Protein AF-A0A913XPG2-F1 (afdb_monomer_lite)

Radius of gyration: 34.28 Å; chains: 1; bounding box: 102×54×102 Å

InterPro domains:
  IPR027417 P-loop containing nucleoside triphosphate hydrolase [G3DSA:3.40.50.300] (82-255)
  IPR027417 P-loop containing nucleoside triphosphate hydrolase [SSF52540] (102-247)

Sequence (441 aa):
MLGPQTVNMPYKYRRSCPVCHKPDLQFLSDHLRQVHNLYGSERKQLLSMALFSQQKYYTHNPLRSASSNVNSSRPSISRNIQNGKKRALKSPKPISSKRKKEDICLVTEPYLDFKFRHKFSLLVVGPTQSGKTHFVQQILEKDWILYGTSKKRRILWYYTQWQNGYQIMKGMFNKEISFHQGLPNFTEDLREIDSSFNNLIILDDLMAEAIDSTIVSRLFTQGRHRNASVILLLQNMFPKGKYNTDISRNAQYIALFRSPSDRKQIGIVAERMFDKQRNRFMEAFYRETQKPFGYLLVDNKPDTPVDKQVIGDIFGQCHVFSSINKANEESERAKSSADVIQSRAPSVFWSDAVIHVWQNYTNDVKYVKSIPQGYTIVEMYKTSRNPHHPNQPGVSLGGELYWPVKIRNLCNGSFKWVNLHEDDPIVKIIVQEALAGEMIS

Organism: Exaiptasia diaphana (NCBI:txid2652724)

pLDDT: mean 70.62, std 25.74, range [22.72, 98.69]

Secondary structure (DSSP, 8-state):
----------TTS-B--TTT----BS-HHHHHHHHH---HHHHHHHHHH-PBPP------------------------------------PPPP--------------EE-TT--EESS-EEEEE--TTSSHHHHHHHHHHTT-EE--SSPPEEEEEEESS--HHHHHHHHHSTTTEEEEESS----TT-TTS-TTSEEEEEEES-HHHHTT-HHHHHHHHHGGGGTEEEEEEESSSS--STTHHHHHHT-SEEEEE--SS-HHHHHHHHHHHHGGGHHHHHHHHHHHHTSTT-EEEEE--TTS-GGGSEEE-TTSS-EE-THHHHHHHHHHHHHHTTS-----------------TTSS--S--EEESSPPTTEEEEEE---S--SS-TTS-SEEETTEEEEEEEEEETTT--EEEEEEETTSHHHHHHHHHHHHHHTT-

Structure (mmCIF, N/CA/C/O backbone):
data_AF-A0A913XPG2-F1
#
_entry.id   AF-A0A913XPG2-F1
#
loop_
_atom_site.group_PDB
_atom_site.id
_atom_site.type_symbol
_atom_site.label_atom_id
_atom_site.label_alt_id
_atom_site.label_comp_id
_atom_site.label_asym_id
_atom_site.label_entity_id
_atom_site.label_seq_id
_atom_site.pdbx_PDB_ins_code
_atom_site.Cartn_x
_atom_site.Cartn_y
_atom_site.Cartn_z
_atom_site.occupancy
_atom_site.B_iso_or_equiv
_atom_site.auth_seq_id
_atom_site.auth_comp_id
_atom_site.auth_asym_id
_atom_site.auth_atom_id
_atom_site.pdbx_PDB_model_num
ATOM 1 N N . MET A 1 1 ? -34.262 -5.312 -42.869 1.00 35.16 1 MET A N 1
ATOM 2 C CA . MET A 1 1 ? -34.297 -6.393 -41.863 1.00 35.16 1 MET A CA 1
ATOM 3 C C . MET A 1 1 ? -33.327 -6.035 -40.751 1.00 35.16 1 MET A C 1
ATOM 5 O O . MET A 1 1 ? -32.126 -6.108 -40.959 1.00 35.16 1 MET A O 1
ATOM 9 N N . LEU A 1 2 ? -33.839 -5.568 -39.615 1.00 27.78 2 LEU A N 1
ATOM 10 C CA . LEU A 1 2 ? -33.054 -5.323 -38.406 1.00 27.78 2 LEU A CA 1
ATOM 11 C C . LEU A 1 2 ? -33.663 -6.216 -37.324 1.00 27.78 2 LEU A C 1
ATOM 13 O O . LEU A 1 2 ? -34.847 -6.091 -37.020 1.00 27.78 2 LEU A O 1
ATOM 17 N N . GLY A 1 3 ? -32.884 -7.191 -36.852 1.00 28.38 3 GLY A N 1
ATOM 18 C CA . GLY A 1 3 ? -33.308 -8.151 -35.834 1.00 28.38 3 GLY A CA 1
ATOM 19 C C . GLY A 1 3 ? -33.564 -7.487 -34.474 1.00 28.38 3 GLY A C 1
ATOM 20 O O . GLY A 1 3 ? -33.089 -6.374 -34.231 1.00 28.38 3 GLY A O 1
ATOM 21 N N . PRO A 1 4 ? -34.314 -8.144 -33.572 1.00 31.52 4 PRO A N 1
ATOM 22 C CA . PRO A 1 4 ? -34.682 -7.551 -32.297 1.00 31.52 4 PRO A CA 1
ATOM 23 C C . PRO A 1 4 ? -33.459 -7.458 -31.378 1.00 31.52 4 PRO A C 1
ATOM 25 O O . PRO A 1 4 ? -32.856 -8.463 -31.003 1.00 31.52 4 PRO A O 1
ATOM 28 N N . GLN A 1 5 ? -33.107 -6.227 -31.004 1.00 29.03 5 GLN A N 1
ATOM 29 C CA . GLN A 1 5 ? -32.110 -5.945 -29.979 1.00 29.03 5 GLN A CA 1
ATOM 30 C C . GLN A 1 5 ? -32.599 -6.485 -28.629 1.00 29.03 5 GLN A C 1
ATOM 32 O O . GLN A 1 5 ? -33.582 -6.007 -28.062 1.00 29.03 5 GLN A O 1
ATOM 37 N N . THR A 1 6 ? -31.912 -7.491 -28.095 1.00 29.91 6 THR A N 1
ATOM 38 C CA . THR A 1 6 ? -32.162 -8.011 -26.750 1.00 29.91 6 THR A CA 1
ATOM 39 C C . THR A 1 6 ? -31.617 -7.028 -25.716 1.00 29.91 6 THR A C 1
ATOM 41 O O . THR A 1 6 ? -30.428 -7.037 -25.397 1.00 29.91 6 THR A O 1
ATOM 44 N N . VAL A 1 7 ? -32.487 -6.167 -25.184 1.00 34.03 7 VAL A N 1
ATOM 45 C CA . VAL A 1 7 ? -32.163 -5.302 -24.044 1.00 34.03 7 VAL A CA 1
ATOM 46 C C . VAL A 1 7 ? -32.013 -6.178 -22.800 1.00 34.03 7 VAL A C 1
ATOM 48 O O . VAL A 1 7 ? -32.989 -6.684 -22.246 1.00 34.03 7 VAL A O 1
ATOM 51 N N . ASN A 1 8 ? -30.776 -6.370 -22.354 1.00 33.91 8 ASN A N 1
ATOM 52 C CA . ASN A 1 8 ? -30.463 -7.095 -21.127 1.00 33.91 8 ASN A CA 1
ATOM 53 C C . ASN A 1 8 ? -30.808 -6.193 -19.920 1.00 33.91 8 ASN A C 1
ATOM 55 O O . ASN A 1 8 ? -29.980 -5.408 -19.460 1.00 33.91 8 ASN A O 1
ATOM 59 N N . MET A 1 9 ? -32.064 -6.226 -19.454 1.00 40.25 9 MET A N 1
ATOM 60 C CA . MET A 1 9 ? -32.538 -5.367 -18.357 1.00 40.25 9 MET A CA 1
ATOM 61 C C . MET A 1 9 ? -32.300 -5.987 -16.964 1.00 40.25 9 MET A C 1
ATOM 63 O O . MET A 1 9 ? -32.623 -7.158 -16.745 1.00 40.25 9 MET A O 1
ATOM 67 N N . PRO A 1 10 ? -31.813 -5.210 -15.976 1.00 40.22 10 PRO A N 1
ATOM 68 C CA . PRO A 1 10 ? -31.480 -5.703 -14.642 1.00 40.22 10 PRO A CA 1
ATOM 69 C C . PRO A 1 10 ? -32.710 -6.165 -13.838 1.00 40.22 10 PRO A C 1
ATOM 71 O O . PRO A 1 10 ? -33.776 -5.550 -13.852 1.00 40.22 10 PRO A O 1
ATOM 74 N N . TYR A 1 11 ? -32.518 -7.233 -13.061 1.00 43.09 11 TYR A N 1
ATOM 75 C CA . TYR A 1 11 ? -33.481 -7.972 -12.220 1.00 43.09 11 TYR A CA 1
ATOM 76 C C . TYR A 1 11 ? -34.160 -7.171 -11.075 1.00 43.09 11 TYR A C 1
ATOM 78 O O . TYR A 1 11 ? -34.677 -7.762 -10.130 1.00 43.09 11 TYR A O 1
ATOM 86 N N . LYS A 1 12 ? -34.131 -5.832 -11.100 1.00 46.84 12 LYS A N 1
ATOM 87 C CA . LYS A 1 12 ? -34.428 -4.968 -9.939 1.00 46.84 12 LYS A CA 1
ATOM 88 C C . LYS A 1 12 ? -35.791 -4.265 -9.934 1.00 46.84 12 LYS A C 1
ATOM 90 O O . LYS A 1 12 ? -36.066 -3.535 -8.987 1.00 46.84 12 LYS A O 1
ATOM 95 N N . TYR A 1 13 ? -36.649 -4.483 -10.925 1.00 57.25 13 TYR A N 1
ATOM 96 C CA . TYR A 1 13 ? -37.972 -3.849 -10.972 1.00 57.25 13 TYR A CA 1
ATOM 97 C C . TYR A 1 13 ? -39.064 -4.793 -10.470 1.00 57.25 13 TYR A C 1
ATOM 99 O O . TYR A 1 13 ? -39.072 -5.971 -10.831 1.00 57.25 13 TYR A O 1
ATOM 107 N N . ARG A 1 14 ? -39.991 -4.269 -9.658 1.00 68.12 14 ARG A N 1
ATOM 108 C CA . ARG A 1 14 ? -41.200 -4.997 -9.262 1.00 68.12 14 ARG A CA 1
ATOM 109 C C . ARG A 1 14 ? -42.110 -5.163 -10.486 1.00 68.12 14 ARG A C 1
ATOM 111 O O . ARG A 1 14 ? -42.260 -4.229 -11.270 1.00 68.12 14 ARG A O 1
ATOM 118 N N . ARG A 1 15 ? -42.662 -6.361 -10.690 1.00 77.69 15 ARG A N 1
ATOM 119 C CA . ARG A 1 15 ? -43.468 -6.705 -11.878 1.00 77.69 15 ARG A CA 1
ATOM 120 C C . ARG A 1 15 ? -44.822 -7.267 -11.479 1.00 77.69 15 ARG A C 1
ATOM 122 O O . ARG A 1 15 ? -44.940 -7.896 -10.430 1.00 77.69 15 ARG A O 1
ATOM 129 N N . SER A 1 16 ? -45.822 -7.088 -12.331 1.00 80.38 16 SER A N 1
ATOM 130 C CA . SER A 1 16 ? -47.124 -7.725 -12.144 1.00 80.38 16 SER A CA 1
ATOM 131 C C . SER A 1 16 ? -47.137 -9.115 -12.778 1.00 80.38 16 SER A C 1
ATOM 133 O O . SER A 1 16 ? -46.565 -9.321 -13.848 1.00 80.38 16 SER A O 1
ATOM 135 N N . CYS A 1 17 ? -47.778 -10.085 -12.125 1.00 83.25 17 CYS A N 1
ATOM 136 C CA . CYS A 1 17 ? -47.957 -11.413 -12.705 1.00 83.25 17 CYS A CA 1
ATOM 137 C C . CYS A 1 17 ? -48.901 -11.338 -13.915 1.00 83.25 17 CYS A C 1
ATOM 139 O O . CYS A 1 17 ? -50.011 -10.843 -13.757 1.00 83.25 17 CYS A O 1
ATOM 141 N N . PRO A 1 18 ? -48.530 -11.846 -15.101 1.00 78.81 18 PRO A N 1
ATOM 142 C CA . PRO A 1 18 ? -49.409 -11.801 -16.270 1.00 78.81 18 PRO A CA 1
ATOM 143 C C . PRO A 1 18 ? -50.591 -12.780 -16.181 1.00 78.81 18 PRO A C 1
ATOM 145 O O . PRO A 1 18 ? -51.552 -12.612 -16.917 1.00 78.81 18 PRO A O 1
ATOM 148 N N . VAL A 1 19 ? -50.533 -13.781 -15.290 1.00 79.81 19 VAL A N 1
ATOM 149 C CA . VAL A 1 19 ? -51.573 -14.818 -15.156 1.00 79.81 19 VAL A CA 1
ATOM 150 C C . VAL A 1 19 ? -52.651 -14.418 -14.149 1.00 79.81 19 VAL A C 1
ATOM 152 O O . VAL A 1 19 ? -53.835 -14.548 -14.426 1.00 79.81 19 VAL A O 1
ATOM 155 N N . CYS A 1 20 ? -52.257 -13.926 -12.970 1.00 83.19 20 CYS A N 1
ATOM 156 C CA . CYS A 1 20 ? -53.203 -13.534 -11.916 1.00 83.19 20 CYS A CA 1
ATOM 157 C C . CYS A 1 20 ? -53.242 -12.029 -11.635 1.00 83.19 20 CYS A C 1
ATOM 159 O O . CYS A 1 20 ? -53.876 -11.605 -10.673 1.00 83.19 20 CYS A O 1
ATOM 161 N N . HIS A 1 21 ? -52.515 -11.225 -12.414 1.00 78.50 21 HIS A N 1
ATOM 162 C CA . HIS A 1 21 ? -52.416 -9.769 -12.267 1.00 78.50 21 HIS A CA 1
ATOM 163 C C . HIS A 1 21 ? -51.936 -9.275 -10.897 1.00 78.50 21 HIS A C 1
ATOM 165 O O . HIS A 1 21 ? -52.016 -8.082 -10.615 1.00 78.50 21 HIS A O 1
ATOM 171 N N . LYS A 1 22 ? -51.367 -10.155 -10.059 1.00 77.62 22 LYS A N 1
ATOM 172 C CA . LYS A 1 22 ? -50.794 -9.774 -8.765 1.00 77.62 22 LYS A CA 1
ATOM 173 C C . LYS A 1 22 ? -49.667 -8.753 -8.975 1.00 77.62 22 LYS A C 1
ATOM 175 O O . LYS A 1 22 ? -48.665 -9.119 -9.597 1.00 77.62 22 LYS A O 1
ATOM 180 N N . PRO A 1 23 ? -49.800 -7.510 -8.481 1.00 80.25 23 PRO A N 1
ATOM 181 C CA . PRO A 1 23 ? -48.814 -6.469 -8.725 1.00 80.25 23 PRO A CA 1
ATOM 182 C C . PRO A 1 23 ? -47.588 -6.603 -7.811 1.00 80.25 23 PRO A C 1
ATOM 184 O O . PRO A 1 23 ? -47.585 -7.353 -6.832 1.00 80.25 23 PRO A O 1
ATOM 187 N N . ASP A 1 24 ? -46.552 -5.829 -8.131 1.00 73.44 24 ASP A N 1
ATOM 188 C CA . ASP A 1 24 ? -45.400 -5.541 -7.273 1.00 73.44 24 ASP A CA 1
ATOM 189 C C . ASP A 1 24 ? -44.536 -6.735 -6.816 1.00 73.44 24 ASP A C 1
ATOM 191 O O . ASP A 1 24 ? -43.912 -6.713 -5.749 1.00 73.44 24 ASP A O 1
ATOM 195 N N . LEU A 1 25 ? -44.428 -7.772 -7.645 1.00 77.62 25 LEU A N 1
ATOM 196 C CA . LEU A 1 25 ? -43.617 -8.950 -7.353 1.00 77.62 25 LEU A CA 1
ATOM 197 C C . LEU A 1 25 ? -42.128 -8.676 -7.585 1.00 77.62 25 LEU A C 1
ATOM 199 O O . LEU A 1 25 ? -41.698 -8.387 -8.701 1.00 77.62 25 LEU A O 1
ATOM 203 N N . GLN A 1 26 ? -41.334 -8.832 -6.523 1.00 74.44 26 GLN A N 1
ATOM 204 C CA . GLN A 1 26 ? -39.870 -8.752 -6.574 1.00 74.44 26 GLN A CA 1
ATOM 205 C C . GLN A 1 26 ? -39.244 -9.985 -7.250 1.00 74.44 26 GLN A C 1
ATOM 207 O O . GLN A 1 26 ? -38.237 -9.866 -7.942 1.00 74.44 26 GLN A O 1
ATOM 212 N N . PHE A 1 27 ? -39.867 -11.160 -7.096 1.00 82.25 27 PHE A N 1
ATOM 213 C CA . PHE A 1 27 ? -39.412 -12.430 -7.672 1.00 82.25 27 PHE A CA 1
ATOM 214 C C . PHE A 1 27 ? -40.533 -13.089 -8.485 1.00 82.25 27 PHE A C 1
ATOM 216 O O . PHE A 1 27 ? -41.069 -14.135 -8.119 1.00 82.25 27 PHE A O 1
ATOM 223 N N . LEU A 1 28 ? -40.907 -12.470 -9.612 1.00 82.94 28 LEU A N 1
ATOM 224 C CA . LEU A 1 28 ? -41.981 -12.975 -10.481 1.00 82.94 28 LEU A CA 1
ATOM 225 C C . LEU A 1 28 ? -41.742 -14.429 -10.943 1.00 82.94 28 LEU A C 1
ATOM 227 O O . LEU A 1 28 ? -42.684 -15.206 -11.055 1.00 82.94 28 LEU A O 1
ATOM 231 N N . SER A 1 29 ? -40.483 -14.819 -11.155 1.00 82.50 29 SER A N 1
ATOM 232 C CA . SER A 1 29 ? -40.115 -16.176 -11.587 1.00 82.50 29 SER A CA 1
ATOM 233 C C . SER A 1 29 ? -40.436 -17.254 -10.549 1.00 82.50 29 SER A C 1
ATOM 235 O O . SER A 1 29 ? -40.900 -18.337 -10.912 1.00 82.50 29 SER A O 1
ATOM 237 N N . ASP A 1 30 ? -40.231 -16.960 -9.263 1.00 84.38 30 ASP A N 1
ATOM 238 C CA . ASP A 1 30 ? -40.577 -17.886 -8.182 1.00 84.38 30 ASP A CA 1
ATOM 239 C C . ASP A 1 30 ? -42.090 -17.930 -7.965 1.00 84.38 30 ASP A C 1
ATOM 241 O O . ASP A 1 30 ? -42.645 -19.004 -7.747 1.00 84.38 30 ASP A O 1
ATOM 245 N N . HIS A 1 31 ? -42.768 -16.789 -8.124 1.00 86.94 31 HIS A N 1
ATOM 246 C CA . HIS A 1 31 ? -44.225 -16.713 -8.067 1.00 86.94 31 HIS A CA 1
ATOM 247 C C . HIS A 1 31 ? -44.900 -17.556 -9.162 1.00 86.94 31 HIS A C 1
ATOM 249 O O . HIS A 1 31 ? -45.782 -18.351 -8.847 1.00 86.94 31 HIS A O 1
ATOM 255 N N . LEU A 1 32 ? -44.457 -17.453 -10.423 1.00 84.12 32 LEU A N 1
ATOM 256 C CA . LEU A 1 32 ? -44.985 -18.275 -11.524 1.00 84.12 32 LEU A CA 1
ATOM 257 C C . LEU A 1 32 ? -44.770 -19.776 -11.275 1.00 84.12 32 LEU A C 1
ATOM 259 O O . LEU A 1 32 ? -45.645 -20.582 -11.580 1.00 84.12 32 LEU A O 1
ATOM 263 N N . ARG A 1 33 ? -43.638 -20.150 -10.668 1.00 87.50 33 ARG A N 1
ATOM 264 C CA . ARG A 1 33 ? -43.343 -21.550 -10.343 1.00 87.50 33 ARG A CA 1
ATOM 265 C C . ARG A 1 33 ? -44.216 -22.080 -9.206 1.00 87.50 33 ARG A C 1
ATOM 267 O O . ARG A 1 33 ? -44.743 -23.172 -9.320 1.00 87.50 33 ARG A O 1
ATOM 274 N N . GLN A 1 34 ? -44.345 -21.335 -8.110 1.00 86.62 34 GLN A N 1
ATOM 275 C CA . GLN A 1 34 ? -44.992 -21.832 -6.887 1.00 86.62 34 GLN A CA 1
ATOM 276 C C . GLN A 1 34 ? -46.513 -21.684 -6.891 1.00 86.62 34 GLN A C 1
ATOM 278 O O . GLN A 1 34 ? -47.199 -22.484 -6.268 1.00 86.62 34 GLN A O 1
ATOM 283 N N . VAL A 1 35 ? -47.039 -20.645 -7.544 1.00 87.25 35 VAL A N 1
ATOM 284 C CA . VAL A 1 35 ? -48.479 -20.340 -7.520 1.00 87.25 35 VAL A CA 1
ATOM 285 C C . VAL A 1 35 ? -49.185 -20.877 -8.759 1.00 87.25 35 VAL A C 1
ATOM 287 O O . VAL A 1 35 ? -50.336 -21.288 -8.668 1.00 87.25 35 VAL A O 1
ATOM 290 N N . HIS A 1 36 ? -48.501 -20.902 -9.904 1.00 83.81 36 HIS A N 1
ATOM 291 C CA . HIS A 1 36 ? -49.084 -21.353 -11.168 1.00 83.81 36 HIS A CA 1
ATOM 292 C C . HIS A 1 36 ? -48.530 -22.701 -11.655 1.00 83.81 36 HIS A C 1
ATOM 294 O O . HIS A 1 36 ? -48.957 -23.164 -12.704 1.00 83.81 36 HIS A O 1
ATOM 300 N N . ASN A 1 37 ? -47.606 -23.338 -10.916 1.00 82.31 37 ASN A N 1
ATOM 301 C CA . ASN A 1 37 ? -46.940 -24.590 -11.312 1.00 82.31 37 ASN A CA 1
ATOM 302 C C . ASN A 1 37 ? -46.341 -24.545 -12.730 1.00 82.31 37 ASN A C 1
ATOM 304 O O . ASN A 1 37 ? -46.296 -25.552 -13.432 1.00 82.31 37 ASN A O 1
ATOM 308 N N . LEU A 1 38 ? -45.857 -23.372 -13.154 1.00 79.75 38 LEU A N 1
ATOM 309 C CA . LEU A 1 38 ? -45.268 -23.186 -14.477 1.00 79.75 38 LEU A CA 1
ATOM 310 C C . LEU A 1 38 ? -43.758 -23.426 -14.432 1.00 79.75 38 LEU A C 1
ATOM 312 O O . LEU A 1 38 ? -43.022 -22.763 -13.690 1.00 79.75 38 LEU A O 1
ATOM 316 N N . TYR A 1 39 ? -43.282 -24.337 -15.277 1.00 79.06 39 TYR A N 1
ATOM 317 C CA . TYR A 1 39 ? -41.876 -24.731 -15.374 1.00 79.06 39 TYR A CA 1
ATOM 318 C C . TYR A 1 39 ? -41.340 -24.534 -16.801 1.00 79.06 39 TYR A C 1
ATOM 320 O O . TYR A 1 39 ? -42.073 -24.214 -17.731 1.00 79.06 39 TYR A O 1
ATOM 328 N N . GLY A 1 40 ? -40.022 -24.671 -16.973 1.00 77.06 40 GLY A N 1
ATOM 329 C CA . GLY A 1 40 ? -39.411 -24.755 -18.304 1.00 77.06 40 GLY A CA 1
ATOM 330 C C . GLY A 1 40 ? -39.657 -23.550 -19.226 1.00 77.06 40 GLY A C 1
ATOM 331 O O . GLY A 1 40 ? -39.385 -22.402 -18.853 1.00 77.06 40 GLY A O 1
ATOM 332 N N . SER A 1 41 ? -40.088 -23.840 -20.457 1.00 71.75 41 SER A N 1
ATOM 333 C CA . SER A 1 41 ? -40.273 -22.897 -21.571 1.00 71.75 41 SER A CA 1
ATOM 334 C C . SER A 1 41 ? -41.465 -21.958 -21.377 1.00 71.75 41 SER A C 1
ATOM 336 O O . SER A 1 41 ? -41.312 -20.752 -21.568 1.00 71.75 41 SER A O 1
ATOM 338 N N . GLU A 1 42 ? -42.605 -22.467 -20.909 1.00 68.94 42 GLU A N 1
ATOM 339 C CA . GLU A 1 42 ? -43.828 -21.680 -20.679 1.00 68.94 42 GLU A CA 1
ATOM 340 C C . GLU A 1 42 ? -43.589 -20.553 -19.664 1.00 68.94 42 GLU A C 1
ATOM 342 O O . GLU A 1 42 ? -43.952 -19.393 -19.880 1.00 68.94 42 GLU A O 1
ATOM 347 N N . ARG A 1 43 ? -42.849 -20.857 -18.587 1.00 80.19 43 ARG A N 1
ATOM 348 C CA . ARG A 1 43 ? -42.443 -19.853 -17.593 1.00 80.19 43 ARG A CA 1
ATOM 349 C C . ARG A 1 43 ? -41.553 -18.764 -18.199 1.00 80.19 43 ARG A C 1
ATOM 351 O O . ARG A 1 43 ? -41.689 -17.596 -17.837 1.00 80.19 43 ARG A O 1
ATOM 358 N N . LYS A 1 44 ? -40.625 -19.121 -19.098 1.00 73.75 44 LYS A N 1
ATOM 359 C CA . LYS A 1 44 ? -39.740 -18.143 -19.760 1.00 73.75 44 LYS A CA 1
ATOM 360 C C . LYS A 1 44 ? -40.531 -17.202 -20.670 1.00 73.75 44 LYS A C 1
ATOM 362 O O . LYS A 1 44 ? -40.263 -16.002 -20.655 1.00 73.75 44 LYS A O 1
ATOM 367 N N . GLN A 1 45 ? -41.518 -17.725 -21.395 1.00 74.31 45 GLN A N 1
ATOM 368 C CA . GLN A 1 45 ? -42.373 -16.925 -22.271 1.00 74.31 45 GLN A CA 1
ATOM 369 C C . GLN A 1 45 ? -43.170 -15.889 -21.464 1.00 74.31 45 GLN A C 1
ATOM 371 O O . GLN A 1 45 ? -43.114 -14.697 -21.761 1.00 74.31 45 GLN A O 1
ATOM 376 N N . LEU A 1 46 ? -43.780 -16.296 -20.348 1.00 73.25 46 LEU A N 1
ATOM 377 C CA . LEU A 1 46 ? -44.551 -15.387 -19.490 1.00 73.25 46 LEU A CA 1
ATOM 378 C C . LEU A 1 46 ? -43.688 -14.357 -18.742 1.00 73.25 46 LEU A C 1
ATOM 380 O O . LEU A 1 46 ? -44.125 -13.227 -18.530 1.00 73.25 46 LEU A O 1
ATOM 384 N N . LEU A 1 47 ? -42.441 -14.691 -18.394 1.00 73.69 47 LEU A N 1
ATOM 385 C CA . LEU A 1 47 ? -41.496 -13.719 -17.823 1.00 73.69 47 LEU A CA 1
ATOM 386 C C . LEU A 1 47 ? -41.132 -12.593 -18.799 1.00 73.69 47 LEU A C 1
ATOM 388 O O . LEU A 1 47 ? -40.857 -11.478 -18.350 1.00 73.69 47 LEU A O 1
ATOM 392 N N . SER A 1 48 ? -41.130 -12.884 -20.104 1.00 67.81 48 SER A N 1
ATOM 393 C CA . SER A 1 48 ? -40.864 -11.893 -21.153 1.00 67.81 48 SER A CA 1
ATOM 394 C C . SER A 1 48 ? -42.061 -10.975 -21.428 1.00 67.81 48 SER A C 1
ATOM 396 O O . SER A 1 48 ? -41.867 -9.821 -21.793 1.00 67.81 48 SER A O 1
ATOM 398 N N . MET A 1 49 ? -43.285 -11.459 -21.185 1.00 64.25 49 MET A N 1
ATOM 399 C CA . MET A 1 49 ? -44.534 -10.718 -21.413 1.00 64.25 49 MET A CA 1
ATOM 400 C C . MET A 1 49 ? -44.959 -9.830 -20.231 1.00 64.25 49 MET A C 1
ATOM 402 O O . MET A 1 49 ? -45.863 -9.009 -20.368 1.00 64.25 49 MET A O 1
ATOM 406 N N . ALA A 1 50 ? -44.351 -9.994 -19.053 1.00 61.09 50 ALA A N 1
ATOM 407 C CA . ALA A 1 50 ? -44.756 -9.276 -17.848 1.00 61.09 50 ALA A CA 1
ATOM 408 C C . ALA A 1 50 ? -44.360 -7.786 -17.890 1.00 61.09 50 ALA A C 1
ATOM 410 O O . ALA A 1 50 ? -43.181 -7.442 -17.783 1.00 61.09 50 ALA A O 1
ATOM 411 N N . LEU A 1 51 ? -45.363 -6.908 -17.997 1.00 54.81 51 LEU A N 1
ATOM 412 C CA . LEU A 1 51 ? -45.214 -5.450 -17.990 1.00 54.81 51 LEU A CA 1
ATOM 413 C C . LEU A 1 51 ? -44.877 -4.917 -16.581 1.00 54.81 51 LEU A C 1
ATOM 415 O O . LEU A 1 51 ? -45.373 -5.412 -15.564 1.00 54.81 51 LEU A O 1
ATOM 419 N N . PHE A 1 52 ? -44.012 -3.900 -16.520 1.00 55.62 52 PHE A N 1
ATOM 420 C CA . PHE A 1 52 ? -43.617 -3.218 -15.282 1.00 55.62 52 PHE A CA 1
ATOM 421 C C . PHE A 1 52 ? -44.802 -2.441 -14.685 1.00 55.62 52 PHE A C 1
ATOM 423 O O . PHE A 1 52 ? -45.524 -1.767 -15.423 1.00 55.62 52 PHE A O 1
ATOM 430 N N . SER A 1 53 ? -45.003 -2.497 -13.361 1.00 44.75 53 SER A N 1
ATOM 431 C CA . SER A 1 53 ? -45.981 -1.624 -12.702 1.00 44.75 53 SER A CA 1
ATOM 432 C C . SER A 1 53 ? -45.475 -0.179 -12.776 1.00 44.75 53 SER A C 1
ATOM 434 O O . SER A 1 53 ? -44.388 0.138 -12.293 1.00 44.75 53 SER A O 1
ATOM 436 N N . GLN A 1 54 ? -46.224 0.698 -13.451 1.00 39.25 54 GLN A N 1
ATOM 437 C CA . GLN A 1 54 ? -45.863 2.111 -13.565 1.00 39.25 54 GLN A CA 1
ATOM 438 C C . GLN A 1 54 ? -45.822 2.754 -12.172 1.00 39.25 54 GLN A C 1
ATOM 440 O O . GLN A 1 54 ? -46.798 2.722 -11.421 1.00 39.25 54 GLN A O 1
ATOM 445 N N . GLN A 1 55 ? -44.683 3.357 -11.838 1.00 31.38 55 GLN A N 1
ATOM 446 C CA . GLN A 1 55 ? -44.527 4.218 -10.673 1.00 31.38 55 GLN A CA 1
ATOM 447 C C . GLN A 1 55 ? -45.399 5.464 -10.885 1.00 31.38 55 GLN A C 1
ATOM 449 O O . GLN A 1 55 ? -45.148 6.250 -11.797 1.00 31.38 55 GLN A O 1
ATOM 454 N N . LYS A 1 56 ? -46.435 5.654 -10.057 1.00 26.89 56 LYS A N 1
ATOM 455 C CA . LYS A 1 56 ? -47.138 6.940 -9.973 1.00 26.89 56 LYS A CA 1
ATOM 456 C C . LYS A 1 56 ? -46.135 7.997 -9.508 1.00 26.89 56 LYS A C 1
ATOM 458 O O . LYS A 1 56 ? -45.663 7.946 -8.373 1.00 26.89 56 LYS A O 1
ATOM 463 N N . TYR A 1 57 ? -45.805 8.930 -10.395 1.00 23.83 57 TYR A N 1
ATOM 464 C CA . TYR A 1 57 ? -45.099 10.157 -10.052 1.00 23.83 57 TYR A CA 1
ATOM 465 C C . TYR A 1 57 ? -45.963 10.956 -9.070 1.00 23.83 57 TYR A C 1
ATOM 467 O O . TYR A 1 57 ? -47.098 11.304 -9.385 1.00 23.83 57 TYR A O 1
ATOM 475 N N . TYR A 1 58 ? -45.434 11.242 -7.882 1.00 22.95 58 TYR A N 1
ATOM 476 C CA . TYR A 1 58 ? -45.971 12.306 -7.043 1.00 22.95 58 TYR A CA 1
ATOM 477 C C . TYR A 1 58 ? -45.463 13.631 -7.610 1.00 22.95 58 TYR A C 1
ATOM 479 O O . TYR A 1 58 ? -44.322 14.018 -7.369 1.00 22.95 58 TYR A O 1
ATOM 487 N N . THR A 1 59 ? -46.300 14.301 -8.396 1.00 25.20 59 THR A N 1
ATOM 488 C CA . THR A 1 59 ? -46.174 15.734 -8.658 1.00 25.20 59 THR A CA 1
ATOM 489 C C . THR A 1 59 ? -47.015 16.508 -7.638 1.00 25.20 59 THR A C 1
ATOM 491 O O . THR A 1 59 ? -48.064 16.056 -7.186 1.00 25.20 59 THR A O 1
ATOM 494 N N . HIS A 1 60 ? -46.447 17.634 -7.211 1.00 28.92 60 HIS A N 1
ATOM 495 C CA . HIS A 1 60 ? -46.815 18.520 -6.105 1.00 28.92 60 HIS A CA 1
ATOM 496 C C . HIS A 1 60 ? -48.288 18.965 -6.049 1.00 28.92 60 HIS A C 1
ATOM 498 O O . HIS A 1 60 ? -48.922 19.083 -7.091 1.00 28.92 60 HIS A O 1
ATOM 504 N N . ASN A 1 61 ? -48.774 19.374 -4.862 1.00 24.47 61 ASN A N 1
ATOM 505 C CA . ASN A 1 61 ? -49.244 20.764 -4.714 1.00 24.47 61 ASN A CA 1
ATOM 506 C C . ASN A 1 61 ? -49.609 21.209 -3.282 1.00 24.47 61 ASN A C 1
ATOM 508 O O . ASN A 1 61 ? -50.232 20.450 -2.537 1.00 24.47 61 ASN A O 1
ATOM 512 N N . PRO A 1 62 ? -49.308 22.473 -2.922 1.00 27.08 62 PRO A N 1
ATOM 513 C CA . PRO A 1 62 ? -50.024 23.214 -1.898 1.00 27.08 62 PRO A CA 1
ATOM 514 C C . PRO A 1 62 ? -51.318 23.834 -2.465 1.00 27.08 62 PRO A C 1
ATOM 516 O O . PRO A 1 62 ? -51.343 24.326 -3.585 1.00 27.08 62 PRO A O 1
ATOM 519 N N . LEU A 1 63 ? -52.339 23.881 -1.605 1.00 24.17 63 LEU A N 1
ATOM 520 C CA . LEU A 1 63 ? -53.479 24.810 -1.582 1.00 24.17 63 LEU A CA 1
ATOM 521 C C . LEU A 1 63 ? -54.542 24.806 -2.709 1.00 24.17 63 LEU A C 1
ATOM 523 O O . LEU A 1 63 ? -54.272 24.939 -3.894 1.00 24.17 63 LEU A O 1
ATOM 527 N N . ARG A 1 64 ? -55.781 24.896 -2.194 1.00 24.23 64 ARG A N 1
ATOM 528 C CA . ARG A 1 64 ? -57.019 25.497 -2.728 1.00 24.23 64 ARG A CA 1
ATOM 529 C C . ARG A 1 64 ? -58.007 24.650 -3.554 1.00 24.23 64 ARG A C 1
ATOM 531 O O . ARG A 1 64 ? -57.883 24.456 -4.750 1.00 24.23 64 ARG A O 1
ATOM 538 N N . SER A 1 65 ? -59.085 24.330 -2.829 1.00 23.81 65 SER A N 1
ATOM 539 C CA . SER A 1 65 ? -60.486 24.728 -3.063 1.00 23.81 65 SER A CA 1
ATOM 540 C C . SER A 1 65 ? -61.318 24.098 -4.185 1.00 23.81 65 SER A C 1
ATOM 542 O O . SER A 1 65 ? -61.062 24.297 -5.362 1.00 23.81 65 SER A O 1
ATOM 544 N N . ALA A 1 66 ? -62.468 23.604 -3.710 1.00 22.78 66 ALA A N 1
ATOM 545 C CA . ALA A 1 66 ? -63.818 23.763 -4.247 1.00 22.78 66 ALA A CA 1
ATOM 546 C C . ALA A 1 66 ? -64.376 22.729 -5.243 1.00 22.78 66 ALA A C 1
ATOM 548 O O . ALA A 1 66 ? -63.839 22.462 -6.309 1.00 22.78 66 ALA A O 1
ATOM 549 N N . SER A 1 67 ? -65.601 22.330 -4.883 1.00 22.72 67 SER A N 1
ATOM 550 C CA . SER A 1 67 ? -66.741 21.942 -5.719 1.00 22.72 67 SER A CA 1
ATOM 551 C C . SER A 1 67 ? -66.925 20.471 -6.137 1.00 22.72 67 SER A C 1
ATOM 553 O O . SER A 1 67 ? -66.258 19.923 -7.001 1.00 22.72 67 SER A O 1
ATOM 555 N N . SER A 1 68 ? -67.956 19.906 -5.496 1.00 23.17 68 SER A N 1
ATOM 556 C CA . SER A 1 68 ? -69.160 19.308 -6.090 1.00 23.17 68 SER A CA 1
ATOM 557 C C . SER A 1 68 ? -69.117 17.929 -6.766 1.00 23.17 68 SER A C 1
ATOM 559 O O . SER A 1 68 ? -68.619 17.761 -7.869 1.00 23.17 68 SER A O 1
ATOM 561 N N . ASN A 1 69 ? -69.925 17.059 -6.147 1.00 24.02 69 ASN A N 1
ATOM 562 C CA . ASN A 1 69 ? -71.057 16.336 -6.739 1.00 24.02 69 ASN A CA 1
ATOM 563 C C . ASN A 1 69 ? -70.887 14.911 -7.311 1.00 24.02 69 ASN A C 1
ATOM 565 O O . ASN A 1 69 ? -70.366 14.695 -8.394 1.00 24.02 69 ASN A O 1
ATOM 569 N N . VAL A 1 70 ? -71.591 14.008 -6.603 1.00 24.00 70 VAL A N 1
ATOM 570 C CA . VAL A 1 70 ? -72.695 13.149 -7.090 1.00 24.00 70 VAL A CA 1
ATOM 571 C C . VAL A 1 70 ? -72.392 11.673 -7.410 1.00 24.00 70 VAL A C 1
ATOM 573 O O . VAL A 1 70 ? -71.795 11.316 -8.414 1.00 24.00 70 VAL A O 1
ATOM 576 N N . ASN A 1 71 ? -72.958 10.856 -6.511 1.00 24.42 71 ASN A N 1
ATOM 577 C CA . ASN A 1 71 ? -73.731 9.614 -6.647 1.00 24.42 71 ASN A CA 1
ATOM 578 C C . ASN A 1 71 ? -73.216 8.372 -7.389 1.00 24.42 71 ASN A C 1
ATOM 580 O O . ASN A 1 71 ? -72.941 8.375 -8.583 1.00 24.42 71 ASN A O 1
ATOM 584 N N . SER A 1 72 ? -73.427 7.263 -6.663 1.00 23.41 72 SER A N 1
ATOM 585 C CA . SER A 1 72 ? -74.133 6.018 -7.040 1.00 23.41 72 SER A CA 1
ATOM 586 C C . SER A 1 72 ? -73.227 4.789 -6.950 1.00 23.41 72 SER A C 1
ATOM 588 O O . SER A 1 72 ? -72.059 4.854 -7.297 1.00 23.41 72 SER A O 1
ATOM 590 N N . SER A 1 73 ? -73.620 3.606 -6.492 1.00 23.02 73 SER A N 1
ATOM 591 C CA . SER A 1 73 ? -74.780 3.065 -5.781 1.00 23.02 73 SER A CA 1
ATOM 592 C C . SER A 1 73 ? -74.364 1.634 -5.403 1.00 23.02 73 SER A C 1
ATOM 594 O O . SER A 1 73 ? -73.668 0.963 -6.162 1.00 23.02 73 SER A O 1
ATOM 596 N N . ARG A 1 74 ? -74.777 1.164 -4.224 1.00 23.62 74 ARG A N 1
ATOM 597 C CA . ARG A 1 74 ? -74.692 -0.247 -3.788 1.00 23.62 74 ARG A CA 1
ATOM 598 C C . ARG A 1 74 ? -75.525 -1.163 -4.714 1.00 23.62 74 ARG A C 1
ATOM 600 O O . ARG A 1 74 ? -76.433 -0.672 -5.379 1.00 23.62 74 ARG A O 1
ATOM 607 N N . PRO A 1 75 ? -75.312 -2.493 -4.673 1.00 26.91 75 PRO A N 1
ATOM 608 C CA . PRO A 1 75 ? -76.219 -3.296 -3.846 1.00 26.91 75 PRO A CA 1
ATOM 609 C C . PRO A 1 75 ? -75.537 -4.405 -3.028 1.00 26.91 75 PRO A C 1
ATOM 611 O O . PRO A 1 75 ? -74.506 -4.970 -3.377 1.00 26.91 75 PRO A O 1
ATOM 614 N N . SER A 1 76 ? -76.180 -4.701 -1.906 1.00 25.52 76 SER A N 1
ATOM 615 C CA . SER A 1 76 ? -75.945 -5.785 -0.955 1.00 25.52 76 SER A CA 1
ATOM 616 C C . SER A 1 76 ? -76.870 -6.971 -1.241 1.00 25.52 76 SER A C 1
ATOM 618 O O . SER A 1 76 ? -78.053 -6.735 -1.472 1.00 25.52 76 SER A O 1
ATOM 620 N N . ILE A 1 77 ? -76.399 -8.216 -1.090 1.00 25.56 77 ILE A N 1
ATOM 621 C CA . ILE A 1 77 ? -77.262 -9.392 -0.863 1.00 25.56 77 ILE A CA 1
ATOM 622 C C . ILE A 1 77 ? -76.663 -10.266 0.248 1.00 25.56 77 ILE A C 1
ATOM 624 O O . ILE A 1 77 ? -75.464 -10.531 0.289 1.00 25.56 77 ILE A O 1
ATOM 628 N N . SER A 1 78 ? -77.537 -10.659 1.170 1.00 23.44 78 SER A N 1
ATOM 629 C CA . SER A 1 78 ? -77.329 -11.468 2.368 1.00 23.44 78 SER A CA 1
ATOM 630 C C . SER A 1 78 ? -77.636 -12.954 2.127 1.00 23.44 78 SER A C 1
ATOM 632 O O . SER A 1 78 ? -78.472 -13.272 1.284 1.00 23.44 78 SER A O 1
ATOM 634 N N . ARG A 1 79 ? -77.038 -13.855 2.928 1.00 24.45 79 ARG A N 1
ATOM 635 C CA . ARG A 1 79 ? -77.736 -14.871 3.757 1.00 24.45 79 ARG A CA 1
ATOM 636 C C . ARG A 1 79 ? -76.755 -15.777 4.529 1.00 24.45 79 ARG A C 1
ATOM 638 O O . ARG A 1 79 ? -75.752 -16.231 3.995 1.00 24.45 79 ARG A O 1
ATOM 645 N N . ASN A 1 80 ? -77.114 -16.001 5.800 1.00 23.62 80 ASN A N 1
ATOM 646 C CA . ASN A 1 80 ? -76.592 -16.972 6.779 1.00 23.62 80 ASN A CA 1
ATOM 647 C C . ASN A 1 80 ? -76.782 -18.433 6.269 1.00 23.62 80 ASN A C 1
ATOM 649 O O . ASN A 1 80 ? -77.515 -18.623 5.307 1.00 23.62 80 ASN A O 1
ATOM 653 N N . ILE A 1 81 ? -76.253 -19.536 6.827 1.00 25.00 81 ILE A N 1
ATOM 654 C CA . ILE A 1 81 ? -76.181 -20.031 8.219 1.00 25.00 81 ILE A CA 1
ATOM 655 C C . ILE A 1 81 ? -75.198 -21.239 8.214 1.00 25.00 81 ILE A C 1
ATOM 657 O O . ILE A 1 81 ? -75.295 -22.057 7.307 1.00 25.00 81 ILE A O 1
ATOM 661 N N . GLN A 1 82 ? -74.312 -21.407 9.211 1.00 27.28 82 GLN A N 1
ATOM 662 C CA . GLN A 1 82 ? -74.264 -22.576 10.128 1.00 27.28 82 GLN A CA 1
ATOM 663 C C . GLN A 1 82 ? -72.994 -22.645 10.989 1.00 27.28 82 GLN A C 1
ATOM 665 O O . GLN A 1 82 ? -71.859 -22.508 10.544 1.00 27.28 82 GLN A O 1
ATOM 670 N N . ASN A 1 83 ? -73.270 -22.842 12.278 1.00 25.55 83 ASN A N 1
ATOM 671 C CA . ASN A 1 83 ? -72.369 -22.892 13.414 1.00 25.55 83 ASN A CA 1
ATOM 672 C C . ASN A 1 83 ? -71.516 -24.165 13.426 1.00 25.55 83 ASN A C 1
ATOM 674 O O . ASN A 1 83 ? -72.042 -25.270 13.331 1.00 25.55 83 ASN A O 1
ATOM 678 N N . GLY A 1 84 ? -70.227 -24.007 13.728 1.00 26.20 84 GLY A N 1
ATOM 679 C CA . GLY A 1 84 ? -69.348 -25.087 14.167 1.00 26.20 84 GLY A CA 1
ATOM 680 C C . GLY A 1 84 ? -68.330 -24.568 15.181 1.00 26.20 84 GLY A C 1
ATOM 681 O O . GLY A 1 84 ? -67.290 -24.034 14.811 1.00 26.20 84 GLY A O 1
ATOM 682 N N . LYS A 1 85 ? -68.625 -24.705 16.480 1.00 28.31 85 LYS A N 1
ATOM 683 C CA . LYS A 1 85 ? -67.682 -24.424 17.576 1.00 28.31 85 LYS A CA 1
ATOM 684 C C . LYS A 1 85 ? -66.521 -25.427 17.532 1.00 28.31 85 LYS A C 1
ATOM 686 O O . LYS A 1 85 ? -66.748 -26.588 17.861 1.00 28.31 85 LYS A O 1
ATOM 691 N N . LYS A 1 86 ? -65.280 -24.990 17.272 1.00 28.78 86 LYS A N 1
ATOM 692 C CA . LYS A 1 86 ? -64.062 -25.663 17.774 1.00 28.78 86 LYS A CA 1
ATOM 693 C C . LYS A 1 86 ? -62.993 -24.640 18.193 1.00 28.78 86 LYS A C 1
ATOM 695 O O . LYS A 1 86 ? -62.775 -23.626 17.545 1.00 28.78 86 LYS A O 1
ATOM 700 N N . ARG A 1 87 ? -62.419 -24.926 19.363 1.00 26.27 87 ARG A N 1
ATOM 701 C CA . ARG A 1 87 ? -61.522 -24.139 20.226 1.00 26.27 87 ARG A CA 1
ATOM 702 C C . ARG A 1 87 ? -60.360 -23.446 19.494 1.00 26.27 87 ARG A C 1
ATOM 704 O O . ARG A 1 87 ? -59.627 -24.087 18.751 1.00 26.27 87 ARG A O 1
ATOM 711 N N . ALA A 1 88 ? -60.138 -22.167 19.806 1.00 27.11 88 ALA A N 1
ATOM 712 C CA . ALA A 1 88 ? -58.961 -21.410 19.389 1.00 27.11 88 ALA A CA 1
ATOM 713 C C . ALA A 1 88 ? -57.755 -21.730 20.292 1.00 27.11 88 ALA A C 1
ATOM 715 O O . ALA A 1 88 ? -57.732 -21.354 21.464 1.00 27.11 88 ALA A O 1
ATOM 716 N N . LEU A 1 89 ? -56.740 -22.393 19.732 1.00 26.59 89 LEU A N 1
ATOM 717 C CA . LEU A 1 89 ? -55.391 -22.431 20.294 1.00 26.59 89 LEU A CA 1
ATOM 718 C C . LEU A 1 89 ? -54.690 -21.121 19.890 1.00 26.59 89 LEU A C 1
ATOM 720 O O . LEU A 1 89 ? -54.441 -20.887 18.709 1.00 26.59 89 LEU A O 1
ATOM 724 N N . LYS A 1 90 ? -54.412 -20.233 20.851 1.00 29.80 90 LYS A N 1
ATOM 725 C CA . LYS A 1 90 ? -53.615 -19.020 20.611 1.00 29.80 90 LYS A CA 1
ATOM 726 C C . LYS A 1 90 ? -52.143 -19.416 20.456 1.00 29.80 90 LYS A C 1
ATOM 728 O O . LYS A 1 90 ? -51.481 -19.710 21.445 1.00 29.80 90 LYS A O 1
ATOM 733 N N . SER A 1 91 ? -51.626 -19.397 19.232 1.00 27.72 91 SER A N 1
ATOM 734 C CA . SER A 1 91 ? -50.184 -19.424 18.972 1.00 27.72 91 SER A CA 1
ATOM 735 C C . SER A 1 91 ? -49.542 -18.082 19.383 1.00 27.72 91 SER A C 1
ATOM 737 O O . SER A 1 91 ? -50.111 -17.032 19.057 1.00 27.72 91 SER A O 1
ATOM 739 N N . PRO A 1 92 ? -48.383 -18.063 20.070 1.00 29.80 92 PRO A N 1
ATOM 740 C CA . PRO A 1 92 ? -47.737 -16.822 20.498 1.00 29.80 92 PRO A CA 1
ATOM 741 C C . PRO A 1 92 ? -47.183 -16.029 19.307 1.00 29.80 92 PRO A C 1
ATOM 743 O O . PRO A 1 92 ? -46.611 -16.595 18.377 1.00 29.80 92 PRO A O 1
ATOM 746 N N . LYS A 1 93 ? -47.326 -14.700 19.354 1.00 29.00 93 LYS A N 1
ATOM 747 C CA . LYS A 1 93 ? -46.660 -13.765 18.432 1.00 29.00 93 LYS A CA 1
ATOM 748 C C . LYS A 1 93 ? -45.137 -13.818 18.655 1.00 29.00 93 LYS A C 1
ATOM 750 O O . LYS A 1 93 ? -44.724 -13.873 19.814 1.00 29.00 93 LYS A O 1
ATOM 755 N N . PRO A 1 94 ? -44.294 -13.730 17.610 1.00 26.91 94 PRO A N 1
ATOM 756 C CA . PRO A 1 94 ? -42.853 -13.649 17.801 1.00 26.91 94 PRO A CA 1
ATOM 757 C C . PRO A 1 94 ? -42.497 -12.283 18.404 1.00 26.91 94 PRO A C 1
ATOM 759 O O . PRO A 1 94 ? -42.736 -11.237 17.800 1.00 26.91 94 PRO A O 1
ATOM 762 N N . ILE A 1 95 ? -41.941 -12.297 19.616 1.00 29.41 95 ILE A N 1
ATOM 763 C CA . ILE A 1 95 ? -41.354 -11.122 20.263 1.00 29.41 95 ILE A CA 1
ATOM 764 C C . ILE A 1 95 ? -39.983 -10.903 19.623 1.00 29.41 95 ILE A C 1
ATOM 766 O O . ILE A 1 95 ? -39.043 -11.660 19.847 1.00 29.41 95 ILE A O 1
ATOM 770 N N . SER A 1 96 ? -39.867 -9.867 18.796 1.00 28.89 96 SER A N 1
ATOM 771 C CA . SER A 1 96 ? -38.583 -9.400 18.283 1.00 28.89 96 SER A CA 1
ATOM 772 C C . SER A 1 96 ? -37.781 -8.765 19.425 1.00 28.89 96 SER A C 1
ATOM 774 O O . SER A 1 96 ? -38.024 -7.612 19.790 1.00 28.89 96 SER A O 1
ATOM 776 N N . SER A 1 97 ? -36.820 -9.491 19.996 1.00 29.89 97 SER A N 1
ATOM 777 C CA . SER A 1 97 ? -35.847 -8.910 20.921 1.00 29.89 97 SER A CA 1
ATOM 778 C C . SER A 1 97 ? -34.916 -7.974 20.144 1.00 29.89 97 SER A C 1
ATOM 780 O O . SER A 1 97 ? -34.025 -8.420 19.416 1.00 29.89 97 SER A O 1
ATOM 782 N N . LYS A 1 98 ? -35.127 -6.661 20.275 1.00 26.50 98 LYS A N 1
ATOM 783 C CA . LYS A 1 98 ? -34.163 -5.645 19.842 1.00 26.50 98 LYS A CA 1
ATOM 784 C C . LYS A 1 98 ? -32.882 -5.832 20.664 1.00 26.50 98 LYS A C 1
ATOM 786 O O . LYS A 1 98 ? -32.864 -5.496 21.843 1.00 26.50 98 LYS A O 1
ATOM 791 N N . ARG A 1 99 ? -31.819 -6.373 20.060 1.00 28.25 99 ARG A N 1
ATOM 792 C CA . ARG A 1 99 ? -30.467 -6.307 20.639 1.00 28.25 99 ARG A CA 1
ATOM 793 C C . ARG A 1 99 ? -30.077 -4.829 20.743 1.00 28.25 99 ARG A C 1
ATOM 795 O O . ARG A 1 99 ? -30.012 -4.158 19.713 1.00 28.25 99 ARG A O 1
ATOM 802 N N . LYS A 1 100 ? -29.846 -4.322 21.960 1.00 26.69 100 LYS A N 1
ATOM 803 C CA . LYS A 1 100 ? -29.140 -3.049 22.163 1.00 26.69 100 LYS A CA 1
ATOM 804 C C . LYS A 1 100 ? -27.726 -3.232 21.601 1.00 26.69 100 LYS A C 1
ATOM 806 O O . LYS A 1 100 ? -27.030 -4.167 21.979 1.00 26.69 100 LYS A O 1
ATOM 811 N N . LYS A 1 101 ? -27.363 -2.406 20.623 1.00 30.44 101 LYS A N 1
ATOM 812 C CA . LYS A 1 101 ? -26.002 -2.291 20.099 1.00 30.44 101 LYS A CA 1
ATOM 813 C C . LYS A 1 101 ? -25.224 -1.491 21.143 1.00 30.44 101 LYS A C 1
ATOM 815 O O . LYS A 1 101 ? -25.586 -0.349 21.394 1.00 30.44 101 LYS A O 1
ATOM 820 N N . GLU A 1 102 ? -24.238 -2.094 21.788 1.00 35.72 102 GLU A N 1
ATOM 821 C CA . GLU A 1 102 ? -23.263 -1.337 22.572 1.00 35.72 102 GLU A CA 1
ATOM 822 C C . GLU A 1 102 ? -22.361 -0.588 21.584 1.00 35.72 102 GLU A C 1
ATOM 824 O O . GLU A 1 102 ? -21.570 -1.196 20.858 1.00 35.72 102 GLU A O 1
ATOM 829 N N . ASP A 1 103 ? -22.545 0.729 21.498 1.00 37.09 103 ASP A N 1
ATOM 830 C CA . ASP A 1 103 ? -21.705 1.627 20.708 1.00 37.09 103 ASP A CA 1
ATOM 831 C C . ASP A 1 103 ? -20.390 1.860 21.466 1.00 37.09 103 ASP A C 1
ATOM 833 O O . ASP A 1 103 ? -20.253 2.791 22.258 1.00 37.09 103 ASP A O 1
ATOM 837 N N . ILE A 1 104 ? -19.410 0.980 21.259 1.00 49.25 104 ILE A N 1
ATOM 838 C CA . ILE A 1 104 ? -18.046 1.212 21.745 1.00 49.25 104 ILE A CA 1
ATOM 839 C C . ILE A 1 104 ? -17.381 2.219 20.801 1.00 49.25 104 ILE A C 1
ATOM 841 O O . ILE A 1 104 ? -17.112 1.896 19.644 1.00 49.25 104 ILE A O 1
ATOM 845 N N . CYS A 1 105 ? -17.138 3.429 21.308 1.00 57.34 105 CYS A N 1
ATOM 846 C CA . CYS A 1 105 ? -16.557 4.557 20.579 1.00 57.34 105 CYS A CA 1
ATOM 847 C C . CYS A 1 105 ? -15.155 4.227 20.028 1.00 57.34 105 CYS A C 1
ATOM 849 O O . CYS A 1 105 ? -14.316 3.665 20.739 1.00 57.34 105 CYS A O 1
ATOM 851 N N . LEU A 1 106 ? -14.883 4.589 18.769 1.00 72.38 106 LEU A N 1
ATOM 852 C CA . LEU A 1 106 ? -13.551 4.470 18.173 1.00 72.38 106 LEU A CA 1
ATOM 853 C C . LEU A 1 106 ? -12.543 5.377 18.888 1.00 72.38 106 LEU A C 1
ATOM 855 O O . LEU A 1 106 ? -12.538 6.594 18.703 1.00 72.38 106 LEU A O 1
ATOM 859 N N . VAL A 1 107 ? -11.633 4.769 19.643 1.00 79.19 107 VAL A N 1
ATOM 860 C CA . VAL A 1 107 ? -10.493 5.467 20.249 1.00 79.19 107 VAL A CA 1
ATOM 861 C C . VAL A 1 107 ? -9.361 5.583 19.234 1.00 79.19 107 VAL A C 1
ATOM 863 O O . VAL A 1 107 ? -8.997 4.589 18.593 1.00 79.19 107 VAL A O 1
ATOM 866 N N . THR A 1 108 ? -8.803 6.789 19.118 1.00 84.56 108 THR A N 1
ATOM 867 C CA . THR A 1 108 ? -7.602 7.068 18.327 1.00 84.56 108 THR A CA 1
ATOM 868 C C . THR A 1 108 ? -6.506 7.671 19.182 1.00 84.56 108 THR A C 1
ATOM 870 O O . THR A 1 108 ? -6.783 8.535 20.009 1.00 84.56 108 THR A O 1
ATOM 873 N N . GLU A 1 109 ? -5.270 7.247 18.945 1.00 88.12 109 GLU A N 1
ATOM 874 C CA . GLU A 1 109 ? -4.082 7.718 19.658 1.00 88.12 109 GLU A CA 1
ATOM 875 C C . GLU A 1 109 ? -3.080 8.295 18.644 1.00 88.12 109 GLU A C 1
ATOM 877 O O . GLU A 1 109 ? -2.932 7.721 17.560 1.00 88.12 109 GLU A O 1
ATOM 882 N N . PRO A 1 110 ? -2.398 9.418 18.938 1.00 91.25 110 PRO A N 1
ATOM 883 C CA . PRO A 1 110 ? -1.372 9.963 18.050 1.00 91.25 110 PRO A CA 1
ATOM 884 C C . PRO A 1 110 ? -0.268 8.941 17.754 1.00 91.25 110 PRO A C 1
ATOM 886 O O . PRO A 1 110 ? 0.177 8.224 18.649 1.00 91.25 110 PRO A O 1
ATOM 889 N N . TYR A 1 111 ? 0.214 8.905 16.510 1.00 88.69 111 TYR A N 1
ATOM 890 C CA . TYR A 1 111 ? 1.295 8.014 16.088 1.00 88.69 111 TYR A CA 1
ATOM 891 C C . TYR A 1 111 ? 2.404 8.784 15.365 1.00 88.69 111 TYR A C 1
ATOM 893 O O . TYR A 1 111 ? 2.537 8.743 14.144 1.00 88.69 111 TYR A O 1
ATOM 901 N N . LEU A 1 112 ? 3.189 9.522 16.152 1.00 82.88 112 LEU A N 1
ATOM 902 C CA . LEU A 1 112 ? 4.104 10.558 15.661 1.00 82.88 112 LEU A CA 1
ATOM 903 C C . LEU A 1 112 ? 5.293 10.020 14.844 1.00 82.88 112 LEU A C 1
ATOM 905 O O . LEU A 1 112 ? 5.741 10.691 13.922 1.00 82.88 112 LEU A O 1
ATOM 909 N N . ASP A 1 113 ? 5.756 8.801 15.131 1.00 84.31 113 ASP A N 1
ATOM 910 C CA . ASP A 1 113 ? 6.992 8.244 14.554 1.00 84.31 113 ASP A CA 1
ATOM 911 C C . ASP A 1 113 ? 6.748 7.185 13.468 1.00 84.31 113 ASP A C 1
ATOM 913 O O . ASP A 1 113 ? 7.598 6.326 13.203 1.00 84.31 113 ASP A O 1
ATOM 917 N N . PHE A 1 114 ? 5.568 7.186 12.844 1.00 91.56 114 PHE A N 1
ATOM 918 C CA . PHE A 1 114 ? 5.308 6.259 11.748 1.00 91.56 114 PHE A CA 1
ATOM 919 C C . PHE A 1 114 ? 6.226 6.560 10.554 1.00 91.56 114 PHE A C 1
ATOM 921 O O . PHE A 1 114 ? 6.313 7.688 10.092 1.00 91.56 114 PHE A O 1
ATOM 928 N N . LYS A 1 115 ? 6.881 5.535 10.005 1.00 93.88 115 LYS A N 1
ATOM 929 C CA . LYS A 1 115 ? 7.538 5.579 8.692 1.00 93.88 115 LYS A CA 1
ATOM 930 C C . LYS A 1 115 ? 7.477 4.201 8.049 1.00 93.88 115 LYS A C 1
ATOM 932 O O . LYS A 1 115 ? 7.589 3.179 8.733 1.00 93.88 115 LYS A O 1
ATOM 937 N N . PHE A 1 116 ? 7.399 4.159 6.723 1.00 95.56 116 PHE A N 1
ATOM 938 C CA . PHE A 1 116 ? 7.583 2.917 5.984 1.00 95.56 116 PHE A CA 1
ATOM 939 C C . PHE A 1 116 ? 9.036 2.466 6.118 1.00 95.56 116 PHE A C 1
ATOM 941 O O . PHE A 1 116 ? 9.950 3.101 5.601 1.00 95.56 116 PHE A O 1
ATOM 948 N N . ARG A 1 117 ? 9.279 1.359 6.815 1.00 93.69 117 ARG A N 1
ATOM 949 C CA . ARG A 1 117 ? 10.633 0.807 6.949 1.00 93.69 117 ARG A CA 1
ATOM 950 C C . ARG A 1 117 ? 11.032 0.098 5.659 1.00 93.69 117 ARG A C 1
ATOM 952 O O . ARG A 1 117 ? 10.400 -0.887 5.285 1.00 93.69 117 ARG A O 1
ATOM 959 N N . HIS A 1 118 ? 12.072 0.577 4.978 1.00 95.25 118 HIS A N 1
ATOM 960 C CA . HIS A 1 118 ? 12.670 -0.168 3.873 1.00 95.25 118 HIS A CA 1
ATOM 961 C C . HIS A 1 118 ? 13.304 -1.450 4.437 1.00 95.25 118 HIS A C 1
ATOM 963 O O . HIS A 1 118 ? 14.111 -1.396 5.361 1.00 95.25 118 HIS A O 1
ATOM 969 N N . LYS A 1 119 ? 12.970 -2.639 3.936 1.00 94.94 119 LYS A N 1
ATOM 970 C CA . LYS A 1 119 ? 12.241 -2.969 2.697 1.00 94.94 119 LYS A CA 1
ATOM 971 C C . LYS A 1 119 ? 10.775 -3.264 2.983 1.00 94.94 119 LYS A C 1
ATOM 973 O O . LYS A 1 119 ? 10.481 -3.908 3.987 1.00 94.94 119 LYS A O 1
ATOM 978 N N . PHE A 1 120 ? 9.885 -2.874 2.075 1.00 96.62 120 PHE A N 1
ATOM 979 C CA . PHE A 1 120 ? 8.457 -3.133 2.239 1.00 96.62 120 PHE A CA 1
ATOM 980 C C . PHE A 1 120 ? 7.705 -3.406 0.938 1.00 96.62 120 PHE A C 1
ATOM 982 O O . PHE A 1 120 ? 8.110 -2.951 -0.125 1.00 96.62 120 PHE A O 1
ATOM 989 N N . SER A 1 121 ? 6.559 -4.071 1.033 1.00 98.06 121 SER A N 1
ATOM 990 C CA . SER A 1 121 ? 5.552 -4.153 -0.029 1.00 98.06 121 SER A CA 1
ATOM 991 C C . SER A 1 121 ? 4.297 -3.361 0.357 1.00 98.06 121 SER A C 1
ATOM 993 O O . SER A 1 121 ? 3.783 -3.503 1.466 1.00 98.06 121 SER A O 1
ATOM 995 N N . LEU A 1 122 ? 3.799 -2.514 -0.543 1.00 98.56 122 LEU A N 1
ATOM 996 C CA . LEU A 1 122 ? 2.632 -1.658 -0.326 1.00 98.56 122 LEU A CA 1
ATOM 997 C C . LEU A 1 122 ? 1.649 -1.787 -1.491 1.00 98.56 122 LEU A C 1
ATOM 999 O O . LEU A 1 122 ? 2.012 -1.595 -2.652 1.00 98.56 122 LEU A O 1
ATOM 1003 N N . LEU A 1 123 ? 0.386 -2.048 -1.167 1.00 98.50 123 LEU A N 1
ATOM 1004 C CA . LEU A 1 123 ? -0.730 -1.887 -2.092 1.00 98.50 123 LEU A CA 1
ATOM 1005 C C . LEU A 1 123 ? -1.406 -0.541 -1.864 1.00 98.50 123 LEU A C 1
ATOM 1007 O O . LEU A 1 123 ? -1.773 -0.211 -0.741 1.00 98.50 123 LEU A O 1
ATOM 1011 N N . VAL A 1 124 ? -1.615 0.222 -2.931 1.00 98.31 124 VAL A N 1
ATOM 1012 C CA . VAL A 1 124 ? -2.374 1.477 -2.894 1.00 98.31 124 VAL A CA 1
ATOM 1013 C C . VAL A 1 124 ? -3.642 1.270 -3.709 1.00 98.31 124 VAL A C 1
ATOM 1015 O O . VAL A 1 124 ? -3.589 1.141 -4.929 1.00 98.31 124 VAL A O 1
ATOM 1018 N N . VAL A 1 125 ? -4.789 1.188 -3.041 1.00 96.94 125 VAL A N 1
ATOM 1019 C CA . VAL A 1 125 ? -6.027 0.662 -3.625 1.00 96.94 125 VAL A CA 1
ATOM 1020 C C . VAL A 1 125 ? -7.120 1.717 -3.633 1.00 96.94 125 VAL A C 1
ATOM 1022 O O . VAL A 1 125 ? -7.480 2.257 -2.593 1.00 96.94 125 VAL A O 1
ATOM 1025 N N . GLY A 1 126 ? -7.705 1.976 -4.798 1.00 94.88 126 GLY A N 1
ATOM 1026 C CA . GLY A 1 126 ? -8.791 2.943 -4.961 1.00 94.88 126 GLY A CA 1
ATOM 1027 C C . GLY A 1 126 ? -9.157 3.141 -6.424 1.00 94.88 126 GLY A C 1
ATOM 1028 O O . GLY A 1 126 ? -8.322 2.865 -7.276 1.00 94.88 126 GLY A O 1
ATOM 1029 N N . PRO A 1 127 ? -10.356 3.641 -6.754 1.00 92.69 127 PRO A N 1
ATOM 1030 C CA . PRO A 1 127 ? -10.772 3.832 -8.142 1.00 92.69 127 PRO A CA 1
ATOM 1031 C C . PRO A 1 127 ? -9.945 4.912 -8.862 1.00 92.69 127 PRO A C 1
ATOM 1033 O O . PRO A 1 127 ? -9.118 5.614 -8.269 1.00 92.69 127 PRO A O 1
ATOM 1036 N N . THR A 1 128 ? -10.185 5.076 -10.161 1.00 89.81 128 THR A N 1
ATOM 1037 C CA . THR A 1 128 ? -9.626 6.180 -10.950 1.00 89.81 128 THR A CA 1
ATOM 1038 C C . THR A 1 128 ? -9.919 7.522 -10.269 1.00 89.81 128 THR A C 1
ATOM 1040 O O . THR A 1 128 ? -10.988 7.703 -9.692 1.00 89.81 128 THR A O 1
ATOM 1043 N N . GLN A 1 129 ? -8.949 8.444 -10.305 1.00 88.38 129 GLN A N 1
ATOM 1044 C CA . GLN A 1 129 ? -9.009 9.768 -9.656 1.00 88.38 129 GLN A CA 1
ATOM 1045 C C . GLN A 1 129 ? -9.117 9.763 -8.116 1.00 88.38 129 GLN A C 1
ATOM 1047 O O . GLN A 1 129 ? -9.326 10.813 -7.519 1.00 88.38 129 GLN A O 1
ATOM 1052 N N . SER A 1 130 ? -8.898 8.632 -7.430 1.00 91.56 130 SER A N 1
ATOM 1053 C CA . SER A 1 130 ? -8.943 8.604 -5.957 1.00 91.56 130 SER A CA 1
ATOM 1054 C C . SER A 1 130 ? -7.731 9.236 -5.256 1.00 91.56 130 SER A C 1
ATOM 1056 O O . SER A 1 130 ? -7.735 9.318 -4.035 1.00 91.56 130 SER A O 1
ATOM 1058 N N . GLY A 1 131 ? -6.693 9.652 -5.992 1.00 93.31 131 GLY A N 1
ATOM 1059 C CA . GLY A 1 131 ? -5.479 10.263 -5.428 1.00 93.31 131 GLY A CA 1
ATOM 1060 C C . GLY A 1 131 ? -4.295 9.314 -5.199 1.00 93.31 131 GLY A C 1
ATOM 1061 O O . GLY A 1 131 ? -3.318 9.719 -4.583 1.00 93.31 131 GLY A O 1
ATOM 1062 N N . LYS A 1 132 ? -4.332 8.074 -5.713 1.00 95.38 132 LYS A N 1
ATOM 1063 C CA . LYS A 1 132 ? -3.269 7.062 -5.509 1.00 95.38 132 LYS A CA 1
ATOM 1064 C C . LYS A 1 132 ? -1.868 7.533 -5.923 1.00 95.38 132 LYS A C 1
ATOM 1066 O O . LYS A 1 132 ? -0.927 7.419 -5.146 1.00 95.38 132 LYS A O 1
ATOM 1071 N N . THR A 1 133 ? -1.731 8.068 -7.136 1.00 94.94 133 THR A N 1
ATOM 1072 C CA . THR A 1 133 ? -0.446 8.559 -7.658 1.00 94.94 133 THR A CA 1
ATOM 1073 C C . THR A 1 133 ? 0.078 9.720 -6.813 1.00 94.94 133 THR A C 1
ATOM 1075 O O . THR A 1 133 ? 1.253 9.741 -6.459 1.00 94.94 133 THR A O 1
ATOM 1078 N N . HIS A 1 134 ? -0.809 10.633 -6.400 1.00 93.94 134 HIS A N 1
ATOM 1079 C CA . HIS A 1 134 ? -0.455 11.739 -5.510 1.00 93.94 134 HIS A CA 1
ATOM 1080 C C . HIS A 1 134 ? -0.029 11.254 -4.116 1.00 93.94 134 HIS A C 1
ATOM 1082 O O . HIS A 1 134 ? 0.937 11.759 -3.560 1.00 93.94 134 HIS A O 1
ATOM 1088 N N . PHE A 1 135 ? -0.686 10.229 -3.572 1.00 96.12 135 PHE A N 1
ATOM 1089 C CA . PHE A 1 135 ? -0.287 9.609 -2.310 1.00 96.12 135 PHE A CA 1
ATOM 1090 C C . PHE A 1 135 ? 1.147 9.071 -2.370 1.00 96.12 135 PHE A C 1
ATOM 1092 O O . PHE A 1 135 ? 1.940 9.332 -1.470 1.00 96.12 135 PHE A O 1
ATOM 1099 N N . VAL A 1 136 ? 1.523 8.385 -3.455 1.00 96.31 136 VAL A N 1
ATOM 1100 C CA . VAL A 1 136 ? 2.910 7.922 -3.634 1.00 96.31 136 VAL A CA 1
ATOM 1101 C C . VAL A 1 136 ? 3.875 9.086 -3.827 1.00 96.31 136 VAL A C 1
ATOM 1103 O O . VAL A 1 136 ? 4.950 9.077 -3.235 1.00 96.31 136 VAL A O 1
ATOM 1106 N N . GLN A 1 137 ? 3.489 10.113 -4.583 1.00 93.88 137 GLN A N 1
ATOM 1107 C CA . GLN A 1 137 ? 4.275 11.341 -4.700 1.00 93.88 137 GLN A CA 1
ATOM 1108 C C . GLN A 1 137 ? 4.561 11.948 -3.312 1.00 93.88 137 GLN A C 1
ATOM 1110 O O . GLN A 1 137 ? 5.716 12.218 -2.997 1.00 93.88 137 GLN A O 1
ATOM 1115 N N . GLN A 1 138 ? 3.560 12.047 -2.432 1.00 93.38 138 GLN A N 1
ATOM 1116 C CA . GLN A 1 138 ? 3.737 12.546 -1.062 1.00 93.38 138 GLN A CA 1
ATOM 1117 C C . GLN A 1 138 ? 4.668 11.668 -0.208 1.00 93.38 138 GLN A C 1
ATOM 1119 O O . GLN A 1 138 ? 5.430 12.208 0.597 1.00 93.38 138 GLN A O 1
ATOM 1124 N N . ILE A 1 139 ? 4.659 10.338 -0.395 1.00 95.19 139 ILE A N 1
ATOM 1125 C CA . ILE A 1 139 ? 5.639 9.439 0.248 1.00 95.19 139 ILE A CA 1
ATOM 1126 C C . ILE A 1 139 ? 7.067 9.843 -0.139 1.00 95.19 139 ILE A C 1
ATOM 1128 O O . ILE A 1 139 ? 7.940 9.900 0.730 1.00 95.19 139 ILE A O 1
ATOM 1132 N N . LEU A 1 140 ? 7.301 10.107 -1.429 1.00 93.12 140 LEU A N 1
ATOM 1133 C CA . LEU A 1 140 ? 8.624 10.442 -1.958 1.00 93.12 140 LEU A CA 1
ATOM 1134 C C . LEU A 1 140 ? 9.089 11.835 -1.523 1.00 93.12 140 LEU A C 1
ATOM 1136 O O . LEU A 1 140 ? 10.239 11.993 -1.116 1.00 93.12 140 LEU A O 1
ATOM 1140 N N . GLU A 1 141 ? 8.206 12.830 -1.608 1.00 89.62 141 GLU A N 1
ATOM 1141 C CA . GLU A 1 141 ? 8.514 14.238 -1.322 1.00 89.62 141 GLU A CA 1
ATOM 1142 C C . GLU A 1 141 ? 8.816 14.497 0.153 1.00 89.62 141 GLU A C 1
ATOM 1144 O O . GLU A 1 141 ? 9.702 15.287 0.470 1.00 89.62 141 GLU A O 1
ATOM 1149 N N . LYS A 1 142 ? 8.095 13.830 1.059 1.00 84.50 142 LYS A N 1
ATOM 1150 C CA . LYS A 1 142 ? 8.190 14.066 2.508 1.00 84.50 142 LYS A CA 1
ATOM 1151 C C . LYS A 1 142 ? 9.058 13.037 3.248 1.00 84.50 142 LYS A C 1
ATOM 1153 O O . LYS A 1 142 ? 9.016 12.977 4.472 1.00 84.50 142 LYS A O 1
ATOM 1158 N N . ASP A 1 143 ? 9.812 12.214 2.517 1.00 83.62 143 ASP A N 1
ATOM 1159 C CA . ASP A 1 143 ? 10.728 11.197 3.058 1.00 83.62 143 ASP A CA 1
ATOM 1160 C C . ASP A 1 143 ? 10.092 10.276 4.126 1.00 83.62 143 ASP A C 1
ATOM 1162 O O . ASP A 1 143 ? 10.629 10.023 5.214 1.00 83.62 143 ASP A O 1
ATOM 1166 N N . TRP A 1 144 ? 8.908 9.741 3.800 1.00 89.88 144 TRP A N 1
ATOM 1167 C CA . TRP A 1 144 ? 8.164 8.801 4.658 1.00 89.88 144 TRP A CA 1
ATOM 1168 C C . TRP A 1 144 ? 8.753 7.391 4.690 1.00 89.88 144 TRP A C 1
ATOM 1170 O O . TRP A 1 144 ? 8.175 6.491 5.300 1.00 89.88 144 TRP A O 1
ATOM 1180 N N . ILE A 1 145 ? 9.892 7.179 4.033 1.00 91.12 145 ILE A N 1
ATOM 1181 C CA . ILE A 1 145 ? 10.566 5.889 3.981 1.00 91.12 145 ILE A CA 1
ATOM 1182 C C . ILE A 1 145 ? 11.818 5.961 4.845 1.00 91.12 145 ILE A C 1
ATOM 1184 O O . ILE A 1 145 ? 12.745 6.710 4.562 1.00 91.12 145 ILE A O 1
ATOM 1188 N N . LEU A 1 146 ? 11.862 5.142 5.891 1.00 89.69 146 LEU A N 1
ATOM 1189 C CA . LEU A 1 146 ? 13.054 4.978 6.706 1.00 89.69 146 LEU A CA 1
ATOM 1190 C C . LEU A 1 146 ? 13.986 3.958 6.047 1.00 89.69 146 LEU A C 1
ATOM 1192 O O . LEU A 1 146 ? 13.672 2.766 5.981 1.00 89.69 146 LEU A O 1
ATOM 1196 N N . TYR A 1 147 ? 15.149 4.422 5.599 1.00 87.56 147 TYR A N 1
ATOM 1197 C CA . TYR A 1 147 ? 16.217 3.572 5.083 1.00 87.56 147 TYR A CA 1
ATOM 1198 C C . TYR A 1 147 ? 17.207 3.238 6.202 1.00 87.56 147 TYR A C 1
ATOM 1200 O O . TYR A 1 147 ? 17.795 4.128 6.804 1.00 87.56 147 TYR A O 1
ATOM 1208 N N . GLY A 1 148 ? 17.415 1.949 6.478 1.00 73.00 148 GLY A N 1
ATOM 1209 C CA . GLY A 1 148 ? 18.346 1.500 7.523 1.00 73.00 148 GLY A CA 1
ATOM 1210 C C . GLY A 1 148 ? 19.824 1.455 7.107 1.00 73.00 148 GLY A C 1
ATOM 1211 O O . GLY A 1 148 ? 20.656 1.034 7.901 1.00 73.00 148 GLY A O 1
ATOM 1212 N N . THR A 1 149 ? 20.170 1.815 5.865 1.00 71.00 149 THR A N 1
ATOM 1213 C CA . THR A 1 149 ? 21.536 1.682 5.324 1.00 71.00 149 THR A CA 1
ATOM 1214 C C . THR A 1 149 ? 21.982 2.959 4.618 1.00 71.00 149 THR A C 1
ATOM 1216 O O . THR A 1 149 ? 21.153 3.664 4.048 1.00 71.00 149 THR A O 1
ATOM 1219 N N . SER A 1 150 ? 23.294 3.209 4.565 1.00 78.62 150 SER A N 1
ATOM 1220 C CA . SER A 1 150 ? 23.918 4.342 3.856 1.00 78.62 150 SER A CA 1
ATOM 1221 C C . SER A 1 150 ? 23.879 4.237 2.320 1.00 78.62 150 SER A C 1
ATOM 1223 O O . SER A 1 150 ? 24.523 5.017 1.618 1.00 78.62 150 SER A O 1
ATOM 1225 N N . LYS A 1 151 ? 23.142 3.264 1.770 1.00 89.06 151 LYS A N 1
ATOM 1226 C CA . LYS A 1 151 ? 23.029 3.049 0.325 1.00 89.06 151 LYS A CA 1
ATOM 1227 C C . LYS A 1 151 ? 22.242 4.174 -0.345 1.00 89.06 151 LYS A C 1
ATOM 1229 O O . LYS A 1 151 ? 21.274 4.697 0.206 1.00 89.06 151 LYS A O 1
ATOM 1234 N N . LYS A 1 152 ? 22.610 4.485 -1.590 1.00 91.75 152 LYS A N 1
ATOM 1235 C CA . LYS A 1 152 ? 21.874 5.446 -2.421 1.00 91.75 152 LYS A CA 1
ATOM 1236 C C . LYS A 1 152 ? 20.482 4.912 -2.759 1.00 91.75 152 LYS A C 1
ATOM 1238 O O . LYS A 1 152 ? 20.304 3.710 -2.970 1.00 91.75 152 LYS A O 1
ATOM 1243 N N . ARG A 1 153 ? 19.503 5.811 -2.835 1.00 93.25 153 ARG A N 1
ATOM 1244 C CA . ARG A 1 153 ? 18.136 5.502 -3.264 1.00 93.25 153 ARG A CA 1
ATOM 1245 C C . ARG A 1 153 ? 18.073 5.384 -4.788 1.00 93.25 153 ARG A C 1
ATOM 1247 O O . ARG A 1 153 ? 18.685 6.181 -5.493 1.00 93.25 153 ARG A O 1
ATOM 1254 N N . ARG A 1 154 ? 17.327 4.395 -5.288 1.00 95.62 154 ARG A N 1
ATOM 1255 C CA . ARG A 1 154 ? 17.009 4.232 -6.715 1.00 95.62 154 ARG A CA 1
ATOM 1256 C C . ARG A 1 154 ? 15.522 3.948 -6.877 1.00 95.62 154 ARG A C 1
ATOM 1258 O O . ARG A 1 154 ? 15.027 2.962 -6.337 1.00 95.62 154 ARG A O 1
ATOM 1265 N N . ILE A 1 155 ? 14.826 4.796 -7.622 1.00 97.25 155 ILE A N 1
ATOM 1266 C CA . ILE A 1 155 ? 13.384 4.724 -7.855 1.00 97.25 155 ILE A CA 1
ATOM 1267 C C . ILE A 1 155 ? 13.146 4.279 -9.303 1.00 97.25 155 ILE A C 1
ATOM 1269 O O . ILE A 1 155 ? 13.561 4.940 -10.256 1.00 97.25 155 ILE A O 1
ATOM 1273 N N . LEU A 1 156 ? 12.479 3.141 -9.470 1.00 97.75 156 LEU A N 1
ATOM 1274 C CA . LEU A 1 156 ? 12.063 2.609 -10.765 1.00 97.75 156 LEU A CA 1
ATOM 1275 C C . LEU A 1 156 ? 10.542 2.739 -10.859 1.00 97.75 156 LEU A C 1
ATOM 1277 O O . LEU A 1 156 ? 9.816 2.024 -10.169 1.00 97.75 156 LEU A O 1
ATOM 1281 N N . TRP A 1 157 ? 10.068 3.673 -11.677 1.00 98.06 157 TRP A N 1
ATOM 1282 C CA . TRP A 1 157 ? 8.648 3.954 -11.856 1.00 98.06 157 TRP A CA 1
ATOM 1283 C C . TRP A 1 157 ? 8.151 3.357 -13.169 1.00 98.06 157 TRP A C 1
ATOM 1285 O O . TRP A 1 157 ? 8.521 3.814 -14.248 1.00 98.06 157 TRP A O 1
ATOM 1295 N N . TYR A 1 158 ? 7.286 2.359 -13.075 1.00 98.31 158 TYR A N 1
ATOM 1296 C CA . TYR A 1 158 ? 6.656 1.695 -14.206 1.00 98.31 158 TYR A CA 1
ATOM 1297 C C . TYR A 1 1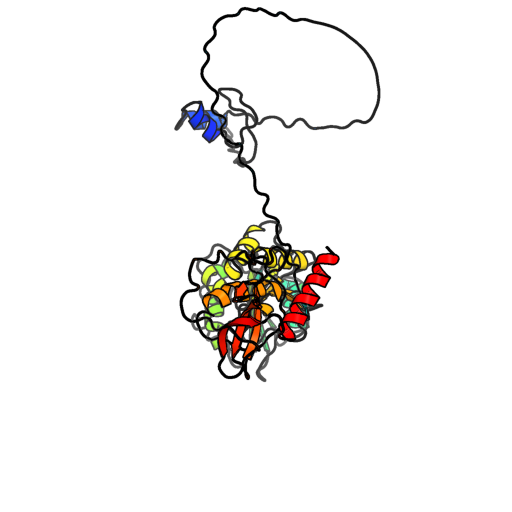58 ? 5.228 2.205 -14.387 1.00 98.31 158 TYR A C 1
ATOM 1299 O O . TYR A 1 158 ? 4.507 2.370 -13.400 1.00 98.31 158 TYR A O 1
ATOM 1307 N N . TYR A 1 159 ? 4.829 2.472 -15.629 1.00 97.12 159 TYR A N 1
ATOM 1308 C CA . TYR A 1 159 ? 3.523 3.054 -15.947 1.00 97.12 159 TYR A CA 1
ATOM 1309 C C . TYR A 1 159 ? 2.986 2.598 -17.310 1.00 97.12 159 TYR A C 1
ATOM 1311 O O . TYR A 1 159 ? 3.751 2.192 -18.181 1.00 97.12 159 TYR A O 1
ATOM 1319 N N . THR A 1 160 ? 1.676 2.701 -17.535 1.00 93.31 160 THR A N 1
ATOM 1320 C CA . THR A 1 160 ? 1.068 2.505 -18.868 1.00 93.31 160 THR A CA 1
ATOM 1321 C C . THR A 1 160 ? 0.985 3.810 -19.657 1.00 93.31 160 THR A C 1
ATOM 1323 O O . THR A 1 160 ? 1.442 3.874 -20.800 1.00 93.31 160 THR A O 1
ATOM 1326 N N . GLN A 1 161 ? 0.430 4.858 -19.042 1.00 90.88 161 GLN A N 1
ATOM 1327 C CA . GLN A 1 161 ? 0.208 6.176 -19.642 1.00 90.88 161 GLN A CA 1
ATOM 1328 C C . GLN A 1 161 ? 0.959 7.276 -18.892 1.00 90.88 161 GLN A C 1
ATOM 1330 O O . GLN A 1 161 ? 0.961 7.316 -17.661 1.00 90.88 161 GLN A O 1
ATOM 1335 N N . TRP A 1 162 ? 1.612 8.175 -19.634 1.00 92.44 162 TRP A N 1
ATOM 1336 C CA . TRP A 1 162 ? 2.349 9.289 -19.039 1.00 92.44 162 TRP A CA 1
ATOM 1337 C C . TRP A 1 162 ? 1.388 10.285 -18.375 1.00 92.44 162 TRP A C 1
ATOM 1339 O O . TRP A 1 162 ? 0.412 10.714 -18.988 1.00 92.44 162 TRP A O 1
ATOM 1349 N N . GLN A 1 163 ? 1.682 10.691 -17.138 1.00 87.88 163 GLN A N 1
ATOM 1350 C CA . GLN A 1 163 ? 0.884 11.650 -16.371 1.00 87.88 163 GLN A CA 1
ATOM 1351 C C . GLN A 1 163 ? 1.694 12.917 -16.067 1.00 87.88 163 GLN A C 1
ATOM 1353 O O . GLN A 1 163 ? 2.899 12.857 -15.830 1.00 87.88 163 GLN A O 1
ATOM 1358 N N . ASN A 1 164 ? 1.033 14.077 -15.990 1.00 86.44 164 ASN A N 1
ATOM 1359 C CA . ASN A 1 164 ? 1.705 15.357 -15.708 1.00 86.44 164 ASN A CA 1
ATOM 1360 C C . ASN A 1 164 ? 2.479 15.349 -14.376 1.00 86.44 164 ASN A C 1
ATOM 1362 O O . ASN A 1 164 ? 3.567 15.915 -14.295 1.00 86.44 164 ASN A O 1
ATOM 1366 N N . GLY A 1 165 ? 1.981 14.641 -13.354 1.00 84.19 165 GLY A N 1
ATOM 1367 C CA . GLY A 1 165 ? 2.678 14.493 -12.068 1.00 84.19 165 GLY A CA 1
ATOM 1368 C C . GLY A 1 165 ? 4.064 13.842 -12.183 1.00 84.19 165 GLY A C 1
ATOM 1369 O O . GLY A 1 165 ? 4.948 14.121 -11.375 1.00 84.19 165 GLY A O 1
ATOM 1370 N N . TYR A 1 166 ? 4.305 13.038 -13.224 1.00 92.25 166 TYR A N 1
ATOM 1371 C CA . TYR A 1 166 ? 5.604 12.405 -13.461 1.00 92.25 166 TYR A CA 1
ATOM 1372 C C . TYR A 1 166 ? 6.678 13.425 -13.832 1.00 92.25 166 TYR A C 1
ATOM 1374 O O . TYR A 1 166 ? 7.833 13.255 -13.451 1.00 92.25 166 TYR A O 1
ATOM 1382 N N . GLN A 1 167 ? 6.311 14.514 -14.517 1.00 89.38 167 GLN A N 1
ATOM 1383 C CA . GLN A 1 167 ? 7.252 15.589 -14.846 1.00 89.38 167 GLN A CA 1
ATOM 1384 C C . GLN A 1 167 ? 7.761 16.287 -13.583 1.00 89.38 167 GLN A C 1
ATOM 1386 O O . GLN A 1 167 ? 8.959 16.541 -13.469 1.00 89.38 167 GLN A O 1
ATOM 1391 N N . ILE A 1 168 ? 6.872 16.525 -12.615 1.00 87.94 168 ILE A N 1
ATOM 1392 C CA . ILE A 1 168 ? 7.215 17.133 -11.324 1.00 87.94 168 ILE A CA 1
ATOM 1393 C C . ILE A 1 168 ? 8.197 16.227 -10.574 1.00 87.94 168 ILE A C 1
ATOM 1395 O O . ILE A 1 168 ? 9.297 16.655 -10.226 1.00 87.94 168 ILE A O 1
ATOM 1399 N N . MET A 1 169 ? 7.856 14.942 -10.417 1.00 91.81 169 MET A N 1
ATOM 1400 C CA . MET A 1 169 ? 8.732 13.975 -9.744 1.00 91.81 169 MET A CA 1
ATOM 1401 C C . MET A 1 169 ? 10.070 13.790 -10.469 1.00 91.81 169 MET A C 1
ATOM 1403 O O . MET A 1 169 ? 11.108 13.675 -9.821 1.00 91.81 169 MET A O 1
ATOM 1407 N N . LYS A 1 170 ? 10.077 13.806 -11.807 1.00 92.38 170 LYS A N 1
ATOM 1408 C CA . LYS A 1 170 ? 11.311 13.757 -12.602 1.00 92.38 170 LYS A CA 1
ATOM 1409 C C . LYS A 1 170 ? 12.205 14.968 -12.331 1.00 92.38 170 LYS A C 1
ATOM 1411 O O . LYS A 1 170 ? 13.412 14.800 -12.205 1.00 92.38 170 LYS A O 1
ATOM 1416 N N . GLY A 1 171 ? 11.630 16.164 -12.207 1.00 91.25 171 GLY A N 1
ATOM 1417 C CA . GLY A 1 171 ? 12.370 17.369 -11.825 1.00 91.25 171 GLY A CA 1
ATOM 1418 C C . GLY A 1 171 ? 12.971 17.267 -10.421 1.00 91.25 171 GLY A C 1
ATOM 1419 O O . GLY A 1 171 ? 14.145 17.575 -10.234 1.00 91.25 171 GLY A O 1
ATOM 1420 N N . MET A 1 172 ? 12.194 16.772 -9.452 1.00 89.44 172 MET A N 1
ATOM 1421 C CA . MET A 1 172 ? 12.610 16.680 -8.046 1.00 89.44 172 MET A CA 1
ATOM 1422 C C . MET A 1 172 ? 13.654 15.586 -7.782 1.00 89.44 172 MET A C 1
ATOM 1424 O O . MET A 1 172 ? 14.586 15.800 -7.012 1.00 89.44 172 MET A O 1
ATOM 1428 N N . PHE A 1 173 ? 13.522 14.422 -8.424 1.00 90.56 173 PHE A N 1
ATOM 1429 C CA . PHE A 1 173 ? 14.331 13.229 -8.135 1.00 90.56 173 PHE A CA 1
ATOM 1430 C C . PHE A 1 173 ? 15.255 12.827 -9.291 1.00 90.56 173 PHE A C 1
ATOM 1432 O O . PHE A 1 173 ? 15.683 11.681 -9.355 1.00 90.56 173 PHE A O 1
ATOM 1439 N N . ASN A 1 174 ? 15.565 13.746 -10.209 1.00 83.69 174 ASN A N 1
ATOM 1440 C CA . ASN A 1 174 ? 16.191 13.524 -11.523 1.00 83.69 174 ASN A CA 1
ATOM 1441 C C . ASN A 1 174 ? 17.255 12.403 -11.616 1.00 83.69 174 ASN A C 1
ATOM 1443 O O . ASN A 1 174 ? 17.212 11.595 -12.537 1.00 83.69 174 ASN A O 1
ATOM 1447 N N . LYS A 1 175 ? 18.208 12.325 -10.671 1.00 89.31 175 LYS A N 1
ATOM 1448 C CA . LYS A 1 175 ? 19.290 11.311 -10.679 1.00 89.31 175 LYS A CA 1
ATOM 1449 C C . LYS A 1 175 ? 18.920 9.978 -10.014 1.00 89.31 175 LYS A C 1
ATOM 1451 O O . LYS A 1 175 ? 19.660 9.008 -10.144 1.00 89.31 175 LYS A O 1
ATOM 1456 N N . GLU A 1 176 ? 17.818 9.941 -9.278 1.00 93.69 176 GLU A N 1
ATOM 1457 C CA . GLU A 1 176 ? 17.359 8.792 -8.495 1.00 93.69 176 GLU A CA 1
ATOM 1458 C C . GLU A 1 176 ? 16.178 8.078 -9.153 1.00 93.69 176 GLU A C 1
ATOM 1460 O O . GLU A 1 176 ? 16.056 6.865 -8.993 1.00 93.69 176 GLU A O 1
ATOM 1465 N N . ILE A 1 177 ? 15.316 8.807 -9.875 1.00 96.56 177 ILE A N 1
ATOM 1466 C CA . ILE A 1 177 ? 14.105 8.269 -10.502 1.00 96.56 177 ILE A CA 1
ATOM 1467 C C . ILE A 1 177 ? 14.287 8.000 -11.994 1.00 96.56 177 ILE A C 1
ATOM 1469 O O . ILE A 1 177 ? 14.788 8.830 -12.749 1.00 96.56 177 ILE A O 1
ATOM 1473 N N . SER A 1 178 ? 13.807 6.843 -12.435 1.00 96.31 178 SER A N 1
ATOM 1474 C CA . SER A 1 178 ? 13.686 6.496 -13.850 1.00 96.31 178 SER A CA 1
ATOM 1475 C C . SER A 1 178 ? 12.275 6.006 -14.148 1.00 96.31 178 SER A C 1
ATOM 1477 O O . SER A 1 178 ? 11.674 5.307 -13.333 1.00 96.31 178 SER A O 1
ATOM 1479 N N . PHE A 1 179 ? 11.750 6.399 -15.306 1.00 97.25 179 PHE A N 1
ATOM 1480 C CA . PHE A 1 179 ? 10.392 6.092 -15.744 1.00 97.25 179 PHE A CA 1
ATOM 1481 C C . PHE A 1 179 ? 10.435 5.114 -16.915 1.00 97.25 179 PHE A C 1
ATOM 1483 O O . PHE A 1 179 ? 11.124 5.371 -17.901 1.00 97.25 179 PHE A O 1
ATOM 1490 N N . HIS A 1 180 ? 9.667 4.033 -16.819 1.00 97.00 180 HIS A N 1
ATOM 1491 C CA . HIS A 1 180 ? 9.644 2.933 -17.782 1.00 97.00 180 HIS A CA 1
ATOM 1492 C C . HIS A 1 180 ? 8.200 2.610 -18.156 1.00 97.00 180 HIS A C 1
ATOM 1494 O O . HIS A 1 180 ? 7.353 2.456 -17.281 1.00 97.00 180 HIS A O 1
ATOM 1500 N N . GLN A 1 181 ? 7.901 2.522 -19.448 1.00 97.31 181 GLN A N 1
ATOM 1501 C CA . GLN A 1 181 ? 6.561 2.150 -19.890 1.00 97.31 181 GLN A CA 1
ATOM 1502 C C . GLN A 1 181 ? 6.390 0.623 -19.859 1.00 97.31 181 GLN A C 1
ATOM 1504 O O . GLN A 1 181 ? 7.282 -0.107 -20.290 1.00 97.31 181 GLN A O 1
ATOM 1509 N N . GLY A 1 182 ? 5.240 0.145 -19.385 1.00 97.25 182 GLY A N 1
ATOM 1510 C CA . GLY A 1 182 ? 4.927 -1.278 -19.244 1.00 97.25 182 GLY A CA 1
ATOM 1511 C C . GLY A 1 182 ? 5.447 -1.889 -17.941 1.00 97.25 182 GLY A C 1
ATOM 1512 O O . GLY A 1 182 ? 5.828 -1.184 -17.012 1.00 97.25 182 GLY A O 1
ATOM 1513 N N . LEU A 1 183 ? 5.431 -3.220 -17.855 1.00 97.00 183 LEU A N 1
ATOM 1514 C CA . LEU A 1 183 ? 5.953 -3.953 -16.700 1.00 97.00 183 LEU A CA 1
ATOM 1515 C C . LEU A 1 183 ? 7.487 -4.074 -16.733 1.00 97.00 183 LEU A C 1
ATOM 1517 O O . LEU A 1 183 ? 8.091 -4.014 -17.805 1.00 97.00 183 LEU A O 1
ATOM 1521 N N . PRO A 1 184 ? 8.132 -4.320 -15.577 1.00 96.25 184 PRO A N 1
ATOM 1522 C CA . PRO A 1 184 ? 9.546 -4.660 -15.543 1.00 96.25 184 PRO A CA 1
ATOM 1523 C C . PRO A 1 184 ? 9.842 -5.932 -16.341 1.00 96.25 184 PRO A C 1
ATOM 1525 O O . PRO A 1 184 ? 9.224 -6.970 -16.111 1.00 96.25 184 PRO A O 1
ATOM 1528 N N . ASN A 1 185 ? 10.841 -5.870 -17.221 1.00 93.75 185 ASN A N 1
ATOM 1529 C CA . ASN A 1 185 ? 11.363 -7.035 -17.933 1.00 93.75 185 ASN A CA 1
ATOM 1530 C C . ASN A 1 185 ? 12.524 -7.667 -17.149 1.00 93.75 185 ASN A C 1
ATOM 1532 O O . ASN A 1 185 ? 13.666 -7.682 -17.604 1.00 93.75 185 ASN A O 1
ATOM 1536 N N . PHE A 1 186 ? 12.244 -8.079 -15.913 1.00 94.44 186 PHE A N 1
ATOM 1537 C CA . PHE A 1 186 ? 13.221 -8.763 -15.069 1.00 94.44 186 PHE A CA 1
ATOM 1538 C C . PHE A 1 186 ? 13.202 -10.259 -15.333 1.00 94.44 186 PHE A C 1
ATOM 1540 O O . PHE A 1 186 ? 12.172 -10.831 -15.694 1.00 94.44 186 PHE A O 1
ATOM 1547 N N . THR A 1 187 ? 14.333 -10.905 -15.091 1.00 91.31 187 THR A N 1
ATOM 1548 C CA . THR A 1 187 ? 14.371 -12.356 -14.993 1.00 91.31 187 THR A CA 1
ATOM 1549 C C . THR A 1 187 ? 13.644 -12.817 -13.737 1.00 91.31 187 THR A C 1
ATOM 1551 O O . THR A 1 187 ? 13.462 -12.089 -12.759 1.00 91.31 187 THR A O 1
ATOM 1554 N N . GLU A 1 188 ? 13.218 -14.074 -13.754 1.00 88.06 188 GLU A N 1
ATOM 1555 C CA . GLU A 1 188 ? 12.463 -14.686 -12.667 1.00 88.06 188 GLU A CA 1
ATOM 1556 C C . GLU A 1 188 ? 13.218 -14.631 -11.316 1.00 88.06 188 GLU A C 1
ATOM 1558 O O . GLU A 1 188 ? 12.593 -14.595 -10.262 1.00 88.06 188 GLU A O 1
ATOM 1563 N N . ASP A 1 189 ? 14.549 -14.574 -11.286 1.00 87.81 189 ASP A N 1
ATOM 1564 C CA . ASP A 1 189 ? 15.311 -14.414 -10.039 1.00 87.81 189 ASP A CA 1
ATOM 1565 C C . ASP A 1 189 ? 15.655 -12.956 -9.682 1.00 87.81 189 ASP A C 1
ATOM 1567 O O . ASP A 1 189 ? 16.318 -12.714 -8.666 1.00 87.81 189 AS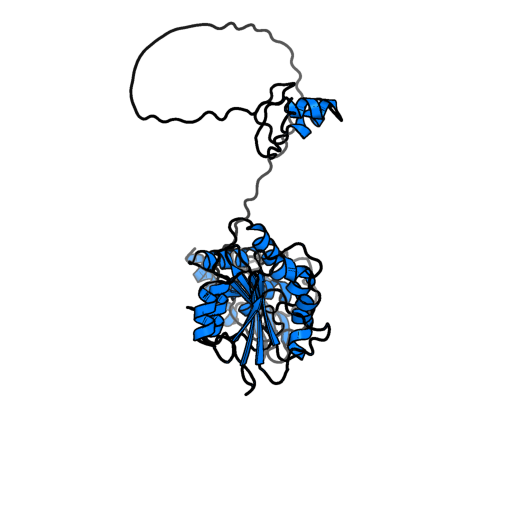P A O 1
ATOM 1571 N N . LEU A 1 190 ? 15.147 -11.984 -10.447 1.00 94.50 190 LEU A N 1
ATOM 1572 C CA . LEU A 1 190 ? 15.226 -10.544 -10.189 1.00 94.50 190 LEU A CA 1
ATOM 1573 C C . LEU A 1 190 ? 16.668 -10.005 -10.125 1.00 94.50 190 LEU A C 1
ATOM 1575 O O . LEU A 1 190 ? 16.973 -9.123 -9.313 1.00 94.50 190 LEU A O 1
ATOM 1579 N N . ARG A 1 191 ? 17.589 -10.561 -10.927 1.00 90.94 191 ARG A N 1
ATOM 1580 C CA . ARG A 1 191 ? 19.018 -10.178 -10.924 1.00 90.94 191 ARG A CA 1
ATOM 1581 C C . ARG A 1 191 ? 19.283 -8.738 -11.325 1.00 90.94 191 ARG A C 1
ATOM 1583 O O . ARG A 1 191 ? 20.266 -8.162 -10.868 1.00 90.94 191 ARG A O 1
ATOM 1590 N N . GLU A 1 192 ? 18.404 -8.160 -12.125 1.00 94.62 192 GLU A N 1
ATOM 1591 C CA . GLU A 1 192 ? 18.499 -6.788 -12.618 1.00 94.62 192 GLU A CA 1
ATOM 1592 C C . GLU A 1 192 ? 18.305 -5.762 -11.490 1.00 94.62 192 GLU A C 1
ATOM 1594 O O . GLU A 1 192 ? 18.749 -4.614 -11.584 1.00 94.62 192 GLU A O 1
ATOM 1599 N N . ILE A 1 193 ? 17.696 -6.178 -10.375 1.00 95.50 193 ILE A N 1
ATOM 1600 C CA . ILE A 1 193 ? 17.595 -5.363 -9.170 1.00 95.50 193 ILE A CA 1
ATOM 1601 C C . ILE A 1 193 ? 18.939 -5.396 -8.433 1.00 95.50 193 ILE A C 1
ATOM 1603 O O . ILE A 1 193 ? 19.188 -6.238 -7.569 1.00 95.50 193 ILE A O 1
ATOM 1607 N N . ASP A 1 194 ? 19.810 -4.447 -8.778 1.00 94.50 194 ASP A N 1
ATOM 1608 C CA . ASP A 1 194 ? 21.060 -4.211 -8.046 1.00 94.50 194 ASP A CA 1
ATOM 1609 C C . ASP A 1 194 ? 20.819 -3.904 -6.551 1.00 94.50 194 ASP A C 1
ATOM 1611 O O . ASP A 1 194 ? 20.378 -2.814 -6.171 1.00 94.50 194 ASP A O 1
ATOM 1615 N N . SER A 1 195 ? 21.158 -4.876 -5.701 1.00 94.00 195 SER A N 1
ATOM 1616 C CA . SER A 1 195 ? 21.047 -4.824 -4.240 1.00 94.00 195 SER A CA 1
ATOM 1617 C C . SER A 1 195 ? 21.986 -3.812 -3.565 1.00 94.00 195 SER A C 1
ATOM 1619 O O . SER A 1 195 ? 21.883 -3.617 -2.346 1.00 94.00 195 SER A O 1
ATOM 1621 N N . SER A 1 196 ? 22.916 -3.188 -4.300 1.00 93.56 196 SER A N 1
ATOM 1622 C CA . SER A 1 196 ? 23.780 -2.110 -3.796 1.00 93.56 196 SER A CA 1
ATOM 1623 C C . SER A 1 196 ? 23.013 -0.801 -3.554 1.00 93.56 196 SER A C 1
ATOM 1625 O O . SER A 1 196 ? 23.445 0.022 -2.747 1.00 93.56 196 SER A O 1
ATOM 1627 N N . PHE A 1 197 ? 21.831 -0.655 -4.160 1.00 95.00 197 PHE A N 1
ATOM 1628 C CA . PHE A 1 197 ? 20.917 0.471 -3.971 1.00 95.00 197 PHE A CA 1
ATOM 1629 C C . PHE A 1 197 ? 19.769 0.127 -3.025 1.00 95.00 197 PHE A C 1
ATOM 1631 O O . PHE A 1 197 ? 19.332 -1.021 -2.945 1.00 95.00 197 PHE A O 1
ATOM 1638 N N . ASN A 1 198 ? 19.229 1.139 -2.348 1.00 95.62 198 ASN A N 1
ATOM 1639 C CA . ASN A 1 198 ? 17.904 1.079 -1.737 1.00 95.62 198 ASN A CA 1
ATOM 1640 C C . ASN A 1 198 ? 16.858 1.246 -2.847 1.00 95.62 198 ASN A C 1
ATOM 1642 O O . ASN A 1 198 ? 16.550 2.367 -3.260 1.00 95.62 198 ASN A O 1
ATOM 1646 N N . ASN A 1 199 ? 16.373 0.123 -3.377 1.00 97.31 199 ASN A N 1
ATOM 1647 C CA . ASN A 1 199 ? 15.472 0.115 -4.524 1.00 97.31 199 ASN A CA 1
ATOM 1648 C C . ASN A 1 199 ? 14.034 0.392 -4.091 1.00 97.31 199 ASN A C 1
ATOM 1650 O O . ASN A 1 199 ? 13.532 -0.220 -3.149 1.00 97.31 199 ASN A O 1
ATOM 1654 N N . LEU A 1 200 ? 13.352 1.260 -4.826 1.00 97.81 200 LEU A N 1
ATOM 1655 C CA . LEU A 1 200 ? 11.919 1.478 -4.720 1.00 97.81 200 LEU A CA 1
ATOM 1656 C C . LEU A 1 200 ? 11.291 1.286 -6.097 1.00 97.81 200 LEU A C 1
ATOM 1658 O O . LEU A 1 200 ? 11.530 2.070 -7.010 1.00 97.81 200 LEU A O 1
ATOM 1662 N N . ILE A 1 201 ? 10.511 0.223 -6.244 1.00 98.50 201 ILE A N 1
ATOM 1663 C CA . ILE A 1 201 ? 9.840 -0.137 -7.491 1.00 98.50 201 ILE A CA 1
ATOM 1664 C C . ILE A 1 201 ? 8.375 0.256 -7.363 1.00 98.50 201 ILE A C 1
ATOM 1666 O O . ILE A 1 201 ? 7.696 -0.193 -6.442 1.00 98.50 201 ILE A O 1
ATOM 1670 N N . ILE A 1 202 ? 7.893 1.095 -8.270 1.00 98.56 202 ILE A N 1
ATOM 1671 C CA . ILE A 1 202 ? 6.527 1.619 -8.265 1.00 98.56 202 ILE A CA 1
ATOM 1672 C C . ILE A 1 202 ? 5.849 1.157 -9.550 1.00 98.56 202 ILE A C 1
ATOM 1674 O O . ILE A 1 202 ? 6.384 1.364 -10.633 1.00 98.56 202 ILE A O 1
ATOM 1678 N N . LEU A 1 203 ? 4.694 0.512 -9.423 1.00 98.38 203 LEU A N 1
ATOM 1679 C CA . LEU A 1 203 ? 3.868 0.029 -10.525 1.00 98.38 203 LEU A CA 1
ATOM 1680 C C . LEU A 1 203 ? 2.562 0.839 -10.517 1.00 98.38 203 LEU A C 1
ATOM 1682 O O . LEU A 1 203 ? 1.665 0.560 -9.715 1.00 98.38 203 LEU A O 1
ATOM 1686 N N . ASP A 1 204 ? 2.482 1.869 -11.361 1.00 96.88 204 ASP A N 1
ATOM 1687 C CA . ASP A 1 204 ? 1.328 2.771 -11.465 1.00 96.88 204 ASP A CA 1
ATOM 1688 C C . ASP A 1 204 ? 0.497 2.469 -12.717 1.00 96.88 204 ASP A C 1
ATOM 1690 O O . ASP A 1 204 ? 1.033 2.272 -13.800 1.00 96.88 204 ASP A O 1
ATOM 1694 N N . ASP A 1 205 ? -0.823 2.427 -12.558 1.00 91.94 205 ASP A N 1
ATOM 1695 C CA . ASP A 1 205 ? -1.797 2.157 -13.624 1.00 91.94 205 ASP A CA 1
ATOM 1696 C C . ASP A 1 205 ? -1.511 0.907 -14.485 1.00 91.94 205 ASP A C 1
ATOM 1698 O O . ASP A 1 205 ? -1.822 0.861 -15.670 1.00 91.94 205 ASP A O 1
ATOM 1702 N N . LEU A 1 206 ? -0.924 -0.121 -13.862 1.00 94.62 206 LEU A N 1
ATOM 1703 C CA . LEU A 1 206 ? -0.533 -1.402 -14.473 1.00 94.62 206 LEU A CA 1
ATOM 1704 C C . LEU A 1 206 ? -1.352 -2.580 -13.924 1.00 94.62 206 LEU A C 1
ATOM 1706 O O . LEU A 1 206 ? -0.895 -3.719 -13.922 1.00 94.62 206 LEU A O 1
ATOM 1710 N N . MET A 1 207 ? -2.536 -2.322 -13.356 1.00 94.00 207 MET A N 1
ATOM 1711 C CA . MET A 1 207 ? -3.290 -3.339 -12.613 1.00 94.00 207 MET A CA 1
ATOM 1712 C C . MET A 1 207 ? -3.608 -4.577 -13.463 1.00 94.00 207 MET A C 1
ATOM 1714 O O . MET A 1 207 ? -3.511 -5.685 -12.945 1.00 94.00 207 MET A O 1
ATOM 1718 N N . ALA A 1 208 ? -4.021 -4.403 -14.722 1.00 91.75 208 ALA A N 1
ATOM 1719 C CA . ALA A 1 208 ? -4.453 -5.516 -15.568 1.00 91.75 208 ALA A CA 1
ATOM 1720 C C . ALA A 1 208 ? -3.284 -6.444 -15.928 1.00 91.75 208 ALA A C 1
ATOM 1722 O O . ALA A 1 208 ? -3.425 -7.661 -15.908 1.00 91.75 208 ALA A O 1
ATOM 1723 N N . GLU A 1 209 ? -2.118 -5.869 -16.195 1.00 94.56 209 GLU A N 1
ATOM 1724 C CA . GLU A 1 209 ? -0.898 -6.584 -16.541 1.00 94.56 209 GLU A CA 1
ATOM 1725 C C . GLU A 1 209 ? -0.237 -7.189 -15.293 1.00 94.56 209 GLU A C 1
ATOM 1727 O O . GLU A 1 209 ? 0.254 -8.318 -15.312 1.00 94.56 209 GLU A O 1
ATOM 1732 N N . ALA A 1 210 ? -0.234 -6.451 -14.181 1.00 94.88 210 ALA A N 1
ATOM 1733 C CA . ALA A 1 210 ? 0.467 -6.827 -12.957 1.00 94.88 210 ALA A CA 1
ATOM 1734 C C . ALA A 1 210 ? -0.123 -8.071 -12.277 1.00 94.88 210 ALA A C 1
ATOM 1736 O O . ALA A 1 210 ? 0.624 -8.893 -11.748 1.00 94.88 210 ALA A O 1
ATOM 1737 N N . ILE A 1 211 ? -1.449 -8.230 -12.287 1.00 92.56 211 ILE A N 1
ATOM 1738 C CA . ILE A 1 211 ? -2.145 -9.311 -11.560 1.00 92.56 211 ILE A CA 1
ATOM 1739 C C . ILE A 1 211 ? -1.924 -10.705 -12.164 1.00 92.56 211 ILE A C 1
ATOM 1741 O O . ILE A 1 211 ? -2.116 -11.705 -11.466 1.00 92.56 211 ILE A O 1
ATOM 1745 N N . ASP A 1 212 ? -1.503 -10.770 -13.428 1.00 94.88 212 ASP A N 1
ATOM 1746 C CA . ASP A 1 212 ? -1.154 -12.002 -14.145 1.00 94.88 212 ASP A CA 1
ATOM 1747 C C . ASP A 1 212 ? 0.362 -12.146 -14.377 1.00 94.88 212 ASP A C 1
ATOM 1749 O O . ASP A 1 212 ? 0.816 -13.136 -14.951 1.00 94.88 212 ASP A O 1
ATOM 1753 N N . SER A 1 213 ? 1.169 -11.213 -13.863 1.00 96.25 213 SER A N 1
ATOM 1754 C CA . SER A 1 213 ? 2.624 -11.227 -14.006 1.00 96.25 213 SER A CA 1
ATOM 1755 C C . SER A 1 213 ? 3.318 -12.041 -12.908 1.00 96.25 213 SER A C 1
ATOM 1757 O O . SER A 1 213 ? 3.236 -11.723 -11.716 1.00 96.25 213 SER A O 1
ATOM 1759 N N . THR A 1 214 ? 4.097 -13.046 -13.322 1.00 95.94 214 THR A N 1
ATOM 1760 C CA . THR A 1 214 ? 5.020 -13.784 -12.443 1.00 95.94 214 THR A CA 1
ATOM 1761 C C . THR A 1 214 ? 6.032 -12.853 -11.789 1.00 95.94 214 THR A C 1
ATOM 1763 O O . THR A 1 214 ? 6.266 -12.951 -10.586 1.00 95.94 214 THR A O 1
ATOM 1766 N N . ILE A 1 215 ? 6.588 -11.913 -12.555 1.00 97.12 215 ILE A N 1
ATOM 1767 C CA . ILE A 1 215 ? 7.589 -10.951 -12.085 1.00 97.12 215 ILE A CA 1
ATOM 1768 C C . ILE A 1 215 ? 7.029 -10.087 -10.960 1.00 97.12 215 ILE A C 1
ATOM 1770 O O . ILE A 1 215 ? 7.666 -9.965 -9.913 1.00 97.12 215 ILE A O 1
ATOM 1774 N N . VAL A 1 216 ? 5.815 -9.549 -11.113 1.00 97.50 216 VAL A N 1
ATOM 1775 C CA . VAL A 1 216 ? 5.185 -8.754 -10.046 1.00 97.50 216 VAL A CA 1
ATOM 1776 C C . VAL A 1 216 ? 4.917 -9.606 -8.809 1.00 97.50 216 VAL A C 1
ATOM 1778 O O . VAL A 1 216 ? 5.253 -9.189 -7.701 1.00 97.50 216 VAL A O 1
ATOM 1781 N N . SER A 1 217 ? 4.404 -10.827 -8.972 1.00 96.81 217 SER A N 1
ATOM 1782 C CA . SER A 1 217 ? 4.251 -11.756 -7.845 1.00 96.81 217 SER A CA 1
ATOM 1783 C C . SER A 1 217 ? 5.577 -11.981 -7.110 1.00 96.81 217 SER A C 1
ATOM 1785 O O . SER A 1 217 ? 5.640 -11.909 -5.880 1.00 96.81 217 SER A O 1
ATOM 1787 N N . ARG A 1 218 ? 6.666 -12.192 -7.859 1.00 96.75 218 ARG A N 1
ATOM 1788 C CA . ARG A 1 218 ? 8.000 -12.410 -7.294 1.00 96.75 218 ARG A CA 1
ATOM 1789 C C . ARG A 1 218 ? 8.558 -11.185 -6.596 1.00 96.75 218 ARG A C 1
ATOM 1791 O O . ARG A 1 218 ? 9.196 -11.340 -5.557 1.00 96.75 218 ARG A O 1
ATOM 1798 N N . LEU A 1 219 ? 8.285 -9.980 -7.091 1.00 97.69 219 LEU A N 1
ATOM 1799 C CA . LEU A 1 219 ? 8.641 -8.740 -6.400 1.00 97.69 219 LEU A CA 1
ATOM 1800 C C . LEU A 1 219 ? 8.043 -8.702 -4.983 1.00 97.69 219 LEU A C 1
ATOM 1802 O O . LEU A 1 219 ? 8.759 -8.382 -4.034 1.00 97.69 219 LEU A O 1
ATOM 1806 N N . PHE A 1 220 ? 6.785 -9.119 -4.812 1.00 96.75 220 PHE A N 1
ATOM 1807 C CA . PHE A 1 220 ? 6.129 -9.172 -3.498 1.00 96.75 220 PHE A CA 1
ATOM 1808 C C . PHE A 1 220 ? 6.654 -10.305 -2.604 1.00 96.75 220 PHE A C 1
ATOM 1810 O O . PHE A 1 220 ? 6.791 -10.121 -1.395 1.00 96.75 220 PHE A O 1
ATOM 1817 N N . THR A 1 221 ? 7.011 -11.463 -3.166 1.00 93.31 221 THR A N 1
ATOM 1818 C CA . THR A 1 221 ? 7.503 -12.600 -2.364 1.00 93.31 221 THR A CA 1
ATOM 1819 C C . THR A 1 221 ? 9.003 -12.552 -2.064 1.00 93.31 221 THR A C 1
ATOM 1821 O O . THR A 1 221 ? 9.428 -13.016 -1.006 1.00 93.31 221 THR A O 1
ATOM 1824 N N . GLN A 1 222 ? 9.813 -12.014 -2.982 1.00 93.31 222 GLN A N 1
ATOM 1825 C CA . GLN A 1 222 ? 11.278 -12.132 -2.996 1.00 93.31 222 GLN A CA 1
ATOM 1826 C C . GLN A 1 222 ? 12.017 -10.792 -3.139 1.00 93.31 222 GLN A C 1
ATOM 1828 O O . GLN A 1 222 ? 13.218 -10.745 -2.871 1.00 93.31 222 GLN A O 1
ATOM 1833 N N . GLY A 1 223 ? 11.345 -9.685 -3.481 1.00 93.25 223 GLY A N 1
ATOM 1834 C CA . GLY A 1 223 ? 11.992 -8.380 -3.703 1.00 93.25 223 GLY A CA 1
ATOM 1835 C C . GLY A 1 223 ? 12.818 -7.882 -2.510 1.00 93.25 223 GLY A C 1
ATOM 1836 O O . GLY A 1 223 ? 13.889 -7.296 -2.682 1.00 93.25 223 GLY A O 1
ATOM 1837 N N . ARG A 1 224 ? 12.420 -8.227 -1.278 1.00 92.88 224 ARG A N 1
ATOM 1838 C CA . ARG A 1 224 ? 13.207 -7.921 -0.071 1.00 92.88 224 ARG A CA 1
ATOM 1839 C C . ARG A 1 224 ? 14.614 -8.545 -0.087 1.00 92.88 224 ARG A C 1
ATOM 1841 O O . ARG A 1 224 ? 15.553 -7.967 0.461 1.00 92.88 224 ARG A O 1
ATOM 1848 N N . HIS A 1 225 ? 14.821 -9.680 -0.749 1.00 91.44 225 HIS A N 1
ATOM 1849 C CA . HIS A 1 225 ? 16.157 -10.274 -0.892 1.00 91.44 225 HIS A CA 1
ATOM 1850 C C . HIS A 1 225 ? 17.054 -9.460 -1.841 1.00 91.44 225 HIS A C 1
ATOM 1852 O O . HIS A 1 225 ? 18.274 -9.522 -1.734 1.00 91.44 225 HIS A O 1
ATOM 1858 N N . ARG A 1 226 ? 16.457 -8.604 -2.682 1.00 93.69 226 ARG A N 1
ATOM 1859 C CA . ARG A 1 226 ? 17.125 -7.690 -3.623 1.00 93.69 226 ARG A CA 1
ATOM 1860 C C . ARG A 1 226 ? 17.237 -6.241 -3.135 1.00 93.69 226 ARG A C 1
ATOM 1862 O O . ARG A 1 226 ? 17.439 -5.319 -3.917 1.00 93.69 226 ARG A O 1
ATOM 1869 N N . ASN A 1 227 ? 17.074 -6.012 -1.831 1.00 95.31 227 ASN A N 1
ATOM 1870 C CA . ASN A 1 227 ? 17.060 -4.657 -1.263 1.00 95.31 227 ASN A CA 1
ATOM 1871 C C . ASN A 1 227 ? 15.997 -3.745 -1.908 1.00 95.31 227 ASN A C 1
ATOM 1873 O O . ASN A 1 227 ? 16.270 -2.579 -2.179 1.00 95.31 227 ASN A O 1
ATOM 1877 N N . ALA A 1 228 ? 14.806 -4.293 -2.189 1.00 97.19 228 ALA A N 1
ATOM 1878 C CA . ALA A 1 228 ? 13.722 -3.571 -2.845 1.00 97.19 228 ALA A CA 1
ATOM 1879 C C . ALA A 1 228 ? 12.478 -3.418 -1.967 1.00 97.19 228 ALA A C 1
ATOM 1881 O O . ALA A 1 228 ? 12.008 -4.383 -1.362 1.00 97.19 228 ALA A O 1
ATOM 1882 N N . SER A 1 229 ? 11.942 -2.199 -1.961 1.00 98.19 229 SER A N 1
ATOM 1883 C CA . SER A 1 229 ? 10.551 -1.913 -1.638 1.00 98.19 229 SER A CA 1
ATOM 1884 C C . SER A 1 229 ? 9.718 -1.881 -2.917 1.00 98.19 229 SER A C 1
ATOM 1886 O O . SER A 1 229 ? 10.206 -1.450 -3.961 1.00 98.19 229 SER A O 1
ATOM 1888 N N . VAL A 1 230 ? 8.462 -2.306 -2.834 1.00 98.44 230 VAL A N 1
ATOM 1889 C CA . VAL A 1 230 ? 7.555 -2.420 -3.979 1.00 98.44 230 VAL A CA 1
ATOM 1890 C C . VAL A 1 230 ? 6.237 -1.735 -3.642 1.00 98.44 230 VAL A C 1
ATOM 1892 O O . VAL A 1 230 ? 5.639 -2.026 -2.609 1.00 98.44 230 VAL A O 1
ATOM 1895 N N . ILE A 1 231 ? 5.776 -0.841 -4.511 1.00 98.69 231 ILE A N 1
ATOM 1896 C CA . ILE A 1 231 ? 4.473 -0.183 -4.418 1.00 98.69 231 ILE A CA 1
ATOM 1897 C C . ILE A 1 231 ? 3.673 -0.546 -5.667 1.00 98.69 231 ILE A C 1
ATOM 1899 O O . ILE A 1 231 ? 4.122 -0.285 -6.779 1.00 98.69 231 ILE A O 1
ATOM 1903 N N . LEU A 1 232 ? 2.489 -1.129 -5.495 1.00 98.56 232 LEU A N 1
ATOM 1904 C CA . LEU A 1 232 ? 1.576 -1.447 -6.595 1.00 98.56 232 LEU A CA 1
ATOM 1905 C C . LEU A 1 232 ? 0.253 -0.709 -6.409 1.00 98.56 232 LEU A C 1
ATOM 1907 O O . LEU A 1 232 ? -0.405 -0.834 -5.372 1.00 98.56 232 LEU A O 1
ATOM 1911 N N . LEU A 1 233 ? -0.137 0.055 -7.428 1.00 98.00 233 LEU A N 1
ATOM 1912 C CA . LEU A 1 233 ? -1.395 0.790 -7.450 1.00 98.00 233 LEU A CA 1
ATOM 1913 C C . LEU A 1 233 ? -2.465 -0.071 -8.113 1.00 98.00 233 LEU A C 1
ATOM 1915 O O . LEU A 1 233 ? -2.324 -0.505 -9.254 1.00 98.00 233 LEU A O 1
ATOM 1919 N N . LEU A 1 234 ? -3.564 -0.292 -7.398 1.00 96.06 234 LEU A N 1
ATOM 1920 C CA . LEU A 1 234 ? -4.691 -1.090 -7.863 1.00 96.06 234 LEU A CA 1
ATOM 1921 C C . LEU A 1 234 ? -5.960 -0.242 -7.910 1.00 96.06 234 LEU A C 1
ATOM 1923 O O . LEU A 1 234 ? -6.226 0.568 -7.020 1.00 96.06 234 LEU A O 1
ATOM 1927 N N . GLN A 1 235 ? -6.788 -0.466 -8.930 1.00 92.94 235 GLN A N 1
ATOM 1928 C CA . GLN A 1 235 ? -8.106 0.169 -9.016 1.00 92.94 235 GLN A CA 1
ATOM 1929 C C . GLN A 1 235 ? -9.120 -0.471 -8.051 1.00 92.94 235 GLN A C 1
ATOM 1931 O O . GLN A 1 235 ? -10.125 0.139 -7.683 1.00 92.94 235 GLN A O 1
ATOM 1936 N N . ASN A 1 236 ? -8.872 -1.719 -7.650 1.00 90.56 236 ASN A N 1
ATOM 1937 C CA . ASN A 1 236 ? -9.692 -2.486 -6.722 1.00 90.56 236 ASN A CA 1
ATOM 1938 C C . ASN A 1 236 ? -8.841 -3.493 -5.930 1.00 90.56 236 ASN A C 1
ATOM 1940 O O . ASN A 1 236 ? -7.752 -3.846 -6.366 1.00 90.56 236 ASN A O 1
ATOM 1944 N N . MET A 1 237 ? -9.331 -3.947 -4.772 1.00 90.44 237 MET A N 1
ATOM 1945 C CA . MET A 1 237 ? -8.561 -4.834 -3.879 1.00 90.44 237 MET A CA 1
ATOM 1946 C C . MET A 1 237 ? -8.518 -6.290 -4.360 1.00 90.44 237 MET A C 1
ATOM 1948 O O . MET A 1 237 ? -7.598 -7.034 -4.038 1.00 90.44 237 MET A O 1
ATOM 1952 N N . PHE A 1 238 ? -9.536 -6.726 -5.105 1.00 90.44 238 PHE A N 1
ATOM 1953 C CA . PHE A 1 238 ? -9.685 -8.124 -5.512 1.00 90.44 238 PHE A CA 1
ATOM 1954 C C . PHE A 1 238 ? -9.817 -8.269 -7.031 1.00 90.44 238 PHE A C 1
ATOM 1956 O O . PHE A 1 238 ? -10.833 -8.790 -7.505 1.00 90.44 238 PHE A O 1
ATOM 1963 N N . PRO A 1 239 ? -8.812 -7.826 -7.808 1.00 90.56 239 PRO A N 1
ATOM 1964 C CA . PRO A 1 239 ? -8.846 -7.993 -9.247 1.00 90.56 239 PRO A CA 1
ATOM 1965 C C . PRO A 1 239 ? -8.767 -9.481 -9.594 1.00 90.56 239 PRO A C 1
ATOM 1967 O O . PRO A 1 239 ? -8.169 -10.292 -8.877 1.00 90.56 239 PRO A O 1
ATOM 1970 N N . LYS A 1 240 ? -9.413 -9.860 -10.695 1.00 89.38 240 LYS A N 1
ATOM 1971 C CA . LYS A 1 240 ? -9.356 -11.231 -11.199 1.00 89.38 240 LYS A CA 1
ATOM 1972 C C . LYS A 1 240 ? -8.035 -11.414 -11.937 1.00 89.38 240 LYS A C 1
ATOM 1974 O O . LYS A 1 240 ? -7.895 -10.877 -13.024 1.00 89.38 240 LYS A O 1
ATOM 1979 N N . GLY A 1 241 ? -7.113 -12.159 -11.344 1.00 92.81 241 GLY A N 1
ATOM 1980 C CA . GLY A 1 241 ? -5.825 -12.497 -11.941 1.00 92.81 241 GLY A CA 1
ATOM 1981 C C . GLY A 1 241 ? -5.152 -13.625 -11.169 1.00 92.81 241 GLY A C 1
ATOM 1982 O O . GLY A 1 241 ? -5.457 -13.848 -9.989 1.00 92.81 241 GLY A O 1
ATOM 1983 N N . LYS A 1 242 ? -4.260 -14.346 -11.842 1.00 93.94 242 LYS A N 1
ATOM 1984 C CA . LYS A 1 242 ? -3.590 -15.559 -11.364 1.00 93.94 242 LYS A CA 1
ATOM 1985 C C . LYS A 1 242 ? -2.822 -15.333 -10.064 1.00 93.94 242 LYS A C 1
ATOM 1987 O O . LYS A 1 242 ? -2.894 -16.170 -9.170 1.00 93.94 242 LYS A O 1
ATOM 1992 N N . TYR A 1 243 ? -2.134 -14.200 -9.942 1.00 93.69 243 TYR A N 1
ATOM 1993 C CA . TYR A 1 243 ? -1.232 -13.913 -8.823 1.00 93.69 243 TYR A CA 1
ATOM 1994 C C . TYR A 1 243 ? -1.799 -12.920 -7.808 1.00 93.69 243 TYR A C 1
ATOM 1996 O O . TYR A 1 243 ? -1.141 -12.608 -6.818 1.00 93.69 243 TYR A O 1
ATOM 2004 N N . ASN A 1 244 ? -3.035 -12.442 -7.993 1.00 90.19 244 ASN A N 1
ATOM 2005 C CA . ASN A 1 244 ? -3.616 -11.430 -7.108 1.00 90.19 244 ASN A CA 1
ATOM 2006 C C . ASN A 1 244 ? -3.640 -11.869 -5.629 1.00 90.19 244 ASN A C 1
ATOM 2008 O O . ASN A 1 244 ? -3.353 -11.078 -4.729 1.00 90.19 244 ASN A O 1
ATOM 2012 N N . THR A 1 245 ? -3.960 -13.140 -5.370 1.00 88.44 245 THR A N 1
ATOM 2013 C CA . THR A 1 245 ? -3.984 -13.682 -4.003 1.00 88.44 245 THR A CA 1
ATOM 2014 C C . THR A 1 245 ? -2.599 -13.649 -3.361 1.00 88.44 245 THR A C 1
ATOM 2016 O O . THR A 1 245 ? -2.480 -13.248 -2.203 1.00 88.44 245 THR A O 1
ATOM 2019 N N . ASP A 1 246 ? -1.561 -14.027 -4.105 1.00 89.75 246 ASP A N 1
ATOM 2020 C CA . ASP A 1 246 ? -0.187 -14.071 -3.603 1.00 89.75 246 ASP A CA 1
ATOM 2021 C C . ASP A 1 246 ? 0.347 -12.660 -3.360 1.00 89.75 246 ASP A C 1
ATOM 2023 O O . ASP A 1 246 ? 0.878 -12.384 -2.285 1.00 89.75 246 ASP A O 1
ATOM 2027 N N . ILE A 1 247 ? 0.115 -11.741 -4.300 1.00 94.56 247 ILE A N 1
ATOM 2028 C CA . ILE A 1 247 ? 0.453 -10.319 -4.154 1.00 94.56 247 ILE A CA 1
ATOM 2029 C C . ILE A 1 247 ? -0.223 -9.737 -2.905 1.00 94.56 247 ILE A C 1
ATOM 2031 O O . ILE A 1 247 ? 0.446 -9.161 -2.048 1.00 94.56 247 ILE A O 1
ATOM 2035 N N . SER A 1 248 ? -1.536 -9.942 -2.759 1.00 92.50 248 SER A N 1
ATOM 2036 C CA . SER A 1 248 ? -2.319 -9.398 -1.642 1.00 92.50 248 SER A CA 1
ATOM 2037 C C . SER A 1 248 ? -1.890 -9.945 -0.282 1.00 92.50 248 SER A C 1
ATOM 2039 O O . SER A 1 248 ? -1.816 -9.190 0.683 1.00 92.50 248 SER A O 1
ATOM 2041 N N . ARG A 1 249 ? -1.601 -11.249 -0.183 1.00 89.88 249 ARG A N 1
ATOM 2042 C CA . ARG A 1 249 ? -1.168 -11.885 1.075 1.00 89.88 249 ARG A CA 1
ATOM 2043 C C . ARG A 1 249 ? 0.250 -11.494 1.489 1.00 89.88 249 ARG A C 1
ATOM 2045 O O . ARG A 1 249 ? 0.542 -11.495 2.677 1.00 89.88 249 ARG A O 1
ATOM 2052 N N . ASN A 1 250 ? 1.117 -11.173 0.528 1.00 93.94 250 ASN A N 1
ATOM 2053 C CA . ASN A 1 250 ? 2.498 -10.754 0.787 1.00 93.94 250 ASN A CA 1
ATOM 2054 C C . ASN A 1 250 ? 2.654 -9.226 0.898 1.00 93.94 250 ASN A C 1
ATOM 2056 O O . ASN A 1 250 ? 3.770 -8.737 1.081 1.00 93.94 250 ASN A O 1
ATOM 2060 N N . ALA A 1 251 ? 1.568 -8.458 0.776 1.00 96.00 251 ALA A N 1
ATOM 2061 C CA . ALA A 1 251 ? 1.577 -7.015 0.973 1.00 96.00 251 ALA A CA 1
ATOM 2062 C C . ALA A 1 251 ? 1.665 -6.668 2.467 1.00 96.00 251 ALA A C 1
ATOM 2064 O O . ALA A 1 251 ? 0.738 -6.927 3.236 1.00 96.00 251 ALA A O 1
ATOM 2065 N N . GLN A 1 252 ? 2.774 -6.049 2.869 1.00 97.00 252 GLN A N 1
ATOM 2066 C CA . GLN A 1 252 ? 3.005 -5.617 4.248 1.00 97.00 252 GLN A CA 1
ATOM 2067 C C . GLN A 1 252 ? 2.198 -4.377 4.609 1.00 97.00 252 GLN A C 1
ATOM 2069 O O . GLN A 1 252 ? 1.869 -4.190 5.771 1.00 97.00 252 GLN A O 1
ATOM 2074 N N . TYR A 1 253 ? 1.854 -3.546 3.631 1.00 98.06 253 TYR A N 1
ATOM 2075 C CA . TYR A 1 253 ? 0.998 -2.389 3.833 1.00 98.06 253 TYR A CA 1
ATOM 2076 C C . TYR A 1 253 ? -0.104 -2.334 2.783 1.00 98.06 253 TYR A C 1
ATOM 2078 O O . TYR A 1 253 ? 0.091 -2.736 1.632 1.00 98.06 253 TYR A O 1
ATOM 2086 N N . ILE A 1 254 ? -1.255 -1.787 3.166 1.00 98.00 254 ILE A N 1
ATOM 2087 C CA . ILE A 1 254 ? -2.374 -1.534 2.257 1.00 98.00 254 ILE A CA 1
ATOM 2088 C C . ILE A 1 254 ? -2.960 -0.156 2.563 1.00 98.00 254 ILE A C 1
ATOM 2090 O O . ILE A 1 254 ? -3.529 0.050 3.629 1.00 98.00 254 ILE A O 1
ATOM 2094 N N . ALA A 1 255 ? -2.848 0.784 1.630 1.00 98.25 255 ALA A N 1
ATOM 2095 C CA . ALA A 1 255 ? -3.532 2.072 1.680 1.00 98.25 255 ALA A CA 1
ATOM 2096 C C . ALA A 1 255 ? -4.867 1.971 0.929 1.00 98.25 255 ALA A C 1
ATOM 2098 O O . ALA A 1 255 ? -4.892 1.790 -0.289 1.00 98.25 255 ALA A O 1
ATOM 2099 N N . LEU A 1 256 ? -5.980 2.068 1.655 1.00 97.44 256 LEU A N 1
ATOM 2100 C CA . LEU A 1 256 ? -7.335 1.900 1.134 1.00 97.44 256 LEU A CA 1
ATOM 2101 C C . LEU A 1 256 ? -8.019 3.255 0.961 1.00 97.44 256 LEU A C 1
ATOM 2103 O O . LEU A 1 256 ? -8.343 3.928 1.937 1.00 97.44 256 LEU A O 1
ATOM 2107 N N . PHE A 1 257 ? -8.309 3.623 -0.281 1.00 96.38 257 PHE A N 1
ATOM 2108 C CA . PHE A 1 257 ? -9.081 4.809 -0.634 1.00 96.38 257 PHE A CA 1
ATOM 2109 C C . PHE A 1 257 ? -10.568 4.486 -0.774 1.00 96.38 257 PHE A C 1
ATOM 2111 O O . PHE A 1 257 ? -10.987 3.343 -0.988 1.00 96.38 257 PHE A O 1
ATOM 2118 N N . ARG A 1 258 ? -11.396 5.534 -0.722 1.00 90.75 258 ARG A N 1
ATOM 2119 C CA . ARG A 1 258 ? -12.835 5.419 -0.969 1.00 90.75 258 ARG A CA 1
ATOM 2120 C C . ARG A 1 258 ? -13.112 4.861 -2.366 1.00 90.75 258 ARG A C 1
ATOM 2122 O O . ARG A 1 258 ? -12.748 5.475 -3.363 1.00 90.75 258 ARG A O 1
ATOM 2129 N N . SER A 1 259 ? -13.867 3.766 -2.437 1.00 85.25 259 SER A N 1
ATOM 2130 C CA . SER A 1 259 ? -14.430 3.242 -3.688 1.00 85.25 259 SER A CA 1
ATOM 2131 C C . SER A 1 259 ? -15.962 3.273 -3.643 1.00 85.25 259 SER A C 1
ATOM 2133 O O . SER A 1 259 ? -16.591 2.332 -3.150 1.00 85.25 259 SER A O 1
ATOM 2135 N N . PRO A 1 260 ? -16.609 4.364 -4.103 1.00 79.06 260 PRO A N 1
ATOM 2136 C CA . PRO A 1 260 ? -18.068 4.472 -4.083 1.00 79.06 260 PRO A CA 1
ATOM 2137 C C . PRO A 1 260 ? -18.765 3.385 -4.909 1.00 79.06 260 PRO A C 1
ATOM 2139 O O . PRO A 1 260 ? -19.845 2.938 -4.516 1.00 79.06 260 PRO A O 1
ATOM 2142 N N . SER A 1 261 ? -18.134 2.967 -6.010 1.00 78.00 261 SER A N 1
ATOM 2143 C CA . SER A 1 261 ? -18.664 2.003 -6.979 1.00 78.00 261 SER A CA 1
ATOM 2144 C C . SER A 1 261 ? -18.629 0.558 -6.481 1.00 78.00 261 SER A C 1
ATOM 2146 O O . SER A 1 261 ? -19.483 -0.232 -6.876 1.00 78.00 261 SER A O 1
ATOM 2148 N N . ASP A 1 262 ? -17.691 0.207 -5.593 1.00 77.94 262 ASP A N 1
ATOM 2149 C CA . ASP A 1 262 ? -17.601 -1.140 -5.024 1.00 77.94 262 ASP A CA 1
ATOM 2150 C C . ASP A 1 262 ? -17.217 -1.130 -3.538 1.00 77.94 262 ASP A C 1
ATOM 2152 O O . ASP A 1 262 ? -16.107 -1.463 -3.117 1.00 77.94 262 ASP A O 1
ATOM 2156 N N . ARG A 1 263 ? -18.201 -0.776 -2.711 1.00 78.56 263 ARG A N 1
ATOM 2157 C CA . ARG A 1 263 ? -18.061 -0.758 -1.247 1.00 78.56 263 ARG A CA 1
ATOM 2158 C C . ARG A 1 263 ? -17.869 -2.152 -0.643 1.00 78.56 263 ARG A C 1
ATOM 2160 O O . ARG A 1 263 ? -17.406 -2.256 0.492 1.00 78.56 263 ARG A O 1
ATOM 2167 N N . LYS A 1 264 ? -18.249 -3.221 -1.359 1.00 83.12 264 LYS A N 1
ATOM 2168 C CA . LYS A 1 264 ? -18.171 -4.593 -0.834 1.00 83.12 264 LYS A CA 1
ATOM 2169 C C . LYS A 1 264 ? -16.727 -5.031 -0.642 1.00 83.12 264 LYS A C 1
ATOM 2171 O O . LYS A 1 264 ? -16.460 -5.764 0.301 1.00 83.12 264 LYS A O 1
ATOM 2176 N N . GLN A 1 265 ? -15.810 -4.549 -1.479 1.00 84.88 265 GLN A N 1
ATOM 2177 C CA . GLN A 1 265 ? -14.386 -4.866 -1.362 1.00 84.88 265 GLN A CA 1
ATOM 2178 C C . GLN A 1 265 ? -13.836 -4.496 0.013 1.00 84.88 265 GLN A C 1
ATOM 2180 O O . GLN A 1 265 ? -13.215 -5.326 0.664 1.00 84.88 265 GLN A O 1
ATOM 2185 N N . ILE A 1 266 ? -14.140 -3.293 0.502 1.00 89.50 266 ILE A N 1
ATOM 2186 C CA . ILE A 1 266 ? -13.682 -2.854 1.825 1.00 89.50 266 ILE A CA 1
ATOM 2187 C C . ILE A 1 266 ? -14.307 -3.715 2.928 1.00 89.50 266 ILE A C 1
ATOM 2189 O O . ILE A 1 266 ? -13.617 -4.112 3.859 1.00 89.50 266 ILE A O 1
ATOM 2193 N N . GLY A 1 267 ? -15.582 -4.089 2.782 1.00 86.19 267 GLY A N 1
ATOM 2194 C CA . GLY A 1 267 ? -16.239 -5.024 3.698 1.00 86.19 267 GLY A CA 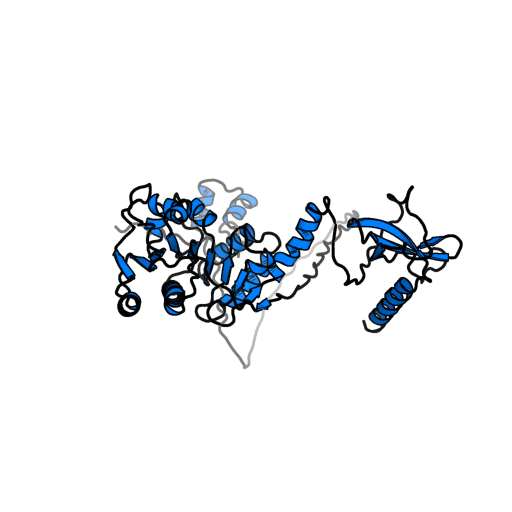1
ATOM 2195 C C . GLY A 1 267 ? -15.562 -6.399 3.754 1.00 86.19 267 GLY A C 1
ATOM 2196 O O . GLY A 1 267 ? -15.409 -6.946 4.839 1.00 86.19 267 GLY A O 1
ATOM 2197 N N . ILE A 1 268 ? -15.113 -6.928 2.610 1.00 87.31 268 ILE A N 1
ATOM 2198 C CA . ILE A 1 268 ? -14.376 -8.200 2.530 1.00 87.31 268 ILE A CA 1
ATOM 2199 C C . ILE A 1 268 ? -12.982 -8.066 3.156 1.00 87.31 268 ILE A C 1
ATOM 2201 O O . ILE A 1 268 ? -12.543 -8.985 3.839 1.00 87.31 268 ILE A O 1
ATOM 2205 N N . VAL A 1 269 ? -12.283 -6.943 2.950 1.00 89.62 269 VAL A N 1
ATOM 2206 C CA . VAL A 1 269 ? -11.003 -6.668 3.633 1.00 89.62 269 VAL A CA 1
ATOM 2207 C C . VAL A 1 269 ? -11.203 -6.672 5.144 1.00 89.62 269 VAL A C 1
ATOM 2209 O O . VAL A 1 269 ? -10.505 -7.387 5.856 1.00 89.62 269 VAL A O 1
ATOM 2212 N N . ALA A 1 270 ? -12.204 -5.928 5.610 1.00 89.25 270 ALA A N 1
ATOM 2213 C CA . ALA A 1 270 ? -12.549 -5.813 7.016 1.00 89.25 270 ALA A CA 1
ATOM 2214 C C . ALA A 1 270 ? -12.890 -7.178 7.640 1.00 89.25 270 ALA A C 1
ATOM 2216 O O . ALA A 1 270 ? -12.431 -7.489 8.732 1.00 89.25 270 ALA A O 1
ATOM 2217 N N . GLU A 1 271 ? -13.645 -8.018 6.931 1.00 85.56 271 GLU A N 1
ATOM 2218 C CA . GLU A 1 271 ? -13.976 -9.380 7.365 1.00 85.56 271 GLU A CA 1
ATOM 2219 C C . GLU A 1 271 ? -12.745 -10.295 7.405 1.00 85.56 271 GLU A C 1
ATOM 2221 O O . GLU A 1 271 ? -12.538 -10.999 8.387 1.00 85.56 271 GLU A O 1
ATOM 2226 N N . ARG A 1 272 ? -11.889 -10.254 6.376 1.00 82.69 272 ARG A N 1
ATOM 2227 C CA . ARG A 1 272 ? -10.700 -11.117 6.289 1.00 82.69 272 ARG A CA 1
ATOM 2228 C C . ARG A 1 272 ? -9.603 -10.760 7.287 1.00 82.69 272 ARG A C 1
ATOM 2230 O O . ARG A 1 272 ? -8.878 -11.656 7.698 1.00 82.69 272 ARG A O 1
ATOM 2237 N N . MET A 1 273 ? -9.440 -9.477 7.605 1.00 85.06 273 MET A N 1
ATOM 2238 C CA . MET A 1 273 ? -8.335 -8.992 8.442 1.00 85.06 273 MET A CA 1
ATOM 2239 C C . MET A 1 273 ? -8.748 -8.722 9.889 1.00 85.06 273 MET A C 1
ATOM 2241 O O . MET A 1 273 ? -7.910 -8.839 10.773 1.00 85.06 273 MET A O 1
ATOM 2245 N N . PHE A 1 274 ? -10.017 -8.380 10.139 1.00 85.75 274 PHE A N 1
ATOM 2246 C CA . PHE A 1 274 ? -10.476 -7.924 11.456 1.00 85.75 274 PHE A CA 1
ATOM 2247 C C . PHE A 1 274 ? -11.686 -8.701 11.995 1.00 85.75 274 PHE A C 1
ATOM 2249 O O . PHE A 1 274 ? -12.091 -8.445 13.126 1.00 85.75 274 PHE A O 1
ATOM 2256 N N . ASP A 1 275 ? -12.262 -9.640 11.228 1.00 82.69 275 ASP A N 1
ATOM 2257 C CA . ASP A 1 275 ? -13.353 -10.552 11.619 1.00 82.69 275 ASP A CA 1
ATOM 2258 C C . ASP A 1 275 ? -14.431 -9.889 12.510 1.00 82.69 275 ASP A C 1
ATOM 2260 O O . ASP A 1 275 ? -15.205 -9.042 12.044 1.00 82.69 275 ASP A O 1
ATOM 2264 N N . LYS A 1 276 ? -14.445 -10.193 13.818 1.00 77.25 276 LYS A N 1
ATOM 2265 C CA . LYS A 1 276 ? -15.397 -9.656 14.809 1.00 77.25 276 LYS A CA 1
ATOM 2266 C C . LYS A 1 276 ? -15.387 -8.128 14.913 1.00 77.25 276 LYS A C 1
ATOM 2268 O O . LYS A 1 276 ? -16.382 -7.525 15.313 1.00 77.25 276 LYS A O 1
ATOM 2273 N N . GLN A 1 277 ? -14.284 -7.495 14.533 1.00 80.00 277 GLN A N 1
ATOM 2274 C CA . GLN A 1 277 ? -14.051 -6.056 14.623 1.00 80.00 277 GLN A CA 1
ATOM 2275 C C . GLN A 1 277 ? -14.261 -5.339 13.285 1.00 80.00 277 GLN A C 1
ATOM 2277 O O . GLN A 1 277 ? -14.040 -4.130 13.183 1.00 80.00 277 GLN A O 1
ATOM 2282 N N . ARG A 1 278 ? -14.803 -6.044 12.279 1.00 84.31 278 ARG A N 1
ATOM 2283 C CA . ARG A 1 278 ? -15.200 -5.489 10.978 1.00 84.31 278 ARG A CA 1
ATOM 2284 C C . ARG A 1 278 ? -15.937 -4.153 11.098 1.00 84.31 278 ARG A C 1
ATOM 2286 O O . ARG A 1 278 ? -15.665 -3.242 10.326 1.00 84.31 278 ARG A O 1
ATOM 2293 N N . ASN A 1 279 ? -16.882 -4.019 12.031 1.00 83.31 279 ASN A N 1
ATOM 2294 C CA . ASN A 1 279 ? -17.663 -2.783 12.167 1.00 83.31 279 ASN A CA 1
ATOM 2295 C C . ASN A 1 279 ? -16.794 -1.587 12.587 1.00 83.31 279 ASN A C 1
ATOM 2297 O O . ASN A 1 279 ? -16.940 -0.521 11.997 1.00 83.31 279 ASN A O 1
ATOM 2301 N N . ARG A 1 280 ? -15.856 -1.787 13.525 1.00 85.88 280 ARG A N 1
ATOM 2302 C CA . ARG A 1 280 ? -14.903 -0.751 13.957 1.00 85.88 280 ARG A CA 1
ATOM 2303 C C . ARG A 1 280 ? -13.969 -0.360 12.817 1.00 85.88 280 ARG A C 1
ATOM 2305 O O . ARG A 1 280 ? -13.786 0.821 12.549 1.00 85.88 280 ARG A O 1
ATOM 2312 N N . PHE A 1 281 ? -13.455 -1.348 12.083 1.00 90.88 281 PHE A N 1
ATOM 2313 C CA . PHE A 1 281 ? -12.663 -1.097 10.878 1.00 90.88 281 PHE A CA 1
ATOM 2314 C C . PHE A 1 281 ? -13.426 -0.261 9.845 1.00 90.88 281 PHE A C 1
ATOM 2316 O O . PHE A 1 281 ? -12.904 0.725 9.330 1.00 90.88 281 PHE A O 1
ATOM 2323 N N . MET A 1 282 ? -14.675 -0.631 9.549 1.00 89.06 282 MET A N 1
ATOM 2324 C CA . MET A 1 282 ? -15.502 0.101 8.586 1.00 89.06 282 MET A CA 1
ATOM 2325 C C . MET A 1 282 ? -15.784 1.532 9.047 1.00 89.06 282 MET A C 1
ATOM 2327 O O . MET A 1 282 ? -15.786 2.443 8.223 1.00 89.06 282 MET A O 1
ATOM 2331 N N . GLU A 1 283 ? -16.014 1.744 10.341 1.00 89.56 283 GLU A N 1
ATOM 2332 C CA . GLU A 1 283 ? -16.220 3.075 10.908 1.00 89.56 283 GLU A CA 1
ATOM 2333 C C . GLU A 1 283 ? -14.951 3.940 10.794 1.00 89.56 283 GLU A C 1
ATOM 2335 O O . GLU A 1 283 ? -15.033 5.065 10.301 1.00 89.56 283 GLU A O 1
ATOM 2340 N N . ALA A 1 284 ? -13.772 3.391 11.108 1.00 91.94 284 ALA A N 1
ATOM 2341 C CA . ALA A 1 284 ? -12.490 4.075 10.928 1.00 91.94 284 ALA A CA 1
ATOM 2342 C C . ALA A 1 284 ? -12.219 4.403 9.455 1.00 91.94 284 ALA A C 1
ATOM 2344 O O . ALA A 1 284 ? -11.852 5.528 9.113 1.00 91.94 284 ALA A O 1
ATOM 2345 N N . PHE A 1 285 ? -12.499 3.452 8.561 1.00 93.69 285 PHE A N 1
ATOM 2346 C CA . PHE A 1 285 ? -12.404 3.664 7.122 1.00 93.69 285 PHE A CA 1
ATOM 2347 C C . PHE A 1 285 ? -13.309 4.808 6.664 1.00 93.69 285 PHE A C 1
ATOM 2349 O O . PHE A 1 285 ? -12.867 5.682 5.921 1.00 93.69 285 PHE A O 1
ATOM 2356 N N . TYR A 1 286 ? -14.571 4.847 7.098 1.00 90.88 286 TYR A N 1
ATOM 2357 C CA . TYR A 1 286 ? -15.475 5.932 6.717 1.00 90.88 286 TYR A CA 1
ATOM 2358 C C . TYR A 1 286 ? -15.066 7.279 7.309 1.00 90.88 286 TYR A C 1
ATOM 2360 O O . TYR A 1 286 ? -15.188 8.279 6.606 1.00 90.88 286 TYR A O 1
ATOM 2368 N N . ARG A 1 287 ? -14.559 7.314 8.546 1.00 91.38 287 ARG A N 1
ATOM 2369 C CA . ARG A 1 287 ? -14.035 8.534 9.172 1.00 91.38 287 ARG A CA 1
ATOM 2370 C C . ARG A 1 287 ? -12.880 9.123 8.362 1.00 91.38 287 ARG A C 1
ATOM 2372 O O . ARG A 1 287 ? -12.910 10.303 8.026 1.00 91.38 287 ARG A O 1
ATOM 2379 N N . GLU A 1 288 ? -11.903 8.301 7.988 1.00 92.50 288 GLU A N 1
ATOM 2380 C CA . GLU A 1 288 ? -10.733 8.782 7.248 1.00 92.50 288 GLU A CA 1
ATOM 2381 C C . GLU A 1 288 ? -11.058 9.103 5.785 1.00 92.50 288 GLU A C 1
ATOM 2383 O O . GLU A 1 288 ? -10.618 10.121 5.257 1.00 92.50 288 GLU A O 1
ATOM 2388 N N . THR A 1 289 ? -11.908 8.307 5.133 1.00 91.00 289 THR A N 1
ATOM 2389 C CA . THR A 1 289 ? -12.267 8.497 3.714 1.00 91.00 289 THR A CA 1
ATOM 2390 C C . THR A 1 289 ? -13.389 9.511 3.455 1.00 91.00 289 THR A C 1
ATOM 2392 O O . THR A 1 289 ? -13.819 9.689 2.310 1.00 91.00 289 THR A O 1
ATOM 2395 N N . GLN A 1 290 ? -13.913 10.170 4.493 1.00 87.56 290 GLN A N 1
ATOM 2396 C CA . GLN A 1 290 ? -14.745 11.371 4.338 1.00 87.56 290 GLN A CA 1
ATOM 2397 C C . GLN A 1 290 ? -13.908 12.612 4.014 1.00 87.56 290 GLN A C 1
ATOM 2399 O O . GLN A 1 290 ? -14.421 13.543 3.395 1.00 87.56 290 GLN A O 1
ATOM 2404 N N . LYS A 1 291 ? -12.625 12.610 4.388 1.00 89.44 291 LYS A N 1
ATOM 2405 C CA . LYS A 1 291 ? -11.681 13.670 4.039 1.00 89.44 291 LYS A CA 1
ATOM 2406 C C . LYS A 1 291 ? -11.415 13.646 2.522 1.00 89.44 291 LYS A C 1
ATOM 2408 O O . LYS A 1 291 ? -11.392 12.561 1.928 1.00 89.44 291 LYS A O 1
ATOM 2413 N N . PRO A 1 292 ? -11.193 14.800 1.869 1.00 86.25 292 PRO A N 1
ATOM 2414 C CA . PRO A 1 292 ? -10.736 14.836 0.481 1.00 86.25 292 PRO A CA 1
ATOM 2415 C C . PRO A 1 292 ? -9.457 14.008 0.301 1.00 86.25 292 PRO A C 1
ATOM 2417 O O . PRO A 1 292 ? -8.513 14.170 1.067 1.00 86.25 292 PRO A O 1
ATOM 2420 N N . PHE A 1 293 ? -9.446 13.100 -0.682 1.00 88.38 293 PHE A N 1
ATOM 2421 C CA . PHE A 1 293 ? -8.359 12.128 -0.907 1.00 88.38 293 PHE A CA 1
ATOM 2422 C C . PHE A 1 293 ? -7.997 11.276 0.324 1.00 88.38 293 PHE A C 1
ATOM 2424 O O . PHE A 1 293 ? -6.893 10.742 0.414 1.00 88.38 293 PHE A O 1
ATOM 2431 N N . GLY A 1 294 ? -8.935 11.130 1.263 1.00 93.62 294 GLY A N 1
ATOM 2432 C CA . GLY A 1 294 ? -8.750 10.347 2.472 1.00 93.62 294 GLY A CA 1
ATOM 2433 C C . GLY A 1 294 ? -8.566 8.859 2.184 1.00 93.62 294 GLY A C 1
ATOM 2434 O O . GLY A 1 294 ? -9.180 8.289 1.272 1.00 93.62 294 GLY A O 1
ATOM 2435 N N . TYR A 1 295 ? -7.735 8.230 3.004 1.00 96.88 295 TYR A N 1
ATOM 2436 C CA . TYR A 1 295 ? -7.397 6.815 2.950 1.00 96.88 295 TYR A CA 1
ATOM 2437 C C . TYR A 1 295 ? -7.264 6.261 4.368 1.00 96.88 295 TYR A C 1
ATOM 2439 O O . TYR A 1 295 ? -7.025 7.004 5.317 1.00 96.88 295 TYR A O 1
ATOM 2447 N N . LEU A 1 296 ? -7.375 4.943 4.498 1.00 97.19 296 LEU A N 1
ATOM 2448 C CA . LEU A 1 296 ? -7.010 4.219 5.711 1.00 97.19 296 LEU A CA 1
ATOM 2449 C C . LEU A 1 296 ? -5.821 3.315 5.396 1.00 97.19 296 LEU A C 1
ATOM 2451 O O . LEU A 1 296 ? -5.878 2.546 4.434 1.00 97.19 296 LEU A O 1
ATOM 2455 N N . LEU A 1 297 ? -4.751 3.410 6.176 1.00 97.88 297 LEU A N 1
ATOM 2456 C CA . LEU A 1 297 ? -3.580 2.559 6.024 1.00 97.88 297 LEU A CA 1
ATOM 2457 C C . LEU A 1 297 ? -3.690 1.353 6.963 1.00 97.88 297 LEU A C 1
ATOM 2459 O O . LEU A 1 297 ? -4.008 1.491 8.141 1.00 97.88 297 LEU A O 1
ATOM 2463 N N . VAL A 1 298 ? -3.409 0.169 6.431 1.00 96.69 298 VAL A N 1
ATOM 2464 C CA . VAL A 1 298 ? -3.295 -1.079 7.185 1.00 96.69 298 VAL A CA 1
ATOM 2465 C C . VAL A 1 298 ? -1.846 -1.543 7.139 1.00 96.69 298 VAL A C 1
ATOM 2467 O O . VAL A 1 298 ? -1.275 -1.661 6.055 1.00 96.69 298 VAL A O 1
ATOM 2470 N N . ASP A 1 299 ? -1.262 -1.803 8.302 1.00 95.81 299 ASP A N 1
ATOM 2471 C CA . ASP A 1 299 ? 0.099 -2.299 8.484 1.00 95.81 299 ASP A CA 1
ATOM 2472 C C . ASP A 1 299 ? 0.084 -3.776 8.898 1.00 95.81 299 ASP A C 1
ATOM 2474 O O . ASP A 1 299 ? -0.072 -4.113 10.064 1.00 95.81 299 ASP A O 1
ATOM 2478 N N . ASN A 1 300 ? 0.250 -4.665 7.923 1.00 93.12 300 ASN A N 1
ATOM 2479 C CA . ASN A 1 300 ? 0.220 -6.119 8.078 1.00 93.12 300 ASN A CA 1
ATOM 2480 C C . ASN A 1 300 ? 1.588 -6.733 8.408 1.00 93.12 300 ASN A C 1
ATOM 2482 O O . ASN A 1 300 ? 1.763 -7.945 8.242 1.00 93.12 300 ASN A O 1
ATOM 2486 N N . LYS A 1 301 ? 2.596 -5.946 8.805 1.00 90.94 301 LYS A N 1
ATOM 2487 C CA . LYS A 1 301 ? 3.872 -6.558 9.182 1.00 90.94 301 LYS A CA 1
ATOM 2488 C C . LYS A 1 301 ? 3.694 -7.441 10.430 1.00 90.94 301 LYS A C 1
ATOM 2490 O O . LYS A 1 301 ? 3.022 -7.021 11.368 1.00 90.94 301 LYS A O 1
ATOM 2495 N N . PRO A 1 302 ? 4.338 -8.622 10.491 1.00 85.38 302 PRO A N 1
ATOM 2496 C CA . PRO A 1 302 ? 4.226 -9.514 11.649 1.00 85.38 302 PRO A CA 1
ATOM 2497 C C . PRO A 1 302 ? 4.717 -8.911 12.974 1.00 85.38 302 PRO A C 1
ATOM 2499 O O . PRO A 1 302 ? 4.320 -9.380 14.033 1.00 85.38 302 PRO A O 1
ATOM 2502 N N . ASP A 1 303 ? 5.597 -7.905 12.923 1.00 86.56 303 ASP A N 1
ATOM 2503 C CA . ASP A 1 303 ? 6.134 -7.203 14.093 1.00 86.56 303 ASP A CA 1
ATOM 2504 C C . ASP A 1 303 ? 5.295 -5.984 14.515 1.00 86.56 303 ASP A C 1
ATOM 2506 O O . ASP A 1 303 ? 5.613 -5.348 15.522 1.00 86.56 303 ASP A O 1
ATOM 2510 N N . THR A 1 304 ? 4.237 -5.642 13.772 1.00 86.31 304 THR A N 1
ATOM 2511 C CA . THR A 1 304 ? 3.342 -4.537 14.126 1.00 86.31 304 THR A CA 1
ATOM 2512 C C . THR A 1 304 ? 2.357 -4.987 15.211 1.00 86.31 304 THR A C 1
ATOM 2514 O O . THR A 1 304 ? 1.613 -5.946 14.997 1.00 86.31 304 THR A O 1
ATOM 2517 N N . PRO A 1 305 ? 2.304 -4.298 16.370 1.00 84.12 305 PRO A N 1
ATOM 2518 C CA . PRO A 1 305 ? 1.301 -4.566 17.394 1.00 84.12 305 PRO A CA 1
ATOM 2519 C C . PRO A 1 305 ? -0.118 -4.458 16.839 1.00 84.12 305 PRO A C 1
ATOM 2521 O O . PRO A 1 305 ? -0.415 -3.578 16.029 1.00 84.12 305 PRO A O 1
ATOM 2524 N N . VAL A 1 306 ? -1.005 -5.340 17.296 1.00 79.06 306 VAL A N 1
ATOM 2525 C CA . VAL A 1 306 ? -2.365 -5.464 16.753 1.00 79.06 306 VAL A CA 1
ATOM 2526 C C . VAL A 1 306 ? -3.142 -4.142 16.900 1.00 79.06 306 VAL A C 1
ATOM 2528 O O . VAL A 1 306 ? -3.854 -3.720 15.991 1.00 79.06 306 VAL A O 1
ATOM 2531 N N . ASP A 1 307 ? -2.943 -3.415 17.998 1.00 82.06 307 ASP A N 1
ATOM 2532 C CA . ASP A 1 307 ? -3.523 -2.091 18.270 1.00 82.06 307 ASP A CA 1
ATOM 2533 C C . ASP A 1 307 ? -2.908 -0.940 17.443 1.00 82.06 307 ASP A C 1
ATOM 2535 O O . ASP A 1 307 ? -3.436 0.171 17.429 1.00 82.06 307 ASP A O 1
ATOM 2539 N N . LYS A 1 308 ? -1.829 -1.189 16.696 1.00 87.62 308 LYS A N 1
ATOM 2540 C CA . LYS A 1 308 ? -1.187 -0.216 15.791 1.00 87.62 308 LYS A CA 1
ATOM 2541 C C . LYS A 1 308 ? -1.357 -0.561 14.313 1.00 87.62 308 LYS A C 1
ATOM 2543 O O . LYS A 1 308 ? -0.817 0.131 13.454 1.00 87.62 308 LYS A O 1
ATOM 2548 N N . GLN A 1 309 ? -2.131 -1.603 14.011 1.00 91.75 309 GLN A N 1
ATOM 2549 C CA . GLN A 1 309 ? -2.323 -2.115 12.656 1.00 91.75 309 GLN A CA 1
ATOM 2550 C C . GLN A 1 309 ? -3.081 -1.141 11.741 1.00 91.75 309 GLN A C 1
ATOM 2552 O O . GLN A 1 309 ? -2.846 -1.121 10.535 1.00 91.75 309 GLN A O 1
ATOM 2557 N N . VAL A 1 310 ? -4.013 -0.352 12.285 1.00 95.50 310 VAL A N 1
ATOM 2558 C CA . VAL A 1 310 ? -4.876 0.542 11.500 1.00 95.50 310 VAL A CA 1
ATOM 2559 C C . VAL A 1 310 ? -4.503 1.991 11.763 1.00 95.50 310 VAL A C 1
ATOM 2561 O O . VAL A 1 310 ? -4.661 2.483 12.880 1.00 95.50 310 VAL A O 1
ATOM 2564 N N . ILE A 1 311 ? -4.028 2.669 10.721 1.00 95.56 311 ILE A N 1
ATOM 2565 C CA . ILE A 1 311 ? -3.401 3.987 10.792 1.00 95.56 311 ILE A CA 1
ATOM 2566 C C . ILE A 1 311 ? -4.179 4.971 9.908 1.00 95.56 311 ILE A C 1
ATOM 2568 O O . ILE A 1 311 ? -4.461 4.696 8.738 1.00 95.56 311 ILE A O 1
ATOM 2572 N N . GLY A 1 312 ? -4.535 6.121 10.472 1.00 94.69 312 GLY A N 1
ATOM 2573 C CA . GLY A 1 312 ? -5.182 7.234 9.783 1.00 94.69 312 GLY A CA 1
ATOM 2574 C C . GLY A 1 312 ? -4.214 8.384 9.516 1.00 94.69 312 GLY A C 1
ATOM 2575 O O . GLY A 1 312 ? -3.345 8.674 10.335 1.00 94.69 312 GLY A O 1
ATOM 2576 N N . ASP A 1 313 ? -4.402 9.038 8.368 1.00 91.19 313 ASP A N 1
ATOM 2577 C CA . ASP A 1 313 ? -3.766 10.305 7.975 1.00 91.19 313 ASP A CA 1
ATOM 2578 C C . ASP A 1 313 ? -2.251 10.404 8.244 1.00 91.19 313 ASP A C 1
ATOM 2580 O O . ASP A 1 313 ? -1.783 11.279 8.974 1.00 91.19 313 ASP A O 1
ATOM 2584 N N . ILE A 1 314 ? -1.456 9.527 7.619 1.00 94.69 314 ILE A N 1
ATOM 2585 C CA . ILE A 1 314 ? 0.001 9.516 7.825 1.00 94.69 314 ILE A CA 1
ATOM 2586 C C . ILE A 1 314 ? 0.683 10.819 7.390 1.00 94.69 314 ILE A C 1
ATOM 2588 O O . ILE A 1 314 ? 1.764 11.103 7.868 1.00 94.69 314 ILE A O 1
ATOM 2592 N N . PHE A 1 315 ? 0.085 11.635 6.517 1.00 91.88 315 PHE A N 1
ATOM 2593 C CA . PHE A 1 315 ? 0.701 12.886 6.045 1.00 91.88 315 PHE A CA 1
ATOM 2594 C C . PHE A 1 315 ? 0.292 14.137 6.826 1.00 91.88 315 PHE A C 1
ATOM 2596 O O . PHE A 1 315 ? 0.852 15.208 6.559 1.00 91.88 315 PHE A O 1
ATOM 2603 N N . GLY A 1 316 ? -0.696 14.007 7.710 1.00 88.19 316 GLY A N 1
ATOM 2604 C CA . GLY A 1 316 ? -1.248 15.067 8.540 1.00 88.19 316 GLY A CA 1
ATOM 2605 C C . GLY A 1 316 ? -1.159 14.690 10.013 1.00 88.19 316 GLY A C 1
ATOM 2606 O O . GLY A 1 316 ? -0.065 14.555 10.563 1.00 88.19 316 GLY A O 1
ATOM 2607 N N . GLN A 1 317 ? -2.310 14.530 10.666 1.00 88.50 317 GLN A N 1
ATOM 2608 C CA . GLN A 1 317 ? -2.363 14.108 12.067 1.00 88.50 317 GLN A CA 1
ATOM 2609 C C . GLN A 1 317 ? -2.302 12.583 12.147 1.00 88.50 317 GLN A C 1
ATOM 2611 O O . GLN A 1 317 ? -3.329 11.934 12.341 1.00 88.50 317 GLN A O 1
ATOM 2616 N N . CYS A 1 318 ? -1.105 12.015 11.981 1.00 92.25 318 CYS A N 1
ATOM 2617 C CA . CYS A 1 318 ? -0.912 10.567 12.014 1.00 92.25 318 CYS A CA 1
ATOM 2618 C C . CYS A 1 318 ? -1.412 9.980 13.343 1.00 92.25 318 CYS A C 1
ATOM 2620 O O . CYS A 1 318 ? -1.008 10.419 14.425 1.00 92.25 318 CYS A O 1
ATOM 2622 N N . HIS A 1 319 ? -2.300 8.991 13.264 1.00 92.00 319 HIS A N 1
ATOM 2623 C CA . HIS A 1 319 ? -2.908 8.355 14.431 1.00 92.00 319 HIS A CA 1
ATOM 2624 C C . HIS A 1 319 ? -3.218 6.881 14.178 1.00 92.00 319 HIS A C 1
ATOM 2626 O O . HIS A 1 319 ? -3.463 6.467 13.047 1.00 92.00 319 HIS A O 1
ATOM 2632 N N . VAL A 1 320 ? -3.250 6.090 15.246 1.00 92.75 320 VAL A N 1
ATOM 2633 C CA . VAL A 1 320 ? -3.676 4.685 15.225 1.00 92.75 320 VAL A CA 1
ATOM 2634 C C . VAL A 1 320 ? -5.077 4.543 15.795 1.00 92.75 320 VAL A C 1
ATOM 2636 O O . VAL A 1 320 ? -5.456 5.244 16.734 1.00 92.75 320 VAL A O 1
ATOM 2639 N N . PHE A 1 321 ? -5.844 3.600 15.259 1.00 88.81 321 PHE A N 1
ATOM 2640 C CA . PHE A 1 321 ? -7.123 3.190 15.827 1.00 88.81 321 PHE A CA 1
ATOM 2641 C C . PHE A 1 321 ? -6.913 1.999 16.776 1.00 88.81 321 PHE A C 1
ATOM 2643 O O . PHE A 1 321 ? -7.181 0.849 16.425 1.00 88.81 321 PHE A O 1
ATOM 2650 N N . SER A 1 322 ? -6.456 2.273 18.003 1.00 75.94 322 SER A N 1
ATOM 2651 C CA . SER A 1 322 ? -6.089 1.239 18.990 1.00 75.94 322 SER A CA 1
ATOM 2652 C C . SER A 1 322 ? -7.255 0.342 19.412 1.00 75.94 322 SER A C 1
ATOM 2654 O O . SER A 1 322 ? -7.087 -0.819 19.788 1.00 75.94 322 SER A O 1
ATOM 2656 N N . SER A 1 323 ? -8.479 0.849 19.284 1.00 65.06 323 SER A N 1
ATOM 2657 C CA . SER A 1 323 ? -9.701 0.128 19.636 1.00 65.06 323 SER A CA 1
ATOM 2658 C C . SER A 1 323 ? -10.156 -0.921 18.615 1.00 65.06 323 SER A C 1
ATOM 2660 O O . SER A 1 323 ? -10.967 -1.766 18.990 1.00 65.06 323 SER A O 1
ATOM 2662 N N . ILE A 1 324 ? -9.669 -0.944 17.363 1.00 62.12 324 ILE A N 1
ATOM 2663 C CA . ILE A 1 324 ? -10.128 -1.962 16.383 1.00 62.12 324 ILE A CA 1
ATOM 2664 C C . ILE A 1 324 ? -9.488 -3.323 16.615 1.00 62.12 324 ILE A C 1
ATOM 2666 O O . ILE A 1 324 ? -9.875 -4.249 15.919 1.00 62.12 324 ILE A O 1
ATOM 2670 N N . ASN A 1 325 ? -8.594 -3.449 17.608 1.00 52.09 325 ASN A N 1
ATOM 2671 C CA . ASN A 1 325 ? -8.027 -4.722 18.049 1.00 52.09 325 ASN A CA 1
ATOM 2672 C C . ASN A 1 325 ? -8.027 -4.986 19.567 1.00 52.09 325 ASN A C 1
ATOM 2674 O O . ASN A 1 325 ? -7.877 -6.137 19.976 1.00 52.09 325 ASN A O 1
ATOM 2678 N N . LYS A 1 326 ? -8.349 -3.994 20.412 1.00 46.97 326 LYS A N 1
ATOM 2679 C CA . LYS A 1 326 ? -8.596 -4.222 21.852 1.00 46.97 326 LYS A CA 1
ATOM 2680 C C . LYS A 1 326 ? -9.795 -5.151 22.139 1.00 46.97 326 LYS A C 1
ATOM 2682 O O . LYS A 1 326 ? -9.818 -5.774 23.191 1.00 46.97 326 LYS A O 1
ATOM 2687 N N . ALA A 1 327 ? -10.747 -5.331 21.208 1.00 42.66 327 ALA A N 1
ATOM 2688 C CA . ALA A 1 327 ? -11.799 -6.355 21.362 1.00 42.66 327 ALA A CA 1
ATOM 2689 C C . ALA A 1 327 ? -11.351 -7.769 20.936 1.00 42.66 327 ALA A C 1
ATOM 2691 O O . ALA A 1 327 ? -12.034 -8.746 21.253 1.00 42.66 327 ALA A O 1
ATOM 2692 N N . ASN A 1 328 ? -10.198 -7.900 20.270 1.00 36.84 328 ASN A N 1
ATOM 2693 C CA . ASN A 1 328 ? -9.543 -9.191 20.071 1.00 36.84 328 ASN A CA 1
ATOM 2694 C C . ASN A 1 328 ? -8.572 -9.527 21.199 1.00 36.84 328 ASN A C 1
ATOM 2696 O O . ASN A 1 328 ? -8.458 -10.703 21.504 1.00 36.84 328 ASN A O 1
ATOM 2700 N N . GLU A 1 329 ? -7.983 -8.566 21.915 1.00 37.59 329 GLU A N 1
ATOM 2701 C CA . GLU A 1 329 ? -7.265 -8.912 23.149 1.00 37.59 329 GLU A CA 1
ATOM 2702 C C . GLU A 1 329 ? -8.207 -9.540 24.189 1.00 37.59 329 GLU A C 1
ATOM 2704 O O . GLU A 1 329 ? -7.828 -10.512 24.819 1.00 37.59 329 GLU A O 1
ATOM 2709 N N . GLU A 1 330 ? -9.471 -9.126 24.303 1.00 39.44 330 GLU A N 1
ATOM 2710 C CA . GLU A 1 330 ? -10.444 -9.793 25.193 1.00 39.44 330 GLU A CA 1
ATOM 2711 C C . GLU A 1 330 ? -10.958 -11.147 24.651 1.00 39.44 330 GLU A C 1
ATOM 2713 O O . GLU A 1 330 ? -11.270 -12.051 25.424 1.00 39.44 330 GLU A O 1
ATOM 2718 N N . SER A 1 331 ? -10.997 -11.339 23.326 1.00 35.19 331 SER A N 1
ATOM 2719 C CA . SER A 1 331 ? -11.491 -12.567 22.666 1.00 35.19 331 SER A CA 1
ATOM 2720 C C . SER A 1 331 ? -10.403 -13.628 22.417 1.00 35.19 331 SER A C 1
ATOM 2722 O O . SER A 1 331 ? -10.698 -14.824 22.392 1.00 35.19 331 SER A O 1
ATOM 2724 N N . GLU A 1 332 ? -9.153 -13.219 22.206 1.00 32.97 332 GLU A N 1
ATOM 2725 C CA . GLU A 1 332 ? -7.992 -14.085 21.963 1.00 32.97 332 GLU A CA 1
ATOM 2726 C C . GLU A 1 332 ? -7.228 -14.365 23.252 1.00 32.97 332 GLU A C 1
ATOM 2728 O O . GLU A 1 332 ? -6.809 -15.504 23.448 1.00 32.97 332 GLU A O 1
ATOM 2733 N N . ARG A 1 333 ? -7.185 -13.427 24.213 1.00 34.56 333 ARG A N 1
ATOM 2734 C CA . ARG A 1 333 ? -6.770 -13.757 25.584 1.00 34.56 333 ARG A CA 1
ATOM 2735 C C . ARG A 1 333 ? -7.757 -14.745 26.198 1.00 34.56 333 ARG A C 1
ATOM 2737 O O . ARG A 1 333 ? -7.306 -15.666 26.849 1.00 34.56 333 ARG A O 1
ATOM 2744 N N . ALA A 1 334 ? -9.056 -14.719 25.890 1.00 34.25 334 ALA A N 1
ATOM 2745 C CA . ALA A 1 334 ? -9.983 -15.792 26.296 1.00 34.25 334 ALA A CA 1
ATOM 2746 C C . ALA A 1 334 ? -9.667 -17.187 25.697 1.00 34.25 334 ALA A C 1
ATOM 2748 O O . ALA A 1 334 ? -10.181 -18.189 26.188 1.00 34.25 334 ALA A O 1
ATOM 2749 N N . LYS A 1 335 ? -8.823 -17.272 24.656 1.00 30.78 335 LYS A N 1
ATOM 2750 C CA . LYS A 1 335 ? -8.360 -18.539 24.063 1.00 30.78 335 LYS A CA 1
ATOM 2751 C C . LYS A 1 335 ? -6.918 -18.898 24.434 1.00 30.78 335 LYS A C 1
ATOM 2753 O O . LYS A 1 335 ? -6.620 -20.083 24.505 1.00 30.78 335 LYS A O 1
ATOM 2758 N N . SER A 1 336 ? -6.047 -17.915 24.683 1.00 30.50 336 SER A N 1
ATOM 2759 C CA . SER A 1 336 ? -4.639 -18.139 25.045 1.00 30.50 336 SER A CA 1
ATOM 2760 C C . SER A 1 336 ? -4.352 -18.012 26.543 1.00 30.50 336 SER A C 1
ATOM 2762 O O . SER A 1 336 ? -3.363 -18.560 26.990 1.00 30.50 336 SER A O 1
ATOM 2764 N N . SER A 1 337 ? -5.204 -17.358 27.343 1.00 32.88 337 SER A N 1
ATOM 2765 C CA . SER A 1 337 ? -5.098 -17.304 28.818 1.00 32.88 337 SER A CA 1
ATOM 2766 C C . SER A 1 337 ? -5.722 -18.509 29.531 1.00 32.88 337 SER A C 1
ATOM 2768 O O . SER A 1 337 ? -5.919 -18.488 30.745 1.00 32.88 337 SER A O 1
ATOM 2770 N N . ALA A 1 338 ? -5.948 -19.590 28.780 1.00 33.56 338 ALA A N 1
ATOM 2771 C CA . ALA A 1 338 ? -5.791 -20.933 29.323 1.00 33.56 338 ALA A CA 1
ATOM 2772 C C . ALA A 1 338 ? -4.316 -21.217 29.695 1.00 33.56 338 ALA A C 1
ATOM 2774 O O . ALA A 1 338 ? -4.079 -21.968 30.633 1.00 33.56 338 ALA A O 1
ATOM 2775 N N . ASP A 1 339 ? -3.349 -20.535 29.063 1.00 27.58 339 ASP A N 1
ATOM 2776 C CA . ASP A 1 339 ? -1.918 -20.664 29.332 1.00 27.58 339 ASP A CA 1
ATOM 2777 C C . ASP A 1 339 ? -1.288 -19.303 29.695 1.00 27.58 339 ASP A C 1
ATOM 2779 O O . ASP A 1 339 ? -1.151 -18.386 28.892 1.00 27.58 339 ASP A O 1
ATOM 2783 N N . VAL A 1 340 ? -0.840 -19.198 30.944 1.00 27.19 340 VAL A N 1
ATOM 2784 C CA . VAL A 1 340 ? 0.145 -18.220 31.440 1.00 27.19 340 VAL A CA 1
ATOM 2785 C C . VAL A 1 340 ? -0.333 -16.767 31.599 1.00 27.19 340 VAL A C 1
ATOM 2787 O O . VAL A 1 340 ? -0.204 -15.856 30.786 1.00 27.19 340 VAL A O 1
ATOM 2790 N N . ILE A 1 341 ? -0.820 -16.569 32.805 1.00 30.08 341 ILE A N 1
ATOM 2791 C CA . ILE A 1 341 ? -1.141 -15.348 33.522 1.00 30.08 341 ILE A CA 1
ATOM 2792 C C . ILE A 1 341 ? 0.211 -14.791 34.070 1.00 30.08 341 ILE A C 1
ATOM 2794 O O . ILE A 1 341 ? 0.947 -15.568 34.667 1.00 30.08 341 ILE A O 1
ATOM 2798 N N . GLN A 1 342 ? 0.697 -13.541 33.871 1.00 30.34 342 GLN A N 1
ATOM 2799 C CA . GLN A 1 342 ? 0.335 -12.262 34.544 1.00 30.34 342 GLN A CA 1
ATOM 2800 C C . GLN A 1 342 ? 1.474 -11.197 34.333 1.00 30.34 342 GLN A C 1
ATOM 2802 O O . GLN A 1 342 ? 2.635 -11.551 34.466 1.00 30.34 342 GLN A O 1
ATOM 2807 N N . SER A 1 343 ? 1.286 -9.883 34.077 1.00 25.38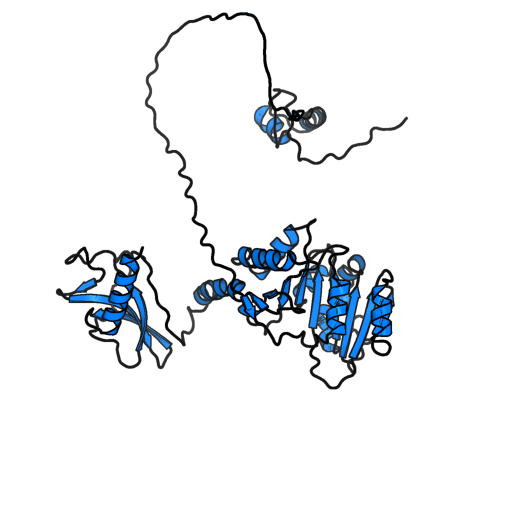 343 SER A N 1
ATOM 2808 C CA . SER A 1 343 ? 1.057 -8.876 35.132 1.00 25.38 343 SER A CA 1
ATOM 2809 C C . SER A 1 343 ? 0.759 -7.426 34.672 1.00 25.38 343 SER A C 1
ATOM 2811 O O . SER A 1 343 ? 1.609 -6.758 34.108 1.00 25.38 343 SER A O 1
ATOM 2813 N N . ARG A 1 344 ? -0.431 -6.885 34.982 1.00 23.27 344 ARG A N 1
ATOM 2814 C CA . ARG A 1 344 ? -0.683 -5.714 35.863 1.00 23.27 344 ARG A CA 1
ATOM 2815 C C . ARG A 1 344 ? -2.203 -5.524 36.029 1.00 23.27 344 ARG A C 1
ATOM 2817 O O . ARG A 1 344 ? -2.946 -5.772 35.089 1.00 23.27 344 ARG A O 1
ATOM 2824 N N . ALA A 1 345 ? -2.628 -5.141 37.228 1.00 25.80 345 ALA A N 1
ATOM 2825 C CA . ALA A 1 345 ? -3.969 -4.673 37.607 1.00 25.80 345 ALA A CA 1
ATOM 2826 C C . ALA A 1 345 ? -3.777 -3.335 38.372 1.00 25.80 345 ALA A C 1
ATOM 2828 O O . ALA A 1 345 ? -2.636 -3.100 38.788 1.00 25.80 345 ALA A O 1
ATOM 2829 N N . PRO A 1 346 ? -4.801 -2.487 38.613 1.00 34.19 346 PRO A N 1
ATOM 2830 C CA . PRO A 1 346 ? -6.231 -2.721 38.393 1.00 34.19 346 PRO A CA 1
ATOM 2831 C C . PRO A 1 346 ? -6.987 -1.578 37.674 1.00 34.19 346 PRO A C 1
ATOM 2833 O O . PRO A 1 346 ? -6.640 -0.406 37.771 1.00 34.19 346 PRO A O 1
ATOM 2836 N N . SER A 1 347 ? -8.105 -1.932 37.044 1.00 24.06 347 SER A N 1
ATOM 2837 C CA . SER A 1 347 ? -9.314 -1.100 36.998 1.00 24.06 347 SER A CA 1
ATOM 2838 C C . SER A 1 347 ? -10.501 -2.066 37.013 1.00 24.06 347 SER A C 1
ATOM 2840 O O . SER A 1 347 ? -10.724 -2.782 36.038 1.00 24.06 347 SER A O 1
ATOM 2842 N N . VAL A 1 348 ? -11.178 -2.184 38.156 1.00 31.95 348 VAL A N 1
ATOM 2843 C CA . VAL A 1 348 ? -12.412 -2.984 38.309 1.00 31.95 348 VAL A CA 1
ATOM 2844 C C . VAL A 1 348 ? -13.572 -2.196 37.667 1.00 31.95 348 VAL A C 1
ATOM 2846 O O . VAL A 1 348 ? -13.361 -1.052 37.294 1.00 31.95 348 VAL A O 1
ATOM 2849 N N . PHE A 1 349 ? -14.753 -2.784 37.459 1.00 32.00 349 PHE A N 1
ATOM 2850 C CA . PHE A 1 349 ? -16.046 -2.246 37.935 1.00 32.00 349 PHE A CA 1
ATOM 2851 C C . PHE A 1 349 ? -17.203 -3.137 37.409 1.00 32.00 349 PHE A C 1
ATOM 2853 O O . PHE A 1 349 ? -17.637 -3.007 36.274 1.00 32.00 349 PHE A O 1
ATOM 2860 N N . TRP A 1 350 ? -17.645 -4.059 38.279 1.00 29.27 350 TRP A N 1
ATOM 2861 C CA . TRP A 1 350 ? -18.975 -4.695 38.398 1.00 29.27 350 TRP A CA 1
ATOM 2862 C C . TRP A 1 350 ? -19.618 -5.388 37.181 1.00 29.27 350 TRP A C 1
ATOM 2864 O O . TRP A 1 350 ? -20.001 -4.764 36.199 1.00 29.27 350 TRP A O 1
ATOM 2874 N N . SER A 1 351 ? -19.877 -6.697 37.316 1.00 32.44 351 SER A N 1
ATOM 2875 C CA . SER A 1 351 ? -20.830 -7.426 36.465 1.00 32.44 351 SER A CA 1
ATOM 2876 C C . SER A 1 351 ? -22.007 -7.936 37.301 1.00 32.44 351 SER A C 1
ATOM 2878 O O . SER A 1 351 ? -21.781 -8.667 38.268 1.00 32.44 351 SER A O 1
ATOM 2880 N N . ASP A 1 352 ? -23.244 -7.650 36.888 1.00 29.62 352 ASP A N 1
ATOM 2881 C CA . ASP A 1 352 ? -24.493 -8.199 37.458 1.00 29.62 352 ASP A CA 1
ATOM 2882 C C . ASP A 1 352 ? -24.709 -9.694 37.131 1.00 29.62 352 ASP A C 1
ATOM 2884 O O . ASP A 1 352 ? -25.829 -10.177 36.938 1.00 29.62 352 ASP A O 1
ATOM 2888 N N . ALA A 1 353 ? -23.629 -10.467 37.028 1.00 30.62 353 ALA A N 1
ATOM 2889 C CA . ALA A 1 353 ? -23.702 -11.879 36.706 1.00 30.62 353 ALA A CA 1
ATOM 2890 C C . ALA A 1 353 ? -24.280 -12.660 37.896 1.00 30.62 353 ALA A C 1
ATOM 2892 O O . ALA A 1 353 ? -23.592 -12.972 38.866 1.00 30.62 353 ALA A O 1
ATOM 2893 N N . VAL A 1 354 ? -25.560 -13.019 37.795 1.00 34.41 354 VAL A N 1
ATOM 2894 C CA . VAL A 1 354 ? -26.200 -14.023 38.649 1.00 34.41 354 VAL A CA 1
ATOM 2895 C C . VAL A 1 354 ? -25.527 -15.373 38.386 1.00 34.41 354 VAL A C 1
ATOM 2897 O O . VAL A 1 354 ? -25.853 -16.072 37.427 1.00 34.41 354 VAL A O 1
ATOM 2900 N N . ILE A 1 355 ? -24.563 -15.745 39.228 1.00 32.12 355 ILE A N 1
ATOM 2901 C CA . ILE A 1 355 ? -23.974 -17.086 39.209 1.00 32.12 355 ILE A CA 1
ATOM 2902 C C . ILE A 1 355 ? -24.956 -18.020 39.921 1.00 32.12 355 ILE A C 1
ATOM 2904 O O . ILE A 1 355 ? -25.155 -17.921 41.132 1.00 32.12 355 ILE A O 1
ATOM 2908 N N . HIS A 1 356 ? -25.586 -18.933 39.178 1.00 27.05 356 HIS A N 1
ATOM 2909 C CA . HIS A 1 356 ? -26.360 -20.022 39.770 1.00 27.05 356 HIS A CA 1
ATOM 2910 C C . HIS A 1 356 ? -25.422 -20.885 40.632 1.00 27.05 356 HIS A C 1
ATOM 2912 O O . HIS A 1 356 ? -24.574 -21.610 40.119 1.00 27.05 356 HIS A O 1
ATOM 2918 N N . VAL A 1 357 ? -25.572 -20.781 41.954 1.00 32.59 357 VAL A N 1
ATOM 2919 C CA . VAL A 1 357 ? -24.616 -21.230 42.991 1.00 32.59 357 VAL A CA 1
ATOM 2920 C C . VAL A 1 357 ? -24.365 -22.753 43.044 1.00 32.59 357 VAL A C 1
ATOM 2922 O O . VAL A 1 357 ? -23.555 -23.215 43.834 1.00 32.59 357 VAL A O 1
ATOM 2925 N N . TRP A 1 358 ? -24.971 -23.579 42.193 1.00 28.58 358 TRP A N 1
ATOM 2926 C CA . TRP A 1 358 ? -25.028 -25.030 42.433 1.00 28.58 358 TRP A CA 1
ATOM 2927 C C . TRP A 1 358 ? -24.327 -25.925 41.416 1.00 28.58 358 TRP A C 1
ATOM 2929 O O . TRP A 1 358 ? -24.646 -27.108 41.340 1.00 28.58 358 TRP A O 1
ATOM 2939 N N . GLN A 1 359 ? -23.367 -25.411 40.643 1.00 28.02 359 GLN A N 1
ATOM 2940 C CA . GLN A 1 359 ? -22.721 -26.244 39.624 1.00 28.02 359 GLN A CA 1
ATOM 2941 C C . GLN A 1 359 ? -21.195 -26.314 39.621 1.00 28.02 359 GLN A C 1
ATOM 2943 O O . GLN A 1 359 ? -20.696 -26.775 38.614 1.00 28.02 359 GLN A O 1
ATOM 2948 N N . ASN A 1 360 ? -20.467 -25.949 40.695 1.00 33.50 360 ASN A N 1
ATOM 2949 C CA . ASN A 1 360 ? -19.102 -26.474 40.994 1.00 33.50 360 ASN A CA 1
ATOM 2950 C C . ASN A 1 360 ? -18.427 -25.844 42.248 1.00 33.50 360 ASN A C 1
ATOM 2952 O O . ASN A 1 360 ? -17.216 -25.645 42.270 1.00 33.50 360 ASN A O 1
ATOM 2956 N N . TYR A 1 361 ? -19.160 -25.518 43.322 1.00 39.66 361 TYR A N 1
ATOM 2957 C CA . TYR A 1 361 ? -18.561 -24.950 44.555 1.00 39.66 361 TYR A CA 1
ATOM 2958 C C . TYR A 1 361 ? -18.131 -25.998 45.593 1.00 39.66 361 TYR A C 1
ATOM 2960 O O . TYR A 1 361 ? -18.096 -25.734 46.791 1.00 39.66 361 TYR A O 1
ATOM 2968 N N . THR A 1 362 ? -17.786 -27.201 45.156 1.00 38.88 362 THR A N 1
ATOM 2969 C CA . THR A 1 362 ? -17.413 -28.299 46.050 1.00 38.88 362 THR A CA 1
ATOM 2970 C C . THR A 1 362 ? -15.959 -28.681 45.809 1.00 38.88 362 THR A C 1
ATOM 2972 O O . THR A 1 362 ? -15.670 -29.467 44.909 1.00 38.88 362 THR A O 1
ATOM 2975 N N . ASN A 1 363 ? -15.050 -28.061 46.580 1.00 38.66 363 ASN A N 1
ATOM 2976 C CA . ASN A 1 363 ? -14.183 -28.760 47.552 1.00 38.66 363 ASN A CA 1
ATOM 2977 C C . ASN A 1 363 ? -12.913 -27.987 47.993 1.00 38.66 363 ASN A C 1
ATOM 2979 O O . ASN A 1 363 ? -12.292 -28.427 48.950 1.00 38.66 363 ASN A O 1
ATOM 2983 N N . ASP A 1 364 ? -12.563 -26.820 47.419 1.00 45.31 364 ASP A N 1
ATOM 2984 C CA . ASP A 1 364 ? -11.263 -26.161 47.727 1.00 45.31 364 ASP A CA 1
ATOM 2985 C C . ASP A 1 364 ? -11.263 -24.625 47.941 1.00 45.31 364 ASP A C 1
ATOM 2987 O O . ASP A 1 364 ? -10.198 -24.002 48.081 1.00 45.31 364 ASP A O 1
ATOM 2991 N N . VAL A 1 365 ? -12.425 -23.962 47.989 1.00 55.75 365 VAL A N 1
ATOM 2992 C CA . VAL A 1 365 ? -12.482 -22.496 48.176 1.00 55.75 365 VAL A CA 1
ATOM 2993 C C . VAL A 1 365 ? -12.363 -22.144 49.663 1.00 55.75 365 VAL A C 1
ATOM 2995 O O . VAL A 1 365 ? -13.231 -22.477 50.465 1.00 55.75 365 VAL A O 1
ATOM 2998 N N . LYS A 1 366 ? -11.276 -21.456 50.041 1.00 67.38 366 LYS A N 1
ATOM 2999 C CA . LYS A 1 366 ? -11.021 -21.024 51.426 1.00 67.38 366 LYS A CA 1
ATOM 3000 C C . LYS A 1 366 ? -11.740 -19.704 51.734 1.00 67.38 366 LYS A C 1
ATOM 3002 O O . LYS A 1 366 ? -11.696 -18.775 50.927 1.00 67.38 366 LYS A O 1
ATOM 3007 N N . TYR A 1 367 ? -12.331 -19.617 52.923 1.00 75.12 367 TYR A N 1
ATOM 3008 C CA . TYR A 1 367 ? -12.809 -18.371 53.525 1.00 75.12 367 TYR A CA 1
ATOM 3009 C C . TYR A 1 367 ? -11.639 -17.693 54.236 1.00 75.12 367 TYR A C 1
ATOM 3011 O O . TYR A 1 367 ? -10.908 -18.347 54.983 1.00 75.12 367 TYR A O 1
ATOM 3019 N N . VAL A 1 368 ? -11.417 -16.411 53.966 1.00 73.94 368 VAL A N 1
ATOM 3020 C CA . VAL A 1 368 ? -10.273 -15.660 54.499 1.00 73.94 368 VAL A CA 1
ATOM 3021 C C . VAL A 1 368 ? -10.730 -14.307 55.038 1.00 73.94 368 VAL A C 1
ATOM 3023 O O . VAL A 1 368 ? -11.598 -13.660 54.456 1.00 73.94 368 VAL A O 1
ATOM 3026 N N . LYS A 1 369 ? -10.143 -13.875 56.161 1.00 78.06 369 LYS A N 1
ATOM 3027 C CA . LYS A 1 369 ? -10.447 -12.573 56.781 1.00 78.06 369 LYS A CA 1
ATOM 3028 C C . LYS A 1 369 ? -9.748 -11.399 56.101 1.00 78.06 369 LYS A C 1
ATOM 3030 O O . LYS A 1 369 ? -10.223 -10.278 56.198 1.00 78.06 369 LYS A O 1
ATOM 3035 N N . SER A 1 370 ? -8.631 -11.666 55.434 1.00 75.81 370 SER A N 1
ATOM 3036 C CA . SER A 1 370 ? -7.876 -10.679 54.675 1.00 75.81 370 SER A CA 1
ATOM 3037 C C . SER A 1 370 ? -7.189 -11.325 53.478 1.00 75.81 370 SER A C 1
ATOM 3039 O O . SER A 1 370 ? -7.018 -12.551 53.422 1.00 75.81 370 SER A O 1
ATOM 3041 N N . ILE A 1 371 ? -6.793 -10.503 52.507 1.00 71.38 371 ILE A N 1
ATOM 3042 C CA . ILE A 1 371 ? -6.004 -10.970 51.364 1.00 71.38 371 ILE A CA 1
ATOM 3043 C C . ILE A 1 371 ? -4.672 -11.559 51.871 1.00 71.38 371 IL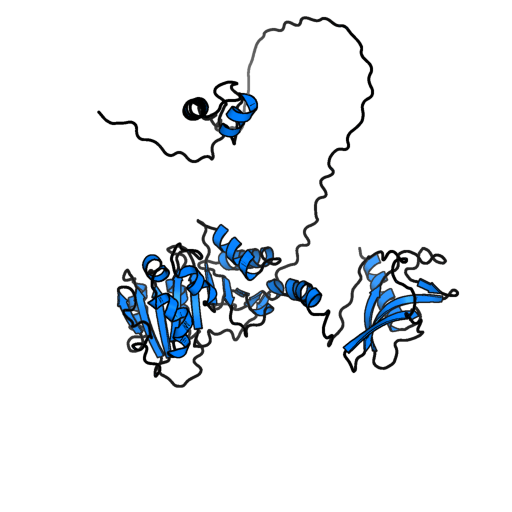E A C 1
ATOM 3045 O O . ILE A 1 371 ? -3.942 -10.886 52.603 1.00 71.38 371 ILE A O 1
ATOM 3049 N N . PRO A 1 372 ? -4.304 -12.792 51.470 1.00 69.00 372 PRO A N 1
ATOM 3050 C CA . PRO A 1 372 ? -3.008 -13.364 51.819 1.00 69.00 372 PRO A CA 1
ATOM 3051 C C . PRO A 1 372 ? -1.845 -12.494 51.322 1.00 69.00 372 PRO A C 1
ATOM 3053 O O . PRO A 1 372 ? -1.897 -11.943 50.221 1.00 69.00 372 PRO A O 1
ATOM 3056 N N . GLN A 1 373 ? -0.764 -12.405 52.101 1.00 66.06 373 GLN A N 1
ATOM 3057 C CA . GLN A 1 373 ? 0.428 -11.656 51.695 1.00 66.06 373 GLN A CA 1
ATOM 3058 C C . GLN A 1 373 ? 0.958 -12.141 50.340 1.00 66.06 373 GLN A C 1
ATOM 3060 O O . GLN A 1 373 ? 1.026 -13.341 50.071 1.00 66.06 373 GLN A O 1
ATOM 3065 N N . GLY A 1 374 ? 1.329 -11.189 49.484 1.00 60.56 374 GLY A N 1
ATOM 3066 C CA . GLY A 1 374 ? 1.766 -11.480 48.122 1.00 60.56 374 GLY A CA 1
ATOM 3067 C C . GLY A 1 374 ? 0.622 -11.733 47.139 1.00 60.56 374 GLY A C 1
ATOM 3068 O O . GLY A 1 374 ? 0.887 -12.260 46.065 1.00 60.56 374 GLY A O 1
ATOM 3069 N N . TYR A 1 375 ? -0.626 -11.372 47.464 1.00 68.62 375 TYR A N 1
ATOM 3070 C CA . TYR A 1 375 ? -1.760 -11.437 46.538 1.00 68.62 375 TYR A CA 1
ATOM 3071 C C . TYR A 1 375 ? -2.446 -10.072 46.353 1.00 68.62 375 TYR A C 1
ATOM 3073 O O . TYR A 1 375 ? -2.356 -9.199 47.210 1.00 68.62 375 TYR A O 1
ATOM 3081 N N . THR A 1 376 ? -3.148 -9.881 45.231 1.00 71.12 376 THR A N 1
ATOM 3082 C CA . THR A 1 376 ? -4.010 -8.710 44.966 1.00 71.12 376 THR A CA 1
ATOM 3083 C C . THR A 1 376 ? -5.371 -9.138 44.410 1.00 71.12 376 THR A C 1
ATOM 3085 O O . THR A 1 376 ? -5.467 -10.200 43.789 1.00 71.12 376 THR A O 1
ATOM 3088 N N . ILE A 1 377 ? -6.422 -8.345 44.638 1.00 66.56 377 ILE A N 1
ATOM 3089 C CA . ILE A 1 377 ? -7.764 -8.590 44.084 1.00 66.56 377 ILE A CA 1
ATOM 3090 C C . ILE A 1 377 ? -7.800 -8.131 42.628 1.00 66.56 377 ILE A C 1
ATOM 3092 O O . ILE A 1 377 ? -7.290 -7.067 42.283 1.00 66.56 377 ILE A O 1
ATOM 3096 N N . VAL A 1 378 ? -8.417 -8.945 41.773 1.00 60.78 378 VAL A N 1
ATOM 3097 C CA . VAL A 1 378 ? -8.572 -8.647 40.342 1.00 60.78 378 VAL A CA 1
ATOM 3098 C C . VAL A 1 378 ? -10.040 -8.526 39.958 1.00 60.78 378 VAL A C 1
ATOM 3100 O O . VAL A 1 378 ? -10.384 -7.673 39.149 1.00 60.78 378 VAL A O 1
ATOM 3103 N N . GLU A 1 379 ? -10.910 -9.341 40.558 1.00 61.50 379 GLU A N 1
ATOM 3104 C CA . GLU A 1 379 ? -12.355 -9.327 40.315 1.00 61.50 379 GLU A CA 1
ATOM 3105 C C . GLU A 1 379 ? -13.101 -9.606 41.634 1.00 61.50 379 GLU A C 1
ATOM 3107 O O . GLU A 1 379 ? -12.643 -10.420 42.442 1.00 61.50 379 GLU A O 1
ATOM 3112 N N . MET A 1 380 ? -14.257 -8.965 41.835 1.00 68.81 380 MET A N 1
ATOM 3113 C CA . MET A 1 380 ? -15.178 -9.197 42.956 1.00 68.81 380 MET A CA 1
ATOM 3114 C C . MET A 1 380 ? -16.602 -9.347 42.416 1.00 68.81 380 MET A C 1
ATOM 3116 O O . MET A 1 380 ? -17.000 -8.592 41.529 1.00 68.81 380 MET A O 1
ATOM 3120 N N . TYR A 1 381 ? -17.358 -10.321 42.930 1.00 58.31 381 TYR A N 1
ATOM 3121 C CA . TYR A 1 381 ? -18.663 -10.699 42.379 1.00 58.31 381 TYR A CA 1
ATOM 3122 C C . TYR A 1 381 ? -19.813 -10.465 43.359 1.00 58.31 381 TYR A C 1
ATOM 3124 O O . TYR A 1 381 ? -19.720 -10.790 44.543 1.00 58.31 381 TYR A O 1
ATOM 3132 N N . LYS A 1 382 ? -20.938 -9.974 42.824 1.00 57.53 382 LYS A N 1
ATOM 3133 C CA . LYS A 1 382 ? -22.222 -9.829 43.520 1.00 57.53 382 LYS A CA 1
ATOM 3134 C C . LYS A 1 382 ? -22.983 -11.157 43.417 1.00 57.53 382 LYS A C 1
ATOM 3136 O O . LYS A 1 382 ? -23.344 -11.573 42.320 1.00 57.53 382 LYS A O 1
ATOM 3141 N N . THR A 1 383 ? -23.228 -11.853 44.526 1.00 58.44 383 THR A N 1
ATOM 3142 C CA . THR A 1 383 ? -24.066 -13.068 44.508 1.00 58.44 383 THR A CA 1
ATOM 3143 C C . THR A 1 383 ? -25.535 -12.718 44.715 1.00 58.44 383 THR A C 1
ATOM 3145 O O . THR A 1 383 ? -25.886 -11.763 45.405 1.00 58.44 383 THR A O 1
ATOM 3148 N N . SER A 1 384 ? -26.422 -13.494 44.090 1.00 43.66 384 SER A N 1
ATOM 3149 C CA . SER A 1 384 ? -27.811 -13.090 43.852 1.00 43.66 384 SER A CA 1
ATOM 3150 C C . SER A 1 384 ? -28.773 -13.240 45.031 1.00 43.66 384 SER A C 1
ATOM 3152 O O . SER A 1 384 ? -29.966 -13.062 44.806 1.00 43.66 384 SER A O 1
ATOM 3154 N N . ARG A 1 385 ? -28.317 -13.608 46.236 1.00 45.00 385 ARG A N 1
ATOM 3155 C CA . ARG A 1 385 ? -29.090 -13.575 47.497 1.00 45.00 385 ARG A CA 1
ATOM 3156 C C . ARG A 1 385 ? -28.241 -14.110 48.650 1.00 45.00 385 ARG A C 1
ATOM 3158 O O . ARG A 1 385 ? -27.914 -15.296 48.663 1.00 45.00 385 ARG A O 1
ATOM 3165 N N . ASN A 1 386 ? -27.987 -13.271 49.652 1.00 48.31 386 ASN A N 1
ATOM 3166 C CA . ASN A 1 386 ? -27.736 -13.743 51.007 1.00 48.31 386 ASN A CA 1
ATOM 3167 C C . ASN A 1 386 ? -29.090 -14.210 51.598 1.00 48.31 386 ASN A C 1
ATOM 3169 O O . ASN A 1 386 ? -30.009 -13.394 51.698 1.00 48.31 386 ASN A O 1
ATOM 3173 N N . PRO A 1 387 ? -29.257 -15.493 51.974 1.00 38.19 387 PRO A N 1
ATOM 3174 C CA . PRO A 1 387 ? -30.523 -16.003 52.511 1.00 38.19 387 PRO A CA 1
ATOM 3175 C C . PRO A 1 387 ? -30.943 -15.343 53.834 1.00 38.19 387 PRO A C 1
ATOM 3177 O O . PRO A 1 387 ? -32.128 -15.334 54.154 1.00 38.19 387 PRO A O 1
ATOM 3180 N N . HIS A 1 388 ? -29.987 -14.795 54.590 1.00 39.25 388 HIS A N 1
ATOM 3181 C CA . HIS A 1 388 ? -30.216 -14.167 55.892 1.00 39.25 388 HIS A CA 1
ATOM 3182 C C . HIS A 1 388 ? -30.349 -12.636 55.811 1.00 39.25 388 HIS A C 1
ATOM 3184 O O . HIS A 1 388 ? -31.030 -12.044 56.643 1.00 39.25 388 HIS A O 1
ATOM 3190 N N . HIS A 1 389 ? -29.784 -12.001 54.776 1.00 45.81 389 HIS A N 1
ATOM 3191 C CA . HIS A 1 389 ? -29.902 -10.560 54.521 1.00 45.81 389 HIS A CA 1
ATOM 3192 C C . HIS A 1 389 ? -30.216 -10.295 53.040 1.00 45.81 389 HIS A C 1
ATOM 3194 O O . HIS A 1 389 ? -29.319 -9.998 52.256 1.00 45.81 389 HIS A O 1
ATOM 3200 N N . PRO A 1 390 ? -31.490 -10.379 52.623 1.00 45.59 390 PRO A N 1
ATOM 3201 C CA . PRO A 1 390 ? -31.883 -10.371 51.209 1.00 45.59 390 PRO A CA 1
ATOM 3202 C C . PRO A 1 390 ? -31.571 -9.067 50.459 1.00 45.59 390 PRO A C 1
ATOM 3204 O O . PRO A 1 390 ? -31.571 -9.063 49.231 1.00 45.59 390 PRO A O 1
ATOM 3207 N N . ASN A 1 391 ? -31.276 -7.985 51.183 1.00 51.72 391 ASN A N 1
ATOM 3208 C CA . ASN A 1 391 ? -30.885 -6.693 50.617 1.00 51.72 391 ASN A CA 1
ATOM 3209 C C . ASN A 1 391 ? -29.360 -6.506 50.544 1.00 51.72 391 ASN A C 1
ATOM 3211 O O . ASN A 1 391 ? -28.904 -5.480 50.050 1.00 51.72 391 ASN A O 1
ATOM 3215 N N . GLN A 1 392 ? -28.576 -7.472 51.036 1.00 53.09 392 GLN A N 1
ATOM 3216 C CA . GLN A 1 392 ? -27.120 -7.431 50.994 1.00 53.09 392 GLN A CA 1
ATOM 3217 C C . GLN A 1 392 ? -26.575 -8.452 49.983 1.00 53.09 392 GLN A C 1
ATOM 3219 O O . GLN A 1 392 ? -26.814 -9.657 50.122 1.00 53.09 392 GLN A O 1
ATOM 3224 N N . PRO A 1 393 ? -25.852 -7.999 48.948 1.00 58.34 393 PRO A N 1
ATOM 3225 C CA . PRO A 1 393 ? -25.074 -8.892 48.095 1.00 58.34 393 PRO A CA 1
ATOM 3226 C C . PRO A 1 393 ? -23.929 -9.571 48.867 1.00 58.34 393 PRO A C 1
ATOM 3228 O O . PRO A 1 393 ? -23.243 -8.916 49.638 1.00 58.34 393 PRO A O 1
ATOM 3231 N N . GLY A 1 394 ? -23.713 -10.876 48.662 1.00 61.88 394 GLY A N 1
ATOM 3232 C CA . GLY A 1 394 ? -22.634 -11.640 49.308 1.00 61.88 394 GLY A CA 1
ATOM 3233 C C . GLY A 1 394 ? -23.044 -13.058 49.731 1.00 61.88 394 GLY A C 1
ATOM 3234 O O . GLY A 1 394 ? -24.214 -13.446 49.674 1.00 61.88 394 GLY A O 1
ATOM 3235 N N . VAL A 1 395 ? -22.064 -13.876 50.115 1.00 67.75 395 VAL A N 1
ATOM 3236 C CA . VAL A 1 395 ? -22.247 -15.242 50.631 1.00 67.75 395 VAL A CA 1
ATOM 3237 C C . VAL A 1 395 ? -22.198 -15.192 52.154 1.00 67.75 395 VAL A C 1
ATOM 3239 O O . VAL A 1 395 ? -21.188 -14.787 52.720 1.00 67.75 395 VAL A O 1
ATOM 3242 N N . SER A 1 396 ? -23.268 -15.619 52.825 1.00 63.09 396 SER A N 1
ATOM 3243 C CA . SER A 1 396 ? -23.261 -15.739 54.286 1.00 63.09 396 SER A CA 1
ATOM 3244 C C . SER A 1 396 ? -22.746 -17.109 54.714 1.00 63.09 396 SER A C 1
ATOM 3246 O O . SER A 1 396 ? -23.237 -18.136 54.239 1.00 63.09 396 SER A O 1
ATOM 3248 N N . LEU A 1 397 ? -21.770 -17.122 55.621 1.00 65.00 397 LEU A N 1
ATOM 3249 C CA . LEU A 1 397 ? -21.305 -18.326 56.303 1.00 65.00 397 LEU A CA 1
ATOM 3250 C C . LEU A 1 397 ? -21.231 -18.030 57.804 1.00 65.00 397 LEU A C 1
ATOM 3252 O O . LEU A 1 397 ? -20.497 -17.143 58.222 1.00 65.00 397 LEU A O 1
ATOM 3256 N N . GLY A 1 398 ? -22.001 -18.757 58.618 1.00 63.16 398 GLY A N 1
ATOM 3257 C CA . GLY A 1 398 ? -21.971 -18.600 60.078 1.00 63.16 398 GLY A CA 1
ATOM 3258 C C . GLY A 1 398 ? -22.437 -17.231 60.597 1.00 63.16 398 GLY A C 1
ATOM 3259 O O . GLY A 1 398 ? -22.043 -16.846 61.690 1.00 63.16 398 GLY A O 1
ATOM 3260 N N . GLY A 1 399 ? -23.252 -16.493 59.831 1.00 66.44 399 GLY A N 1
ATOM 3261 C CA . GLY A 1 399 ? -23.711 -15.140 60.183 1.00 66.44 399 GLY A CA 1
ATOM 3262 C C . GLY A 1 399 ? -22.777 -14.012 59.730 1.00 66.44 399 GLY A C 1
ATOM 3263 O O . GLY A 1 399 ? -23.165 -12.851 59.783 1.00 66.44 399 GLY A O 1
ATOM 3264 N N . GLU A 1 400 ? -21.592 -14.340 59.218 1.00 70.56 400 GLU A N 1
ATOM 3265 C CA . GLU A 1 400 ? -20.651 -13.385 58.631 1.00 70.56 400 GLU A CA 1
ATOM 3266 C C . GLU A 1 400 ? -20.849 -13.290 57.110 1.00 70.56 400 GLU A C 1
ATOM 3268 O O . GLU A 1 400 ? -21.237 -14.272 56.459 1.00 70.56 400 GLU A O 1
ATOM 3273 N N . LEU A 1 401 ? -20.597 -12.106 56.539 1.00 75.81 401 LEU A N 1
ATOM 3274 C CA . LEU A 1 401 ? -20.712 -11.855 55.104 1.00 75.81 401 LEU A CA 1
ATOM 3275 C C . LEU A 1 401 ? -19.349 -11.953 54.421 1.00 75.81 401 LEU A C 1
ATOM 3277 O O . LEU A 1 401 ? -18.367 -11.329 54.828 1.00 75.81 401 LEU A O 1
ATOM 3281 N N . TYR A 1 402 ? -19.315 -12.716 53.334 1.00 78.69 402 TYR A N 1
ATOM 3282 C CA . TYR A 1 402 ? -18.134 -12.900 52.513 1.00 78.69 402 TYR A CA 1
ATOM 3283 C C . TYR A 1 402 ? -18.423 -12.609 51.045 1.00 78.69 402 TYR A C 1
ATOM 3285 O O . TYR A 1 402 ? -19.488 -12.921 50.511 1.00 78.69 402 TYR A O 1
ATOM 3293 N N . TRP A 1 403 ? -17.418 -12.078 50.369 1.00 77.81 403 TRP A N 1
ATOM 3294 C CA . TRP A 1 403 ? -17.466 -11.712 48.967 1.00 77.81 403 TRP A CA 1
ATOM 3295 C C . TRP A 1 403 ? -16.600 -12.664 48.147 1.00 77.81 403 TRP A C 1
ATOM 3297 O O . TRP A 1 403 ? -15.406 -12.804 48.434 1.00 77.81 403 TRP A O 1
ATOM 3307 N N . PRO A 1 404 ? -17.163 -13.329 47.124 1.00 74.00 404 PRO A N 1
ATOM 3308 C CA . PRO A 1 404 ? -16.364 -14.111 46.198 1.00 74.00 404 PRO A CA 1
ATOM 3309 C C . PRO A 1 404 ? -15.438 -13.181 45.421 1.00 74.00 404 PRO A C 1
ATOM 3311 O O . PRO A 1 404 ? -15.881 -12.338 44.632 1.00 74.00 404 PRO A O 1
ATOM 3314 N N . VAL A 1 405 ? -14.140 -13.345 45.648 1.00 70.25 405 VAL A N 1
ATOM 3315 C CA . VAL A 1 405 ? -13.099 -12.560 44.993 1.00 70.25 405 VAL A CA 1
ATOM 3316 C C . VAL A 1 405 ? -12.112 -13.478 44.295 1.00 70.25 405 VAL A C 1
ATOM 3318 O O . VAL A 1 405 ? -11.726 -14.546 44.787 1.00 70.25 405 VAL A O 1
ATOM 3321 N N . LYS A 1 406 ? -11.667 -13.030 43.128 1.00 72.88 406 LYS A N 1
ATOM 3322 C CA . LYS A 1 406 ? -10.559 -13.635 42.405 1.00 72.88 406 LYS A CA 1
ATOM 3323 C C . LYS A 1 406 ? -9.297 -12.882 42.783 1.00 72.88 406 LYS A C 1
ATOM 3325 O O . LYS A 1 406 ? -9.121 -11.714 42.426 1.00 72.88 406 LYS A O 1
ATOM 3330 N N . ILE A 1 407 ? -8.425 -13.561 43.515 1.00 69.25 407 ILE A N 1
ATOM 3331 C CA . ILE A 1 407 ? -7.126 -13.033 43.915 1.00 69.25 407 ILE A CA 1
ATOM 3332 C C . ILE A 1 407 ? -6.023 -13.597 43.034 1.00 69.25 407 ILE A C 1
ATOM 3334 O O . ILE A 1 407 ? -6.133 -14.662 42.424 1.00 69.25 407 ILE A O 1
ATOM 3338 N N . ARG A 1 408 ? -4.931 -12.856 42.990 1.00 69.94 408 ARG A N 1
ATOM 3339 C CA . ARG A 1 408 ? -3.815 -13.054 42.087 1.00 69.94 408 ARG A CA 1
ATOM 3340 C C . ARG A 1 408 ? -2.516 -13.036 42.881 1.00 69.94 408 ARG A C 1
ATOM 3342 O O . ARG A 1 408 ? -2.261 -12.049 43.558 1.00 69.94 408 ARG A O 1
ATOM 3349 N N . ASN A 1 409 ? -1.697 -14.075 42.767 1.00 69.88 409 ASN A N 1
ATOM 3350 C CA . ASN A 1 409 ? -0.372 -14.142 43.376 1.00 69.88 409 ASN A CA 1
ATOM 3351 C C . ASN A 1 409 ? 0.606 -13.219 42.629 1.00 69.88 409 ASN A C 1
ATOM 3353 O O . ASN A 1 409 ? 0.818 -13.365 41.428 1.00 69.88 409 ASN A O 1
ATOM 3357 N N . LEU A 1 410 ? 1.215 -12.277 43.340 1.00 58.31 410 LEU A N 1
ATOM 3358 C CA . LEU A 1 410 ? 2.130 -11.274 42.800 1.00 58.31 410 LEU A CA 1
ATOM 3359 C C . LEU A 1 410 ? 3.477 -11.860 42.354 1.00 58.31 410 LEU A C 1
ATOM 3361 O O . LEU A 1 410 ? 4.104 -11.286 41.468 1.00 58.31 410 LEU A O 1
ATOM 3365 N N . CYS A 1 411 ? 3.909 -12.988 42.927 1.00 48.00 411 CYS A N 1
ATOM 3366 C CA . CYS A 1 411 ? 5.205 -13.600 42.632 1.00 48.00 411 CYS A CA 1
ATOM 3367 C C . CYS A 1 411 ? 5.171 -14.485 41.385 1.00 48.00 411 CYS A C 1
ATOM 3369 O O . CYS A 1 411 ? 6.085 -14.425 40.569 1.00 48.00 411 CYS A O 1
ATOM 3371 N N . ASN A 1 412 ? 4.150 -15.339 41.249 1.00 56.94 412 ASN A N 1
ATOM 3372 C CA . ASN A 1 412 ? 4.170 -16.418 40.252 1.00 56.94 412 ASN A CA 1
ATOM 3373 C C . ASN A 1 412 ? 3.055 -16.363 39.214 1.00 56.94 412 ASN A C 1
ATOM 3375 O O . ASN A 1 412 ? 2.980 -17.244 38.364 1.00 56.94 412 ASN A O 1
ATOM 3379 N N . GLY A 1 413 ? 2.161 -15.386 39.286 1.00 59.38 413 GLY A N 1
ATOM 3380 C CA . GLY A 1 413 ? 1.135 -15.296 38.272 1.00 59.38 413 GLY A CA 1
ATOM 3381 C C . GLY A 1 413 ? -0.157 -16.049 38.586 1.00 59.38 413 GLY A C 1
ATOM 3382 O O . GLY A 1 413 ? -1.135 -15.909 37.872 1.00 59.38 413 GLY A O 1
ATOM 3383 N N . SER A 1 414 ? -0.220 -16.899 39.606 1.00 59.53 414 SER A N 1
ATOM 3384 C CA . SER A 1 414 ? -1.385 -17.783 39.773 1.00 59.53 414 SER A CA 1
ATOM 3385 C C . SER A 1 414 ? -2.644 -17.032 40.232 1.00 59.53 414 SER A C 1
ATOM 3387 O O . SER A 1 414 ? -2.563 -16.037 40.956 1.00 59.53 414 SER A O 1
ATOM 3389 N N . PHE A 1 415 ? -3.824 -17.498 39.812 1.00 67.06 415 PHE A N 1
ATOM 3390 C CA . PHE A 1 415 ? -5.103 -17.038 40.360 1.00 67.06 415 PHE A CA 1
ATOM 3391 C C . PHE A 1 415 ? -5.661 -18.046 41.355 1.00 67.06 415 PHE A C 1
ATOM 3393 O O . PHE A 1 415 ? -5.496 -19.256 41.192 1.00 67.06 415 PHE A O 1
ATOM 3400 N N . LYS A 1 416 ? -6.387 -17.543 42.350 1.00 68.50 416 LYS A N 1
ATOM 3401 C CA . LYS A 1 416 ? -7.174 -18.362 43.265 1.00 68.50 416 LYS A CA 1
ATOM 3402 C C . LYS A 1 416 ? -8.483 -17.660 43.610 1.00 68.50 416 LYS A C 1
ATOM 3404 O O . LYS A 1 416 ? -8.527 -16.439 43.726 1.00 68.50 416 LYS A O 1
ATOM 3409 N N . TRP A 1 417 ? -9.532 -18.449 43.798 1.00 72.19 417 TRP A N 1
ATOM 3410 C CA . TRP A 1 417 ? -10.788 -17.976 44.365 1.00 72.19 417 TRP A CA 1
ATOM 3411 C C . TRP A 1 417 ? -10.756 -18.081 45.882 1.00 72.19 417 TRP A C 1
ATOM 3413 O O . TRP A 1 417 ? -10.367 -19.115 46.435 1.00 72.19 417 TRP A O 1
ATOM 3423 N N . VAL A 1 418 ? -11.177 -17.011 46.543 1.00 74.56 418 VAL A N 1
ATOM 3424 C CA . VAL A 1 418 ? -11.422 -16.998 47.983 1.00 74.56 418 VAL A CA 1
ATOM 3425 C C . VAL A 1 418 ? -12.727 -16.269 48.265 1.00 74.56 418 VAL A C 1
ATOM 3427 O O . VAL A 1 418 ? -13.155 -15.411 47.495 1.00 74.56 418 VAL A O 1
ATOM 3430 N N . ASN A 1 419 ? -13.347 -16.619 49.382 1.00 79.25 419 ASN A N 1
ATOM 3431 C CA . ASN A 1 419 ? -14.435 -15.838 49.949 1.00 79.25 419 ASN A CA 1
ATOM 3432 C C . ASN A 1 419 ? -13.803 -14.895 50.977 1.00 79.25 419 ASN A C 1
ATOM 3434 O O . ASN A 1 419 ? -13.300 -15.362 52.001 1.00 79.25 419 ASN A O 1
ATOM 3438 N N . LEU A 1 420 ? -13.745 -13.601 50.664 1.00 78.62 420 LEU A N 1
ATOM 3439 C CA . LEU A 1 420 ? -13.083 -12.583 51.483 1.00 78.62 420 LEU A CA 1
ATOM 3440 C C . LEU A 1 420 ? -14.101 -11.885 52.384 1.00 78.62 420 LEU A C 1
ATOM 3442 O O . LEU A 1 420 ? -15.173 -11.508 51.920 1.00 78.62 420 LEU A O 1
ATOM 3446 N N . HIS A 1 421 ? -13.782 -11.759 53.669 1.00 82.75 421 HIS A N 1
ATOM 3447 C CA . HIS A 1 421 ? -14.686 -11.168 54.655 1.00 82.75 421 HIS A CA 1
ATOM 3448 C C . HIS A 1 421 ? -15.006 -9.701 54.318 1.00 82.75 421 HIS A C 1
ATOM 3450 O O . HIS A 1 421 ? -14.124 -8.957 53.890 1.00 82.75 421 HIS A O 1
ATOM 3456 N N . GLU A 1 422 ? -16.253 -9.275 54.534 1.00 82.00 422 GLU A N 1
ATOM 3457 C CA . GLU A 1 422 ? -16.708 -7.905 54.241 1.00 82.00 422 GLU A CA 1
ATOM 3458 C C . GLU A 1 422 ? -15.912 -6.827 54.993 1.00 82.00 422 GLU A C 1
ATOM 3460 O O . GLU A 1 422 ? -15.739 -5.722 54.490 1.00 82.00 422 GLU A O 1
ATOM 3465 N N . ASP A 1 423 ? -15.377 -7.150 56.173 1.00 81.31 423 ASP A N 1
ATOM 3466 C CA . ASP A 1 423 ? -14.560 -6.210 56.949 1.00 81.31 423 ASP A CA 1
ATOM 3467 C C . ASP A 1 423 ? -13.164 -5.920 56.385 1.00 81.31 423 ASP A C 1
ATOM 3469 O O . ASP A 1 423 ? -12.508 -5.005 56.897 1.00 81.31 423 ASP A O 1
ATOM 3473 N N . ASP A 1 424 ? -12.705 -6.640 55.356 1.00 82.25 424 ASP A N 1
ATOM 3474 C CA . ASP A 1 424 ? -11.441 -6.309 54.697 1.00 82.25 424 ASP A CA 1
ATOM 3475 C C . ASP A 1 424 ? -11.510 -4.865 54.142 1.00 82.25 424 ASP A C 1
ATOM 3477 O O . ASP A 1 424 ? -12.461 -4.522 53.429 1.00 82.25 424 ASP A O 1
ATOM 3481 N N . PRO A 1 425 ? -10.528 -3.992 54.451 1.00 71.62 425 PRO A N 1
ATOM 3482 C CA . PRO A 1 425 ? -10.562 -2.587 54.046 1.00 71.62 425 PRO A CA 1
ATOM 3483 C C . PRO A 1 425 ? -10.761 -2.381 52.543 1.00 71.62 425 PRO A C 1
ATOM 3485 O O . PRO A 1 425 ? -11.436 -1.437 52.138 1.00 71.62 425 PRO A O 1
ATOM 3488 N N . ILE A 1 426 ? -10.202 -3.265 51.711 1.00 69.00 426 ILE A N 1
ATOM 3489 C CA . ILE A 1 426 ? -10.305 -3.156 50.254 1.00 69.00 426 ILE A CA 1
ATOM 3490 C C . ILE A 1 426 ? -11.721 -3.511 49.798 1.00 69.00 426 ILE A C 1
ATOM 3492 O O . ILE A 1 426 ? -12.263 -2.839 48.922 1.00 69.00 426 ILE A O 1
ATOM 3496 N N . VAL A 1 427 ? -12.355 -4.508 50.420 1.00 71.56 427 VAL A N 1
ATOM 3497 C CA . VAL A 1 427 ? -13.757 -4.856 50.140 1.00 71.56 427 VAL A CA 1
ATOM 3498 C C . VAL A 1 427 ? -14.679 -3.707 50.535 1.00 71.56 427 VAL A C 1
ATOM 3500 O O . VAL A 1 427 ? -15.516 -3.310 49.728 1.00 71.56 427 VAL A O 1
ATOM 3503 N N . LYS A 1 428 ? -14.478 -3.102 51.713 1.00 73.62 428 LYS A N 1
ATOM 3504 C CA . LYS A 1 428 ? -15.253 -1.926 52.149 1.00 73.62 428 LYS A CA 1
ATOM 3505 C C . LYS A 1 428 ? -15.173 -0.773 51.156 1.00 73.62 428 LYS A C 1
ATOM 3507 O O . LYS A 1 428 ? -16.210 -0.207 50.823 1.00 73.62 428 LYS A O 1
ATOM 3512 N N . ILE A 1 429 ? -13.974 -0.456 50.664 1.00 67.44 429 ILE A N 1
ATOM 3513 C CA . ILE A 1 429 ? -13.772 0.597 49.657 1.00 67.44 429 ILE A CA 1
ATOM 3514 C C . I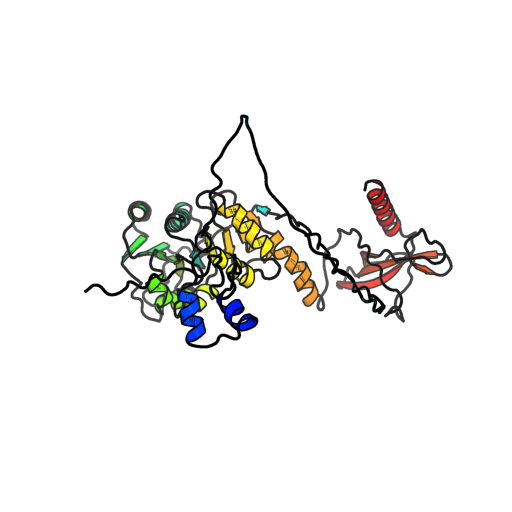LE A 1 429 ? -14.536 0.258 48.374 1.00 67.44 429 ILE A C 1
ATOM 3516 O O . ILE A 1 429 ? -15.335 1.066 47.908 1.00 67.44 429 ILE A O 1
ATOM 3520 N N . ILE A 1 430 ? -14.360 -0.958 47.847 1.00 64.44 430 ILE A N 1
ATOM 3521 C CA . ILE A 1 430 ? -15.000 -1.390 46.595 1.00 64.44 430 ILE A CA 1
ATOM 3522 C C . ILE A 1 430 ? -16.532 -1.352 46.715 1.00 64.44 430 ILE A C 1
ATOM 3524 O O . ILE A 1 430 ? -17.210 -0.873 45.806 1.00 64.44 430 ILE A O 1
ATOM 3528 N N . VAL A 1 431 ? -17.092 -1.830 47.831 1.00 66.50 431 VAL A N 1
ATOM 3529 C CA . VAL A 1 431 ? -18.544 -1.816 48.081 1.00 66.50 431 VAL A CA 1
ATOM 3530 C C . VAL A 1 431 ? -19.068 -0.385 48.239 1.00 66.50 431 VAL A C 1
ATOM 3532 O O . VAL A 1 431 ? -20.108 -0.057 47.669 1.00 66.50 431 VAL A O 1
ATOM 3535 N N . GLN A 1 432 ? -18.356 0.487 48.961 1.00 65.25 432 GLN A N 1
ATOM 3536 C CA . GLN A 1 432 ? -18.747 1.892 49.125 1.00 65.25 432 GLN A CA 1
ATOM 3537 C C . GLN A 1 432 ? -18.752 2.658 47.795 1.00 65.25 432 GLN A C 1
ATOM 3539 O O . GLN A 1 432 ? -19.717 3.367 47.512 1.00 65.25 432 GLN A O 1
ATOM 3544 N N . GLU A 1 433 ? -17.722 2.490 46.959 1.00 61.91 433 GLU A N 1
ATOM 3545 C CA . GLU A 1 433 ? -17.650 3.133 45.637 1.00 61.91 433 GLU A CA 1
ATOM 3546 C C . GLU A 1 433 ? -18.787 2.679 44.710 1.00 61.91 433 GLU A C 1
ATOM 3548 O O . GLU A 1 433 ? -19.326 3.470 43.935 1.00 61.91 433 GLU A O 1
ATOM 3553 N N . ALA A 1 434 ? -19.200 1.418 44.812 1.00 57.66 434 ALA A N 1
ATOM 3554 C CA . ALA A 1 434 ? -20.278 0.869 43.999 1.00 57.66 434 ALA A CA 1
ATOM 3555 C C . ALA A 1 434 ? -21.661 1.381 44.395 1.00 57.66 434 ALA A C 1
ATOM 3557 O O . ALA A 1 434 ? -22.456 1.751 43.532 1.00 57.66 434 ALA A O 1
ATOM 3558 N N . LEU A 1 435 ? -21.931 1.457 45.700 1.00 54.50 435 LEU A N 1
ATOM 3559 C CA . LEU A 1 435 ? -23.182 2.016 46.215 1.00 54.50 435 LEU A CA 1
ATOM 3560 C C . LEU A 1 435 ? -23.299 3.517 45.908 1.00 54.50 435 LEU A C 1
ATOM 3562 O O . LEU A 1 435 ? -24.397 4.009 45.655 1.00 54.50 435 LEU A O 1
ATOM 3566 N N . ALA A 1 436 ? -22.176 4.241 45.865 1.00 49.34 436 ALA A N 1
ATOM 3567 C CA . ALA A 1 436 ? -22.155 5.636 45.427 1.00 49.34 436 ALA A CA 1
ATOM 3568 C C . ALA A 1 436 ? -22.513 5.793 43.935 1.00 49.34 436 ALA A C 1
ATOM 3570 O O . ALA A 1 436 ? -23.154 6.776 43.565 1.00 49.34 436 ALA A O 1
ATOM 3571 N N . GLY A 1 437 ? -22.147 4.822 43.089 1.00 47.44 437 GLY A N 1
ATOM 3572 C CA . GLY A 1 437 ? -22.497 4.799 41.665 1.00 47.44 437 GLY A CA 1
ATOM 3573 C C . GLY A 1 437 ? -23.972 4.485 41.381 1.00 47.44 437 GLY A C 1
ATOM 3574 O O . GLY A 1 437 ? -24.541 5.059 40.456 1.00 47.44 437 GLY A O 1
ATOM 3575 N N . GLU A 1 438 ? -24.613 3.632 42.190 1.00 42.78 438 GLU A N 1
ATOM 3576 C CA . GLU A 1 438 ? -26.037 3.268 42.040 1.00 42.78 438 GLU A CA 1
ATOM 3577 C C . GLU A 1 438 ? -27.004 4.399 42.465 1.00 42.78 438 GLU A C 1
ATOM 3579 O O . GLU A 1 438 ? -28.131 4.449 41.982 1.00 42.78 438 GLU A O 1
ATOM 3584 N N . MET A 1 439 ? -26.596 5.350 43.320 1.00 32.06 439 MET A N 1
ATOM 3585 C CA . MET A 1 439 ? -27.453 6.494 43.701 1.00 32.06 439 MET A CA 1
ATOM 3586 C C . MET A 1 439 ? -27.510 7.624 42.656 1.00 32.06 439 MET A C 1
ATOM 3588 O O . MET A 1 439 ? -28.296 8.559 42.811 1.00 32.06 439 MET A O 1
ATOM 3592 N N . ILE A 1 440 ? -26.679 7.562 41.612 1.00 34.50 440 ILE A N 1
ATOM 3593 C CA . ILE A 1 440 ? -26.557 8.606 40.578 1.00 34.50 440 ILE A CA 1
ATOM 3594 C C . ILE A 1 440 ? -27.227 8.167 39.252 1.00 34.50 440 ILE A C 1
ATOM 3596 O O . ILE A 1 440 ? -27.275 8.948 38.300 1.00 34.50 440 ILE A O 1
ATOM 3600 N N . SER A 1 441 ? -27.781 6.946 39.180 1.00 32.59 441 SER A N 1
ATOM 3601 C CA . SER A 1 441 ? -28.395 6.362 37.971 1.00 32.59 441 SER A CA 1
ATOM 3602 C C . SER A 1 441 ? -29.916 6.440 37.917 1.00 32.59 441 SER A C 1
ATOM 3604 O O . SER A 1 441 ? -30.547 6.014 38.912 1.00 32.59 441 SER A O 1
#

Foldseek 3Di:
DDDDDPDPDDLAAWWAQPPPRRTRHSCNLVCCCPVVVDDDPVSVVRVVVIDGDDDPDDDDDDDDDDDYDDDDDDDDDDDDDDDDDDDDDDDDDDDPPDPDDPPDDFDKDFDPPQAAEPAFEEEEEAAPPLCSVVVVVLCVVVVSYDYPDPAAAAEEEEEADDDPVVVVVCVVCVVRYDYHYADDPADLLRPVLALSHQYEYEAPPHAVVLQADSNNLCCLVPVSVSNYHYYYYYNAQDDDYDRSVSSNVSHQKYKAEDYPPCPVRLLVVLCVPQNVLSVVSVVLQCVQNVPRSGTWMAGNDPPADPLQRIWGDPPPRIITRSVSCVVVCVVVCVVPVVDDDDDDDDDDDDDPDADPPPDDPPDDAEEDAEDPPQKDWHYWYFYCADPVDRVDTADDDPNFGWIWTWMAGNPGRDIDTYTYTCPYPVNVVNVVVRVVVVVVD